Protein AF-A0A3P7N7S6-F1 (afdb_monomer)

Secondary structure (DSSP, 8-state):
-EEETTEEEE-PPPPTT-SS------EEEE-SPPTT-EEEEEEEEE--S--GGGGTPPPEEEEHHHHHTT---EEE--EEEEEEE-----TT---TT---EEEEEEEE--S--S-EEEES---HHHHHHHHHHHHHS--TTEEEEEEEEEE-TTSPEEEEEEEEE---HHHHHHSEEEEEEE-SSTT-THHHHHHHHHHHHHHS--HHHHHHHHHEEEEEES-S-HHHHHTT-SS--TTSS-GGG-SSS--TTT-HHHHHHHHHHHHHHHTS----SEEEEEEEESS--BSSSS--GGG------GGGTTSHHHHHHHHH--SSEEEEEEESSBBSSSTTBTPBP-HHHHHHHHHHHHHHHHHHTTS-S-----

InterPro domains:
  IPR000834 Peptidase M14, carboxypeptidase A [PF00246] (143-290)
  IPR000834 Peptidase M14, carboxypeptidase A [PS52035] (121-365)
  IPR050821 Cytosolic carboxypeptidase [PTHR12756] (2-290)

Structure (mmCIF, N/CA/C/O backbone):
data_AF-A0A3P7N7S6-F1
#
_entry.id   AF-A0A3P7N7S6-F1
#
loop_
_atom_site.group_PDB
_atom_site.id
_atom_site.type_symbol
_atom_site.label_atom_id
_atom_site.label_alt_id
_atom_site.label_comp_id
_atom_site.label_asym_id
_atom_site.label_entity_id
_atom_site.label_seq_id
_a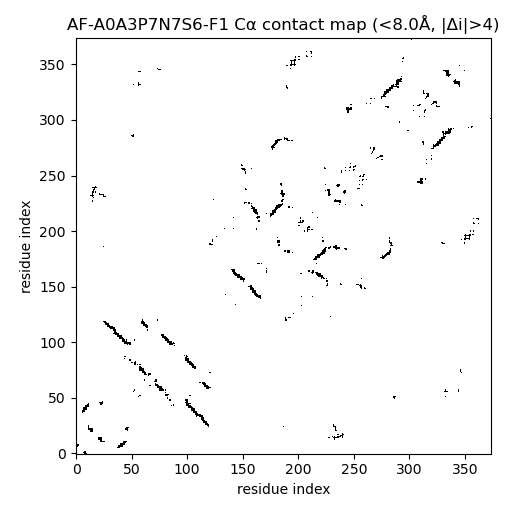tom_site.pdbx_PDB_ins_code
_atom_site.Cartn_x
_atom_site.Cartn_y
_atom_site.Cartn_z
_atom_site.occupancy
_atom_site.B_iso_or_equiv
_atom_site.auth_seq_id
_atom_site.auth_comp_id
_atom_site.auth_asym_id
_atom_site.auth_atom_id
_atom_site.pdbx_PDB_model_num
ATOM 1 N N . MET A 1 1 ? 14.560 -8.512 -24.631 1.00 82.19 1 MET A N 1
ATOM 2 C CA . MET A 1 1 ? 15.486 -8.827 -25.731 1.00 82.19 1 MET A CA 1
ATOM 3 C C . MET A 1 1 ? 16.733 -7.981 -25.561 1.00 82.19 1 MET A C 1
ATOM 5 O O . MET A 1 1 ? 16.612 -6.782 -25.339 1.00 82.19 1 MET A O 1
ATOM 9 N N . GLN A 1 2 ? 17.908 -8.602 -25.610 1.00 86.12 2 GLN A N 1
ATOM 10 C CA . GLN A 1 2 ? 19.171 -7.874 -25.670 1.00 86.12 2 GLN A CA 1
ATOM 11 C C . GLN A 1 2 ? 19.401 -7.463 -27.129 1.00 86.12 2 GLN A C 1
ATOM 13 O O . GLN A 1 2 ? 19.462 -8.321 -28.003 1.00 86.12 2 GLN A O 1
ATOM 18 N N . VAL A 1 3 ? 19.422 -6.158 -27.387 1.00 88.56 3 VAL A N 1
ATOM 19 C CA . VAL A 1 3 ? 19.583 -5.561 -28.725 1.00 88.56 3 VAL A CA 1
ATOM 20 C C . VAL A 1 3 ? 21.066 -5.382 -29.056 1.00 88.56 3 VAL A C 1
ATOM 22 O O . VAL A 1 3 ? 21.476 -5.539 -30.200 1.00 88.56 3 VAL A O 1
ATOM 25 N N . SER A 1 4 ? 21.876 -5.076 -28.045 1.00 89.19 4 SER A N 1
ATOM 26 C CA . SER A 1 4 ? 23.341 -5.079 -28.099 1.00 89.19 4 SER A CA 1
ATOM 27 C C . SER A 1 4 ? 23.901 -5.390 -26.711 1.00 89.19 4 SER A C 1
ATOM 29 O O . SER A 1 4 ? 23.133 -5.489 -25.750 1.00 89.19 4 SER A O 1
ATOM 31 N N . ASP A 1 5 ? 25.224 -5.499 -26.572 1.00 85.75 5 ASP A N 1
ATOM 32 C CA . ASP A 1 5 ? 25.915 -5.856 -25.320 1.00 85.75 5 ASP A CA 1
ATOM 33 C C . ASP A 1 5 ? 25.354 -5.147 -24.076 1.00 85.75 5 ASP A C 1
ATOM 35 O O . ASP A 1 5 ? 25.216 -5.750 -23.008 1.00 85.75 5 ASP A O 1
ATOM 39 N N . ARG A 1 6 ? 24.959 -3.877 -24.223 1.00 87.56 6 ARG A N 1
ATOM 40 C CA . ARG A 1 6 ? 24.461 -3.036 -23.127 1.00 87.56 6 ARG A CA 1
ATOM 41 C C . ARG A 1 6 ? 23.118 -2.361 -23.418 1.00 87.56 6 ARG A C 1
ATOM 43 O O . ARG A 1 6 ? 22.727 -1.464 -22.677 1.00 87.56 6 ARG A O 1
ATOM 50 N N . HIS A 1 7 ? 22.401 -2.766 -24.466 1.00 88.88 7 HIS A N 1
ATOM 51 C CA . HIS A 1 7 ? 21.076 -2.230 -24.792 1.00 88.88 7 HIS A CA 1
ATOM 52 C C . HIS A 1 7 ? 20.017 -3.330 -24.720 1.00 88.88 7 HIS A C 1
ATOM 54 O O . HIS A 1 7 ? 20.117 -4.352 -25.396 1.00 88.88 7 HIS A O 1
ATOM 60 N N . TYR A 1 8 ? 18.984 -3.099 -23.914 1.00 88.38 8 TYR A N 1
ATOM 61 C CA . TYR A 1 8 ? 17.915 -4.046 -23.649 1.00 88.38 8 TYR A CA 1
ATOM 62 C C . TYR A 1 8 ? 16.558 -3.419 -23.955 1.00 88.38 8 TYR A C 1
ATOM 64 O O . TYR A 1 8 ? 16.160 -2.433 -23.336 1.00 88.38 8 TYR A O 1
ATOM 72 N N . GLN A 1 9 ? 15.816 -4.058 -24.853 1.00 89.44 9 GLN A N 1
ATOM 73 C CA . GLN A 1 9 ? 14.400 -3.786 -25.062 1.00 89.44 9 GLN A CA 1
ATOM 74 C C . GLN A 1 9 ? 13.562 -4.741 -24.217 1.00 89.44 9 GLN A C 1
ATOM 76 O O . GLN A 1 9 ? 13.706 -5.965 -24.288 1.00 89.44 9 GLN A O 1
ATOM 81 N N . LEU A 1 10 ? 12.679 -4.187 -23.403 1.00 88.56 10 LEU A N 1
ATOM 82 C CA . LEU A 1 10 ? 11.847 -4.888 -22.441 1.00 88.56 10 LEU A CA 1
ATOM 83 C C . LEU A 1 10 ? 10.372 -4.722 -22.809 1.00 88.56 10 LEU A C 1
ATOM 85 O O . LEU A 1 10 ? 9.933 -3.674 -23.281 1.00 88.56 10 LEU A O 1
ATOM 89 N N . ILE A 1 11 ? 9.593 -5.769 -22.553 1.00 87.81 11 ILE A N 1
ATOM 90 C CA . ILE A 1 11 ? 8.148 -5.793 -22.773 1.00 87.81 11 ILE A CA 1
ATOM 91 C C . ILE A 1 11 ? 7.496 -6.135 -21.438 1.00 87.81 11 ILE A C 1
ATOM 93 O O . ILE A 1 11 ? 7.834 -7.141 -20.814 1.00 87.81 11 ILE A O 1
ATOM 97 N N . LEU A 1 12 ? 6.567 -5.294 -20.995 1.00 86.94 12 LEU A N 1
ATOM 98 C CA . LEU A 1 12 ? 5.796 -5.523 -19.783 1.00 86.94 12 LEU A CA 1
ATOM 99 C C . LEU A 1 12 ? 4.779 -6.634 -20.000 1.00 86.94 12 LEU A C 1
ATOM 101 O O . LEU A 1 12 ? 4.060 -6.650 -21.004 1.00 86.94 12 LEU A O 1
ATOM 105 N N . SER A 1 13 ? 4.674 -7.513 -19.012 1.00 87.19 13 SER A N 1
ATOM 106 C CA . SER A 1 13 ? 3.546 -8.433 -18.916 1.00 87.19 13 SER A CA 1
ATOM 107 C C . SER A 1 13 ? 2.300 -7.665 -18.462 1.00 87.19 13 SER A C 1
ATOM 109 O O . SER A 1 13 ? 2.424 -6.728 -17.669 1.00 87.19 13 SER A O 1
ATOM 111 N N . PRO A 1 14 ? 1.107 -7.999 -18.982 1.00 88.25 14 PRO A N 1
ATOM 112 C CA . PRO A 1 14 ? -0.127 -7.396 -18.504 1.00 88.25 14 PRO A CA 1
ATOM 113 C C . PRO A 1 14 ? -0.528 -7.976 -17.144 1.00 88.25 14 PRO A C 1
ATOM 115 O O . PRO A 1 14 ? -0.123 -9.083 -16.791 1.00 88.25 14 PRO A O 1
ATOM 118 N N . ASP A 1 15 ? -1.402 -7.267 -16.432 1.00 89.69 15 ASP A N 1
ATOM 119 C CA . ASP A 1 15 ? -2.150 -7.841 -15.309 1.00 89.69 15 ASP A CA 1
ATOM 120 C C . ASP A 1 15 ? -2.870 -9.137 -15.729 1.00 89.69 15 ASP A C 1
ATOM 122 O O . ASP A 1 15 ? -3.435 -9.233 -16.825 1.00 89.69 15 ASP A O 1
ATOM 126 N N . ILE A 1 16 ? -2.874 -10.121 -14.830 1.00 88.44 16 ILE A N 1
ATOM 127 C CA . ILE A 1 16 ? -3.459 -11.445 -15.067 1.00 88.44 16 ILE A CA 1
ATOM 128 C C . ILE A 1 16 ? -4.986 -11.346 -15.232 1.00 88.44 16 ILE A C 1
ATOM 130 O O . ILE A 1 16 ? -5.655 -10.550 -14.567 1.00 88.44 16 ILE A O 1
ATOM 134 N N . ASN A 1 17 ? -5.539 -12.177 -16.124 1.00 89.12 17 ASN A N 1
ATOM 135 C CA . ASN A 1 17 ? -6.980 -12.353 -16.351 1.00 89.12 17 ASN A CA 1
ATOM 136 C C . ASN A 1 17 ? -7.745 -11.061 -16.705 1.00 89.12 17 ASN A C 1
ATOM 138 O O . ASN A 1 17 ? -8.942 -10.955 -16.453 1.00 89.12 17 ASN A O 1
ATOM 142 N N . GLN A 1 18 ? -7.075 -10.065 -17.299 1.00 82.06 18 GLN A N 1
ATOM 143 C CA . GLN A 1 18 ? -7.729 -8.839 -17.762 1.00 82.06 18 GLN A CA 1
ATOM 144 C C . GLN A 1 18 ? -8.238 -8.950 -19.207 1.00 82.06 18 GLN A C 1
ATOM 146 O O . GLN A 1 18 ? -7.459 -9.310 -20.090 1.00 82.06 18 GLN A O 1
ATOM 151 N N . PRO A 1 19 ? -9.476 -8.502 -19.500 1.00 74.25 19 PRO A N 1
ATOM 152 C CA . PRO A 1 19 ? -9.952 -8.378 -20.879 1.00 74.25 19 PRO A CA 1
ATOM 153 C C . PRO A 1 19 ? -9.240 -7.248 -21.639 1.00 74.25 19 PRO A C 1
ATOM 155 O O . PRO A 1 19 ? -9.092 -7.311 -22.855 1.00 74.25 19 PRO A O 1
ATOM 158 N N . ARG A 1 20 ? -8.791 -6.203 -20.928 1.00 77.44 20 ARG A N 1
ATOM 159 C CA . ARG A 1 20 ? -7.972 -5.117 -21.483 1.00 77.44 20 ARG A CA 1
ATOM 160 C C . ARG A 1 20 ? -6.633 -5.064 -20.751 1.00 77.44 20 ARG A C 1
ATOM 162 O O . ARG A 1 20 ? -6.629 -4.765 -19.554 1.00 77.44 20 ARG A O 1
ATOM 169 N N . PRO A 1 21 ? -5.509 -5.326 -21.432 1.00 76.56 21 PRO A N 1
ATOM 170 C CA . PRO A 1 21 ? -4.219 -5.404 -20.770 1.00 76.56 21 PRO A CA 1
ATOM 171 C C . PRO A 1 21 ? -3.786 -4.038 -20.224 1.00 76.56 21 PRO A C 1
ATOM 173 O O . PRO A 1 21 ? -3.973 -3.001 -20.861 1.00 76.56 21 PRO A O 1
ATOM 176 N N . ARG A 1 22 ? -3.180 -4.043 -19.034 1.00 76.81 22 ARG A N 1
ATOM 177 C CA . ARG A 1 22 ? -2.576 -2.862 -18.403 1.00 76.81 22 ARG A CA 1
ATOM 178 C C . ARG A 1 22 ? -1.074 -3.075 -18.298 1.00 76.81 22 ARG A C 1
ATOM 180 O O . ARG A 1 22 ? -0.646 -4.062 -17.714 1.00 76.81 22 ARG A O 1
ATOM 187 N N . TYR A 1 23 ? -0.294 -2.138 -18.831 1.00 81.62 23 TYR A N 1
ATOM 188 C CA . TYR A 1 23 ? 1.167 -2.210 -18.863 1.00 81.62 23 TYR A CA 1
ATOM 189 C C . TYR A 1 23 ? 1.738 -1.005 -18.127 1.00 81.62 23 TYR A C 1
ATOM 191 O O . TYR A 1 23 ? 1.771 0.103 -18.669 1.00 81.62 23 TYR A O 1
ATOM 199 N N . GLN A 1 24 ? 2.123 -1.193 -16.864 1.00 80.88 24 GLN A N 1
ATOM 200 C CA . GLN A 1 24 ? 2.645 -0.084 -16.065 1.00 80.88 24 GLN A CA 1
ATOM 201 C C . GLN A 1 24 ? 3.711 -0.483 -15.047 1.00 80.88 24 GLN A C 1
ATOM 203 O O . GLN A 1 24 ? 4.676 0.259 -14.853 1.00 80.88 24 GLN A O 1
ATOM 208 N N . TRP A 1 25 ? 3.523 -1.620 -14.384 1.00 83.31 25 TRP A N 1
ATOM 209 C CA . TRP A 1 25 ? 4.462 -2.131 -13.398 1.00 83.31 25 TRP A CA 1
ATOM 210 C C . TRP A 1 25 ? 5.614 -2.884 -14.063 1.00 83.31 25 TRP A C 1
ATOM 212 O O . TRP A 1 25 ? 5.393 -3.619 -15.024 1.00 83.31 25 TRP A O 1
ATOM 222 N N . PHE A 1 26 ? 6.828 -2.732 -13.529 1.00 84.94 26 PHE A N 1
ATOM 223 C CA . PHE A 1 26 ? 7.971 -3.549 -13.921 1.00 84.94 26 PHE A CA 1
ATOM 224 C C . PHE A 1 26 ? 8.864 -3.912 -12.736 1.00 84.94 26 PHE A C 1
ATOM 226 O O . PHE A 1 26 ? 9.059 -3.135 -11.797 1.00 84.94 26 PHE A O 1
ATOM 233 N N . TYR A 1 27 ? 9.429 -5.111 -12.830 1.00 84.56 27 TYR A N 1
ATOM 234 C CA . TYR A 1 27 ? 10.386 -5.699 -11.905 1.00 84.56 27 TYR A CA 1
ATOM 235 C C . TYR A 1 27 ? 11.282 -6.627 -12.722 1.00 84.56 27 TYR A C 1
ATOM 237 O O . TYR A 1 27 ? 10.775 -7.571 -13.325 1.00 84.56 27 TYR A O 1
ATOM 245 N N . PHE A 1 28 ? 12.585 -6.364 -12.779 1.00 84.50 28 PHE A N 1
ATOM 246 C CA . PHE A 1 28 ? 13.523 -7.237 -13.480 1.00 84.50 28 PHE A CA 1
ATOM 247 C C . PHE A 1 28 ? 14.902 -7.242 -12.815 1.00 84.50 28 PHE A C 1
ATOM 249 O O . PHE A 1 28 ?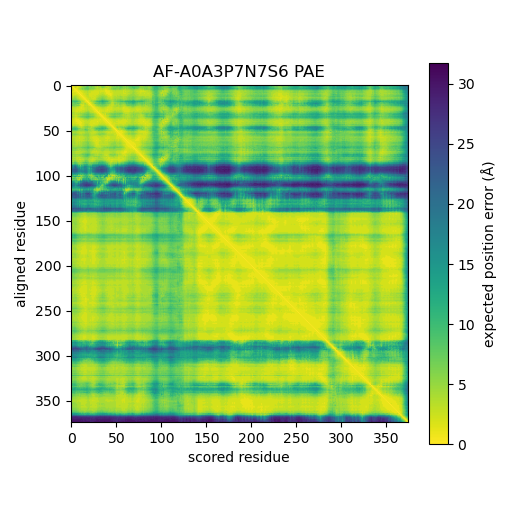 15.278 -6.332 -12.076 1.00 84.50 28 PHE A O 1
ATOM 256 N N . GLU A 1 29 ? 15.671 -8.293 -13.070 1.00 85.25 29 GLU A N 1
ATOM 257 C CA . GLU A 1 29 ? 17.051 -8.415 -12.608 1.00 85.25 29 GLU A CA 1
ATOM 258 C C . GLU A 1 29 ? 18.001 -8.246 -13.794 1.00 85.25 29 GLU A C 1
ATOM 260 O O . GLU A 1 29 ? 17.757 -8.796 -14.867 1.00 85.25 29 GLU A O 1
ATOM 265 N N . LEU A 1 30 ? 19.075 -7.480 -13.592 1.00 80.69 30 LEU A N 1
ATOM 266 C CA . LEU A 1 30 ? 20.256 -7.538 -14.442 1.00 80.69 30 LEU A CA 1
ATOM 267 C C . LEU A 1 30 ? 21.358 -8.247 -13.653 1.00 80.69 30 LEU A C 1
ATOM 269 O O . LEU A 1 30 ? 21.779 -7.778 -12.594 1.00 80.69 30 LEU A O 1
ATOM 273 N N . SER A 1 31 ? 21.839 -9.361 -14.186 1.00 81.81 31 SER A N 1
ATOM 274 C CA . SER A 1 31 ? 22.928 -10.145 -13.602 1.00 81.81 31 SER A CA 1
ATOM 275 C C . SER A 1 31 ? 24.135 -10.121 -14.543 1.00 81.81 31 SER A C 1
ATOM 277 O O . SER A 1 31 ? 23.993 -9.840 -15.732 1.00 81.81 31 SER A O 1
ATOM 279 N N . ASN A 1 32 ? 25.325 -10.431 -14.020 1.00 79.00 32 ASN A N 1
ATOM 280 C CA . ASN A 1 32 ? 26.578 -10.477 -14.790 1.00 79.00 32 ASN A CA 1
ATOM 281 C C . ASN A 1 32 ? 26.935 -9.160 -15.504 1.00 79.00 32 ASN A C 1
ATOM 283 O O . ASN A 1 32 ? 27.561 -9.170 -16.561 1.00 79.00 32 ASN A O 1
ATOM 287 N N . ASN A 1 33 ? 26.542 -8.020 -14.935 1.00 81.38 33 ASN A N 1
ATOM 288 C CA . ASN A 1 33 ? 26.855 -6.716 -15.498 1.00 81.38 33 ASN A CA 1
ATOM 289 C C . ASN A 1 33 ? 28.292 -6.273 -15.200 1.00 81.38 33 ASN A C 1
ATOM 291 O O . ASN A 1 33 ? 28.919 -6.663 -14.210 1.00 81.38 33 ASN A O 1
ATOM 295 N N . GLU A 1 34 ? 28.785 -5.390 -16.056 1.00 79.75 34 GLU A N 1
ATOM 296 C CA . GLU A 1 34 ? 30.037 -4.678 -15.859 1.00 79.75 34 GLU A CA 1
ATOM 297 C C . GLU A 1 34 ? 29.821 -3.466 -14.944 1.00 79.75 34 GLU A C 1
ATOM 299 O O . GLU A 1 34 ? 28.753 -2.846 -14.940 1.00 79.75 34 GLU A O 1
ATOM 304 N N . ALA A 1 35 ? 30.834 -3.168 -14.130 1.00 79.62 35 ALA A N 1
ATOM 305 C CA . ALA A 1 35 ? 30.862 -1.983 -13.280 1.00 79.62 35 ALA A CA 1
ATOM 306 C C . ALA A 1 35 ? 31.181 -0.737 -14.110 1.00 79.62 35 ALA A C 1
ATOM 308 O O . ALA A 1 35 ? 31.949 -0.826 -15.067 1.00 79.62 35 ALA A O 1
ATOM 309 N N . ASP A 1 36 ? 30.647 0.410 -13.699 1.00 78.62 36 ASP A N 1
ATOM 310 C CA . ASP A 1 36 ? 30.975 1.739 -14.234 1.00 78.62 36 ASP A CA 1
ATOM 311 C C . ASP A 1 36 ? 30.740 1.900 -15.746 1.00 78.62 36 ASP A C 1
ATOM 313 O O . ASP A 1 36 ? 31.379 2.715 -16.412 1.00 78.62 36 ASP A O 1
ATOM 317 N N . VAL A 1 37 ? 29.789 1.142 -16.302 1.00 82.69 37 VAL A N 1
ATOM 318 C CA . VAL A 1 37 ? 29.366 1.277 -17.700 1.00 82.69 37 VAL A CA 1
ATOM 319 C C . VAL A 1 37 ? 27.875 1.575 -17.814 1.00 82.69 37 VAL A C 1
ATOM 321 O O . VAL A 1 37 ? 27.056 1.210 -16.964 1.00 82.69 37 VAL A O 1
ATOM 324 N N . ASN A 1 38 ? 27.522 2.242 -18.911 1.00 84.44 38 ASN A N 1
ATOM 325 C CA . ASN A 1 38 ? 26.144 2.591 -19.218 1.00 84.44 38 ASN A CA 1
ATOM 326 C C . ASN A 1 38 ? 25.418 1.413 -19.855 1.00 84.44 38 ASN A C 1
ATOM 328 O O . ASN A 1 38 ? 25.872 0.847 -20.850 1.00 84.44 38 ASN A O 1
ATOM 332 N N . TYR A 1 39 ? 24.246 1.125 -19.311 1.00 86.19 39 TYR A N 1
ATOM 333 C CA . TYR A 1 39 ? 23.274 0.202 -19.864 1.00 86.19 39 TYR A CA 1
ATOM 334 C C . TYR A 1 39 ? 22.018 0.981 -20.235 1.00 86.19 39 TYR A C 1
ATOM 336 O O . TYR A 1 39 ? 21.548 1.834 -19.482 1.00 86.19 39 TYR A O 1
ATOM 344 N N . THR A 1 40 ? 21.465 0.684 -21.400 1.00 87.25 40 THR A N 1
ATOM 345 C CA . THR A 1 40 ? 20.250 1.323 -21.900 1.00 87.25 40 THR A CA 1
ATOM 346 C C . THR A 1 40 ? 19.094 0.350 -21.787 1.00 87.25 40 THR A C 1
ATOM 348 O O . THR A 1 40 ? 19.193 -0.788 -22.250 1.00 87.25 40 THR A O 1
ATOM 351 N N . PHE A 1 41 ? 17.998 0.813 -21.195 1.00 88.25 41 PHE A N 1
ATOM 352 C CA . PHE A 1 41 ? 16.756 0.065 -21.110 1.00 88.25 41 PHE A CA 1
ATOM 353 C C . PHE A 1 41 ? 15.642 0.826 -21.807 1.00 88.25 41 PHE A C 1
ATOM 355 O O . PHE A 1 41 ? 15.408 2.008 -21.551 1.00 88.25 41 PHE A O 1
ATOM 362 N N . GLU A 1 42 ? 14.925 0.108 -22.655 1.00 88.62 42 GLU A N 1
ATOM 363 C CA . GLU A 1 42 ? 13.772 0.614 -23.374 1.00 88.62 42 GLU A CA 1
ATOM 364 C C . GLU A 1 42 ? 12.577 -0.297 -23.088 1.00 88.62 42 GLU A C 1
ATOM 366 O O . GLU A 1 42 ? 12.552 -1.451 -23.502 1.00 88.62 42 GLU A O 1
ATOM 371 N N . ILE A 1 43 ? 11.573 0.204 -22.371 1.00 88.44 43 ILE A N 1
ATOM 372 C CA . ILE A 1 43 ? 10.313 -0.507 -22.140 1.00 88.44 43 ILE A CA 1
ATOM 373 C C . ILE A 1 43 ? 9.295 -0.019 -23.167 1.00 88.44 43 ILE A C 1
ATOM 375 O O . ILE A 1 43 ? 8.828 1.112 -23.065 1.00 88.44 43 ILE A O 1
ATOM 379 N N . ILE A 1 44 ? 8.924 -0.865 -24.128 1.00 87.81 44 ILE A N 1
ATOM 380 C CA . ILE A 1 44 ? 8.283 -0.421 -25.382 1.00 87.81 44 ILE A CA 1
ATOM 381 C C . ILE A 1 44 ? 6.752 -0.476 -25.422 1.00 87.81 44 ILE A C 1
ATOM 383 O O . ILE A 1 44 ? 6.159 -0.071 -26.416 1.00 87.81 44 ILE A O 1
ATOM 387 N N . ASN A 1 45 ? 6.079 -1.008 -24.405 1.00 86.38 45 ASN A N 1
ATOM 388 C CA . ASN A 1 45 ? 4.641 -1.296 -24.491 1.00 86.38 45 ASN A CA 1
ATOM 389 C C . ASN A 1 45 ? 3.801 -0.634 -23.394 1.00 86.38 45 ASN A C 1
ATOM 391 O O . ASN A 1 45 ? 2.755 -1.168 -23.023 1.00 86.38 45 ASN A O 1
ATOM 395 N N . TYR A 1 46 ? 4.210 0.530 -22.887 1.00 82.69 46 TYR A N 1
ATOM 396 C CA . TYR A 1 46 ? 3.374 1.277 -21.951 1.00 82.69 46 TYR A CA 1
ATOM 397 C C . TYR A 1 46 ? 2.041 1.678 -22.592 1.00 82.69 46 TYR A C 1
ATOM 399 O O . TYR A 1 46 ? 1.975 2.115 -23.744 1.00 82.69 46 TYR A O 1
ATOM 407 N N . SER A 1 47 ? 0.964 1.567 -21.810 1.00 73.12 47 SER A N 1
ATOM 408 C CA . SER A 1 47 ? -0.396 1.877 -22.266 1.00 73.12 47 SER A CA 1
ATOM 409 C C . SER A 1 47 ? -0.849 3.308 -21.957 1.00 73.12 47 SER A C 1
ATOM 411 O O . SER A 1 47 ? -1.929 3.706 -22.380 1.00 73.12 47 SER A O 1
ATOM 413 N N . LYS A 1 48 ? -0.090 4.084 -21.172 1.00 76.62 48 LYS A N 1
ATOM 414 C CA . LYS A 1 48 ? -0.501 5.430 -20.735 1.00 76.62 48 LYS A CA 1
ATOM 415 C C . LYS A 1 48 ? 0.089 6.519 -21.626 1.00 76.62 48 LYS A C 1
ATOM 417 O O . LYS A 1 48 ? 1.287 6.532 -21.857 1.00 76.62 48 LYS A O 1
ATOM 422 N N . GLY A 1 49 ? -0.730 7.483 -22.047 1.00 72.69 49 GLY A N 1
ATOM 423 C CA . GLY A 1 49 ? -0.263 8.640 -22.824 1.00 72.69 49 GLY A CA 1
ATOM 424 C C . GLY A 1 49 ? 0.708 9.556 -22.079 1.00 72.69 49 GLY A C 1
ATOM 425 O O . GLY A 1 49 ? 1.571 10.187 -22.676 1.00 72.69 49 GLY A O 1
ATOM 426 N N . THR A 1 50 ? 0.587 9.607 -20.754 1.00 74.81 50 THR A N 1
ATOM 427 C CA . THR A 1 50 ? 1.380 10.480 -19.889 1.00 74.81 50 THR A CA 1
ATOM 428 C C . THR A 1 50 ? 1.954 9.705 -18.713 1.00 74.81 50 THR A C 1
ATOM 430 O O . THR A 1 50 ? 1.349 8.755 -18.205 1.00 74.81 50 THR A O 1
ATOM 433 N N . SER A 1 51 ? 3.137 10.123 -18.267 1.00 82.50 51 SER A N 1
ATOM 434 C CA . SER A 1 51 ? 3.821 9.532 -17.125 1.00 82.50 51 SER A CA 1
ATOM 435 C C . SER A 1 51 ? 4.660 10.570 -16.388 1.00 82.50 51 SER A C 1
ATOM 437 O O . SER A 1 51 ? 5.163 11.526 -16.981 1.00 82.50 51 SER A O 1
ATOM 439 N N . MET A 1 52 ? 4.876 10.357 -15.090 1.00 81.06 52 MET A N 1
ATOM 440 C CA . MET A 1 52 ? 5.826 11.164 -14.316 1.00 81.06 52 MET A CA 1
ATOM 441 C C . MET A 1 52 ? 7.267 10.986 -14.799 1.00 81.06 52 MET A C 1
ATOM 443 O O . MET A 1 52 ? 8.101 11.847 -14.536 1.00 81.06 52 MET A O 1
ATOM 447 N N . PHE A 1 53 ? 7.561 9.921 -15.553 1.00 82.19 53 PHE A N 1
ATOM 448 C CA . PHE A 1 53 ? 8.845 9.777 -16.241 1.00 82.19 53 PHE A CA 1
ATOM 449 C C . PHE A 1 53 ? 9.093 10.914 -17.249 1.00 82.19 53 PHE A C 1
ATOM 451 O O . PHE A 1 53 ? 10.218 11.391 -17.339 1.00 82.19 53 PHE A O 1
ATOM 458 N N . SER A 1 54 ? 8.050 11.441 -17.912 1.00 82.50 54 SER A N 1
ATOM 459 C CA . SER A 1 54 ? 8.152 12.646 -18.761 1.00 82.50 54 SER A CA 1
ATOM 460 C C . SER A 1 54 ? 8.511 13.914 -17.972 1.00 82.50 54 SER A C 1
ATOM 462 O O . SER A 1 54 ? 8.868 14.924 -18.565 1.00 82.50 54 SER A O 1
ATOM 464 N N . HIS A 1 55 ? 8.397 13.868 -16.643 1.00 82.50 55 HIS A N 1
ATOM 465 C CA . HIS A 1 55 ? 8.622 14.986 -15.728 1.00 82.50 55 HIS A CA 1
ATOM 466 C C . HIS A 1 55 ? 9.805 14.720 -14.782 1.00 82.50 55 HIS A C 1
ATOM 468 O O . HIS A 1 55 ? 9.873 15.285 -13.693 1.00 82.50 55 HIS A O 1
ATOM 474 N N . GLY A 1 56 ? 10.726 13.831 -15.171 1.00 80.06 56 GLY A N 1
ATOM 475 C CA . GLY A 1 56 ? 11.976 13.596 -14.446 1.00 80.06 56 GLY A CA 1
ATOM 476 C C . GLY A 1 56 ? 11.904 12.587 -13.298 1.00 80.06 56 GLY A C 1
ATOM 477 O O . GLY A 1 56 ? 12.892 12.429 -12.584 1.00 80.06 56 GLY A O 1
ATOM 478 N N . MET A 1 57 ? 10.786 11.872 -13.108 1.00 83.75 57 MET A N 1
ATOM 479 C CA . MET A 1 57 ? 10.755 10.738 -12.174 1.00 83.75 57 MET A CA 1
ATOM 480 C C . MET A 1 57 ? 11.800 9.695 -12.579 1.00 83.75 57 MET A C 1
ATOM 482 O O . MET A 1 57 ? 11.905 9.346 -13.750 1.00 83.75 57 MET A O 1
ATOM 486 N N . GLN A 1 58 ? 12.538 9.166 -11.606 1.00 83.75 58 GLN A N 1
ATOM 487 C CA . GLN A 1 58 ? 13.541 8.125 -11.818 1.00 83.75 58 GLN A CA 1
ATOM 488 C C . GLN A 1 58 ? 13.009 6.748 -11.402 1.00 83.75 58 GLN A C 1
ATOM 490 O O . GLN A 1 58 ? 12.281 6.658 -10.402 1.00 83.75 58 GLN A O 1
ATOM 495 N N . PRO A 1 59 ? 13.373 5.660 -12.111 1.00 82.56 59 PRO A N 1
ATOM 496 C CA . PRO A 1 59 ? 13.185 4.311 -11.591 1.00 82.56 59 PRO A CA 1
ATOM 497 C C . PRO A 1 59 ? 13.980 4.116 -10.291 1.00 82.56 59 PRO A C 1
ATOM 499 O O . PRO A 1 59 ? 14.855 4.919 -9.952 1.00 82.56 59 PRO A O 1
ATOM 502 N N . VAL A 1 60 ? 13.685 3.044 -9.553 1.00 80.62 60 VAL A N 1
ATOM 503 C CA . VAL A 1 60 ? 14.501 2.646 -8.399 1.00 80.62 60 VAL A CA 1
ATOM 504 C C . VAL A 1 60 ? 15.284 1.368 -8.683 1.00 80.62 60 VAL A C 1
ATOM 506 O O . VAL A 1 60 ? 14.937 0.547 -9.530 1.00 80.62 60 VAL A O 1
ATOM 509 N N . MET A 1 61 ? 16.405 1.224 -7.994 1.00 79.88 61 MET A N 1
ATOM 510 C CA . MET A 1 61 ? 17.311 0.093 -8.129 1.00 79.88 61 MET A CA 1
ATOM 511 C C . MET A 1 61 ? 17.742 -0.373 -6.743 1.00 79.88 61 MET A C 1
ATOM 513 O O . MET A 1 61 ? 17.913 0.436 -5.830 1.00 79.88 61 MET A O 1
ATOM 517 N N . PHE A 1 62 ? 17.918 -1.681 -6.600 1.00 80.94 62 PHE A N 1
ATOM 518 C CA . PHE A 1 62 ? 18.471 -2.325 -5.421 1.00 80.94 62 PHE A CA 1
ATOM 519 C C . PHE A 1 62 ? 19.695 -3.134 -5.821 1.00 80.94 62 PHE A C 1
ATOM 521 O O . PHE A 1 62 ? 19.611 -4.080 -6.611 1.00 80.94 62 PHE A O 1
ATOM 528 N N . SER A 1 63 ? 20.843 -2.777 -5.253 1.00 81.38 63 SER A N 1
ATOM 529 C CA . SER A 1 63 ? 22.058 -3.565 -5.416 1.00 81.38 63 SER A CA 1
ATOM 530 C C . SER A 1 63 ? 22.045 -4.724 -4.425 1.00 81.38 63 SER A C 1
ATOM 532 O O . SER A 1 63 ? 22.103 -4.520 -3.209 1.00 81.38 63 SER A O 1
ATOM 534 N N . VAL A 1 64 ? 22.009 -5.956 -4.942 1.00 80.19 64 VAL A N 1
ATOM 535 C CA . VAL A 1 64 ? 22.128 -7.162 -4.107 1.00 80.19 64 VAL A CA 1
ATOM 536 C C . VAL A 1 64 ? 23.489 -7.177 -3.410 1.00 80.19 64 VAL A C 1
ATOM 538 O O . VAL A 1 64 ? 23.608 -7.597 -2.264 1.00 80.19 64 VAL A O 1
ATOM 541 N N . THR A 1 65 ? 24.520 -6.645 -4.056 1.00 77.75 65 THR A N 1
ATOM 542 C CA . THR A 1 65 ? 25.873 -6.603 -3.499 1.00 77.75 65 THR A CA 1
ATOM 543 C C . THR A 1 65 ? 26.037 -5.595 -2.383 1.00 77.75 65 THR A C 1
ATOM 545 O O . THR A 1 65 ? 26.652 -5.926 -1.372 1.00 77.75 65 THR A O 1
ATOM 548 N N . GLU A 1 66 ? 25.490 -4.384 -2.518 1.00 82.06 66 GLU A N 1
ATOM 549 C CA . GLU A 1 66 ? 25.474 -3.443 -1.393 1.00 82.06 66 GLU A CA 1
ATOM 550 C C . GLU A 1 66 ? 24.689 -4.029 -0.215 1.00 82.06 66 GLU A C 1
ATOM 552 O O . GLU A 1 66 ? 25.145 -3.936 0.924 1.00 82.06 66 GLU A O 1
ATOM 557 N N . ALA A 1 67 ? 23.575 -4.717 -0.486 1.00 82.12 67 ALA A N 1
ATOM 558 C CA . ALA A 1 67 ? 22.788 -5.390 0.539 1.00 82.12 67 ALA A CA 1
ATOM 559 C C . ALA A 1 67 ? 23.579 -6.471 1.291 1.00 82.12 67 ALA A C 1
ATOM 561 O O . ALA A 1 67 ? 23.604 -6.452 2.520 1.00 82.12 67 ALA A O 1
ATOM 562 N N . VAL A 1 68 ? 24.281 -7.357 0.575 1.00 81.56 68 VAL A N 1
ATOM 563 C CA . VAL A 1 68 ? 25.150 -8.388 1.179 1.00 81.56 68 VAL A CA 1
ATOM 564 C C . VAL A 1 68 ? 26.308 -7.763 1.967 1.00 81.56 68 VAL A C 1
ATOM 566 O O . VAL A 1 68 ? 26.718 -8.301 2.989 1.00 81.56 68 VAL A O 1
ATOM 569 N N . ARG A 1 69 ? 26.795 -6.586 1.557 1.00 84.06 69 ARG A N 1
ATOM 570 C CA . ARG A 1 69 ? 27.802 -5.797 2.292 1.00 84.06 69 ARG A CA 1
ATOM 571 C C . ARG A 1 69 ? 27.220 -5.002 3.474 1.00 84.06 69 ARG A C 1
ATOM 573 O O . ARG A 1 69 ? 27.888 -4.111 3.995 1.00 84.06 69 ARG A O 1
ATOM 580 N N . GLY A 1 70 ? 25.983 -5.285 3.885 1.00 83.31 70 GLY A N 1
ATOM 581 C CA . GLY A 1 70 ? 25.332 -4.650 5.033 1.00 83.31 70 GLY A CA 1
ATOM 582 C C . GLY A 1 70 ? 24.736 -3.269 4.749 1.00 83.31 70 GLY A C 1
ATOM 583 O O . GLY A 1 70 ? 24.412 -2.546 5.686 1.00 83.31 70 GLY A O 1
ATOM 584 N N . LYS A 1 71 ? 24.576 -2.886 3.476 1.00 83.19 71 LYS A N 1
ATOM 585 C CA . LYS A 1 71 ? 23.987 -1.604 3.048 1.00 83.19 71 LYS A CA 1
ATOM 586 C C . LYS A 1 71 ? 22.766 -1.809 2.130 1.00 83.19 71 LYS A C 1
ATOM 588 O O . LYS A 1 71 ? 22.777 -1.332 0.994 1.00 83.19 71 LYS A O 1
ATOM 593 N N . PRO A 1 72 ? 21.719 -2.538 2.561 1.00 82.56 72 PRO A N 1
ATOM 594 C CA . PRO A 1 72 ? 20.535 -2.764 1.736 1.00 82.56 72 PRO A CA 1
ATOM 595 C C . PRO A 1 72 ? 19.749 -1.463 1.560 1.00 82.56 72 PRO A C 1
ATOM 597 O O . PRO A 1 72 ? 19.256 -0.901 2.534 1.00 82.56 72 PRO A O 1
ATOM 600 N N . ALA A 1 73 ? 19.602 -0.992 0.321 1.00 79.62 73 ALA A N 1
ATOM 601 C CA . ALA A 1 73 ? 18.830 0.212 0.032 1.00 79.62 73 ALA A CA 1
ATOM 602 C C . ALA A 1 73 ? 18.252 0.197 -1.387 1.00 79.62 73 ALA A C 1
ATOM 604 O O . ALA A 1 73 ? 18.921 -0.196 -2.342 1.00 79.62 73 ALA A O 1
ATOM 605 N N . TRP A 1 74 ? 17.015 0.680 -1.517 1.00 80.50 74 TRP A N 1
ATOM 606 C CA . TRP A 1 74 ? 16.453 1.092 -2.801 1.00 80.50 74 TRP A CA 1
ATOM 607 C C . TRP A 1 74 ? 16.860 2.536 -3.068 1.00 80.50 74 TRP A C 1
ATOM 609 O O . TRP A 1 74 ? 16.605 3.407 -2.239 1.00 80.50 74 TRP A O 1
ATOM 619 N N . LYS A 1 75 ? 17.466 2.803 -4.222 1.00 79.19 75 LYS A N 1
ATOM 620 C CA . LYS A 1 75 ? 17.937 4.140 -4.602 1.00 79.19 75 LYS A CA 1
ATOM 621 C C . LYS A 1 75 ? 17.328 4.553 -5.933 1.00 79.19 75 LYS A C 1
ATOM 623 O O . LYS A 1 75 ? 17.112 3.707 -6.800 1.00 79.19 75 LYS A O 1
ATOM 628 N N . ARG A 1 76 ? 17.060 5.850 -6.102 1.00 82.44 76 ARG A N 1
ATOM 629 C CA . ARG A 1 76 ? 16.709 6.417 -7.411 1.00 82.44 76 ARG A CA 1
ATOM 630 C C . ARG A 1 76 ? 17.891 6.224 -8.357 1.00 82.44 76 ARG A C 1
ATOM 632 O O . ARG A 1 76 ? 19.032 6.461 -7.969 1.00 82.44 76 ARG A O 1
ATOM 639 N N . ALA A 1 77 ? 17.610 5.753 -9.562 1.00 78.88 77 ALA A N 1
ATOM 640 C CA . ALA A 1 77 ? 18.624 5.402 -10.542 1.00 78.88 77 ALA A CA 1
ATOM 641 C C . ALA A 1 77 ? 18.204 5.859 -11.938 1.00 78.88 77 ALA A C 1
ATOM 643 O O . ALA A 1 77 ? 17.034 6.118 -12.203 1.00 78.88 77 ALA A O 1
ATOM 644 N N . GLY A 1 78 ? 19.172 5.912 -12.843 1.00 79.06 78 GLY A N 1
ATOM 645 C CA . GLY A 1 78 ? 18.944 6.275 -14.232 1.00 79.06 78 GLY A CA 1
ATOM 646 C C . GLY A 1 78 ? 19.068 7.770 -14.525 1.00 79.06 78 GLY A C 1
ATOM 647 O O . GLY A 1 78 ? 18.777 8.637 -13.701 1.00 79.06 78 GLY A O 1
ATOM 648 N N . SER A 1 79 ? 19.518 8.050 -15.736 1.00 82.31 79 SER A N 1
ATOM 649 C CA . SER A 1 79 ? 19.693 9.350 -16.364 1.00 82.31 79 SER A CA 1
ATOM 650 C C . SER A 1 79 ? 19.112 9.302 -17.781 1.00 82.31 79 SER A C 1
ATOM 652 O O . SER A 1 79 ? 18.713 8.242 -18.274 1.00 82.31 79 SER A O 1
ATOM 654 N N . SER A 1 80 ? 19.014 10.466 -18.428 1.00 83.88 80 SER A N 1
ATOM 655 C CA . SER A 1 80 ? 18.514 10.583 -19.807 1.00 83.88 80 SER A CA 1
ATOM 656 C C . SER A 1 80 ? 17.160 9.890 -20.017 1.00 83.88 80 SER A C 1
ATOM 658 O O . SER A 1 80 ? 16.950 9.181 -21.000 1.00 83.88 80 SER A O 1
ATOM 660 N N . ILE A 1 81 ? 16.258 10.053 -19.046 1.00 84.56 81 ILE A N 1
ATOM 661 C CA . ILE A 1 81 ? 14.935 9.432 -19.067 1.00 84.56 81 ILE A CA 1
ATOM 662 C C . ILE A 1 81 ? 14.071 10.155 -20.093 1.00 84.56 81 ILE A C 1
ATOM 664 O O . ILE A 1 81 ? 13.916 11.373 -20.033 1.00 84.56 81 ILE A O 1
ATOM 668 N N . SER A 1 82 ? 13.482 9.394 -21.005 1.00 84.69 82 SER A N 1
ATOM 669 C CA . SER A 1 82 ? 12.533 9.891 -21.992 1.00 84.69 82 SER A CA 1
ATOM 670 C C . SER A 1 82 ? 11.307 8.996 -22.010 1.00 84.69 82 SER A C 1
ATOM 672 O O . SER A 1 82 ? 11.407 7.772 -21.990 1.00 84.69 82 SER A O 1
ATOM 674 N N . TYR A 1 83 ? 10.131 9.607 -22.036 1.00 84.69 83 TYR A N 1
ATOM 675 C CA . TYR A 1 83 ? 8.870 8.896 -22.168 1.00 84.69 83 TYR A CA 1
ATOM 676 C C . TYR A 1 83 ? 8.120 9.482 -23.350 1.00 84.69 83 TYR A C 1
ATOM 678 O O . TYR A 1 83 ? 7.645 10.618 -23.287 1.00 84.69 83 TYR A O 1
ATOM 686 N N . CYS A 1 84 ? 8.052 8.720 -24.435 1.00 83.31 84 CYS A N 1
ATOM 687 C CA . CYS A 1 84 ? 7.521 9.185 -25.705 1.00 83.31 84 CYS A CA 1
ATOM 688 C C . CYS A 1 84 ? 6.651 8.118 -26.365 1.00 83.31 84 CYS A C 1
ATOM 690 O O . CYS A 1 84 ? 6.707 6.931 -26.046 1.00 83.31 84 CYS A O 1
ATOM 692 N N . ARG A 1 85 ? 5.797 8.555 -27.288 1.00 82.00 85 ARG A N 1
ATOM 693 C CA . ARG A 1 85 ? 5.012 7.646 -28.121 1.00 82.00 85 ARG A CA 1
ATOM 694 C C . ARG A 1 85 ? 5.949 6.864 -29.042 1.00 82.00 85 ARG A C 1
ATOM 696 O O . ARG A 1 85 ? 6.890 7.439 -29.581 1.00 82.00 85 ARG A O 1
ATOM 703 N N . ASN A 1 86 ? 5.663 5.585 -29.255 1.00 80.56 86 ASN A N 1
ATOM 704 C CA . ASN A 1 86 ? 6.395 4.753 -30.206 1.00 80.56 86 ASN A CA 1
ATOM 705 C C . ASN A 1 86 ? 5.443 4.068 -31.201 1.00 80.56 86 ASN A C 1
ATOM 707 O O . ASN A 1 86 ? 4.226 4.258 -31.161 1.00 80.56 86 ASN A O 1
ATOM 711 N N . THR A 1 87 ? 6.018 3.302 -32.127 1.00 76.75 87 THR A N 1
ATOM 712 C CA . THR A 1 87 ? 5.297 2.573 -33.182 1.00 76.75 87 THR A CA 1
ATOM 713 C C . THR A 1 87 ? 5.076 1.097 -32.847 1.00 76.75 87 THR A C 1
ATOM 715 O O . THR A 1 87 ? 4.654 0.332 -33.713 1.00 76.75 87 THR A O 1
ATOM 718 N N . PHE A 1 88 ? 5.350 0.675 -31.606 1.00 72.88 88 PHE A N 1
ATOM 719 C CA . PHE A 1 88 ? 5.203 -0.720 -31.207 1.00 72.88 88 PHE A CA 1
ATOM 720 C C . PHE A 1 88 ? 3.736 -1.153 -31.318 1.00 72.88 88 PHE A C 1
ATOM 722 O O . PHE A 1 88 ? 2.880 -0.688 -30.567 1.00 72.88 88 PHE A O 1
ATOM 729 N N . CYS A 1 89 ? 3.460 -2.069 -32.245 1.00 63.25 89 CYS A N 1
ATOM 730 C CA . CYS A 1 89 ? 2.153 -2.689 -32.432 1.00 63.25 89 CYS A CA 1
ATOM 731 C C . CYS A 1 89 ? 2.265 -4.176 -32.105 1.00 63.25 89 CYS A C 1
ATOM 733 O O . CYS A 1 89 ? 3.164 -4.863 -32.589 1.00 63.25 89 CYS A O 1
ATOM 735 N N . ARG A 1 90 ? 1.347 -4.689 -31.284 1.00 64.19 90 ARG A N 1
ATOM 736 C CA . ARG A 1 90 ? 1.257 -6.124 -31.014 1.00 64.19 90 ARG A CA 1
ATOM 737 C C . ARG A 1 90 ? 0.322 -6.737 -32.056 1.00 64.19 90 ARG A C 1
ATOM 739 O O . ARG A 1 90 ? -0.827 -6.318 -32.139 1.00 64.19 90 ARG A O 1
ATOM 746 N N . ASN A 1 91 ? 0.802 -7.727 -32.812 1.00 55.44 91 ASN A N 1
ATOM 747 C CA . ASN A 1 91 ? 0.057 -8.371 -33.910 1.00 55.44 91 ASN A CA 1
ATOM 748 C C . ASN A 1 91 ? -1.319 -8.948 -33.503 1.00 55.44 91 ASN A C 1
ATOM 750 O O . ASN A 1 91 ? -2.147 -9.216 -34.368 1.00 55.44 91 ASN A O 1
ATOM 754 N N . ASP A 1 92 ? -1.577 -9.110 -32.203 1.00 55.06 92 ASP A N 1
ATOM 755 C CA . ASP A 1 92 ? -2.789 -9.731 -31.659 1.00 55.06 92 ASP A CA 1
ATOM 756 C C . ASP A 1 92 ? -4.020 -8.798 -31.616 1.00 55.06 92 ASP A C 1
ATOM 758 O O . ASP A 1 92 ? -5.139 -9.276 -31.437 1.00 55.06 92 ASP A O 1
ATOM 762 N N . PHE A 1 93 ? -3.857 -7.477 -31.786 1.00 53.47 93 PHE A N 1
ATOM 763 C CA . PHE A 1 93 ? -4.967 -6.515 -31.717 1.00 53.47 93 PHE A CA 1
ATOM 764 C C . PHE A 1 93 ? -5.176 -5.813 -33.065 1.00 53.47 93 PHE A C 1
ATOM 766 O O . PHE A 1 93 ? -4.377 -4.980 -33.478 1.00 53.47 93 PHE A O 1
ATOM 773 N N . LYS A 1 94 ? -6.297 -6.110 -33.739 1.00 47.06 94 LYS A N 1
ATOM 774 C CA . LYS A 1 94 ? -6.744 -5.459 -34.993 1.00 47.06 94 LYS A CA 1
ATOM 775 C C . LYS A 1 94 ? -7.246 -4.014 -34.804 1.00 47.06 94 LYS A C 1
ATOM 777 O O . LYS A 1 94 ? -7.960 -3.498 -35.659 1.00 47.06 94 LYS A O 1
ATOM 782 N N . ASP A 1 95 ? -6.935 -3.378 -33.679 1.00 50.72 95 ASP A N 1
ATOM 783 C CA . ASP A 1 95 ? -7.429 -2.042 -33.360 1.00 50.72 95 ASP A CA 1
ATOM 784 C C . ASP A 1 95 ? -6.333 -1.005 -33.631 1.00 50.72 95 ASP A C 1
ATOM 786 O O . ASP A 1 95 ? -5.406 -0.813 -32.846 1.00 50.72 95 ASP A O 1
ATOM 790 N N . HIS A 1 96 ? -6.429 -0.338 -34.783 1.00 49.53 96 HIS A N 1
ATOM 791 C CA . HIS A 1 96 ? -5.474 0.679 -35.239 1.00 49.53 96 HIS A CA 1
ATOM 792 C C . HIS A 1 96 ? -5.468 1.961 -34.378 1.00 49.53 96 HIS A C 1
ATOM 794 O O . HIS A 1 96 ? -4.707 2.888 -34.659 1.00 49.53 96 HIS A O 1
ATOM 800 N N . THR A 1 97 ? -6.297 2.033 -33.332 1.00 52.81 97 THR A N 1
ATOM 801 C CA . THR A 1 97 ? -6.358 3.165 -32.392 1.00 52.81 97 THR A CA 1
ATOM 802 C C . THR A 1 97 ? -5.417 3.015 -31.190 1.00 52.81 97 THR A C 1
ATOM 804 O O . THR A 1 97 ? -5.277 3.939 -30.382 1.00 52.81 97 THR A O 1
ATOM 807 N N . ASP A 1 98 ? -4.733 1.875 -31.071 1.00 57.72 98 ASP A N 1
ATOM 808 C CA . ASP A 1 98 ? -3.958 1.521 -29.890 1.00 57.72 98 ASP A CA 1
ATOM 809 C C . ASP A 1 98 ? -2.592 2.228 -29.843 1.00 57.72 98 ASP A C 1
ATOM 811 O O . ASP A 1 98 ? -1.575 1.751 -30.347 1.00 57.72 98 ASP A O 1
ATOM 815 N N . THR A 1 99 ? -2.560 3.419 -29.243 1.00 59.56 99 THR A N 1
ATOM 816 C CA . THR A 1 99 ? -1.317 4.185 -29.081 1.00 59.56 99 THR A CA 1
ATOM 817 C C . THR A 1 99 ? -0.465 3.638 -27.933 1.00 59.56 99 THR A C 1
ATOM 819 O O . THR A 1 99 ? -0.859 3.650 -26.763 1.00 59.56 99 THR A O 1
ATOM 822 N N . ARG A 1 100 ? 0.737 3.156 -28.262 1.00 70.50 100 ARG A N 1
ATOM 823 C CA . ARG A 1 100 ? 1.732 2.672 -27.298 1.00 70.50 100 ARG A CA 1
ATOM 824 C C . ARG A 1 100 ? 2.834 3.700 -27.070 1.00 70.50 100 ARG A C 1
ATOM 826 O O . ARG A 1 100 ? 3.110 4.563 -27.905 1.00 70.50 100 ARG A O 1
ATOM 833 N N . HIS A 1 101 ? 3.401 3.639 -25.874 1.00 69.25 101 HIS A N 1
ATOM 834 C CA . HIS A 1 101 ? 4.450 4.538 -25.420 1.00 69.25 101 HIS A CA 1
ATOM 835 C C . HIS A 1 101 ? 5.667 3.713 -25.011 1.00 69.25 101 HIS A C 1
ATOM 837 O O . HIS A 1 101 ? 5.528 2.610 -24.474 1.00 69.25 101 HIS A O 1
ATOM 843 N N . ALA A 1 102 ? 6.851 4.260 -25.258 1.00 66.19 102 ALA A N 1
ATOM 844 C CA . ALA A 1 102 ? 8.100 3.733 -24.752 1.00 66.19 102 ALA A CA 1
ATOM 845 C C . ALA A 1 102 ? 8.627 4.600 -23.611 1.00 66.19 102 ALA A C 1
ATOM 847 O O . ALA A 1 102 ? 8.636 5.831 -23.684 1.00 66.19 102 ALA A O 1
ATOM 848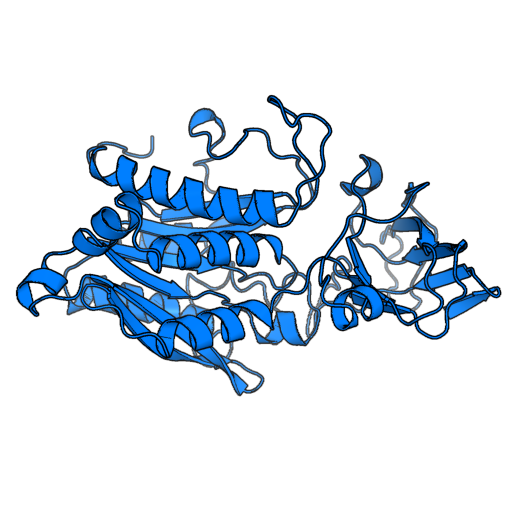 N N . LEU A 1 103 ? 9.100 3.926 -22.568 1.00 64.62 103 LEU A N 1
ATOM 849 C CA . LEU A 1 103 ? 9.963 4.507 -21.555 1.00 64.62 103 LEU A CA 1
ATOM 850 C C . LEU A 1 103 ? 11.403 4.121 -21.876 1.00 64.62 103 LEU A C 1
ATOM 852 O O . LEU A 1 103 ? 11.771 2.953 -21.777 1.00 64.62 103 LEU A O 1
ATOM 856 N N . PHE A 1 104 ? 12.209 5.118 -22.195 1.00 60.06 104 PHE A N 1
ATOM 857 C CA . PHE A 1 104 ? 13.645 5.003 -22.365 1.00 60.06 104 PHE A CA 1
ATOM 858 C C . PHE A 1 104 ? 14.337 5.531 -21.118 1.00 60.06 104 PHE A C 1
ATOM 860 O O . PHE A 1 104 ? 14.000 6.608 -20.622 1.00 60.06 104 PHE A O 1
ATOM 867 N N . PHE A 1 105 ? 15.331 4.806 -20.624 1.00 60.91 105 PHE A N 1
ATOM 868 C CA . PHE A 1 105 ? 16.252 5.341 -19.634 1.00 60.91 105 PHE A CA 1
ATOM 869 C C . PHE A 1 105 ? 17.636 4.721 -19.785 1.00 60.91 105 PHE A C 1
ATOM 871 O O . PHE A 1 105 ? 17.789 3.533 -20.079 1.00 60.91 105 PHE A O 1
ATOM 878 N N . VAL A 1 106 ? 18.656 5.537 -19.542 1.00 57.84 106 VAL A N 1
ATOM 879 C CA . VAL A 1 106 ? 20.032 5.067 -19.409 1.00 57.84 106 VAL A CA 1
ATOM 880 C C . VAL A 1 106 ? 20.283 4.856 -17.930 1.00 57.84 106 VAL A C 1
ATOM 882 O O . VAL A 1 106 ? 20.015 5.739 -17.127 1.00 57.84 106 VAL A O 1
ATOM 885 N N . SER A 1 107 ? 20.779 3.694 -17.535 1.00 60.44 107 SER A N 1
ATOM 886 C CA . SER A 1 107 ? 21.246 3.466 -16.174 1.00 60.44 107 SER A CA 1
ATOM 887 C C . SER A 1 107 ? 22.755 3.312 -16.181 1.00 60.44 107 SER A C 1
ATOM 889 O O . SER A 1 107 ? 23.299 2.479 -16.907 1.00 60.44 107 SER A O 1
ATOM 891 N N . VAL A 1 108 ? 23.432 4.129 -15.376 1.00 51.44 108 VAL A N 1
ATOM 892 C CA . VAL A 1 108 ? 24.845 3.920 -15.066 1.00 51.44 108 VAL A CA 1
ATOM 893 C C . VAL A 1 108 ? 24.890 2.918 -13.927 1.00 51.44 108 VAL A C 1
ATOM 895 O O . VAL A 1 108 ? 24.369 3.188 -12.841 1.00 51.44 108 VAL A O 1
ATOM 898 N N . TYR A 1 109 ? 25.492 1.761 -14.165 1.00 57.06 109 TYR A N 1
ATOM 899 C CA . TYR A 1 109 ? 25.779 0.842 -13.076 1.00 57.06 109 TYR A CA 1
ATOM 900 C C . TYR A 1 109 ? 27.036 1.358 -12.393 1.00 57.06 109 TYR A C 1
ATOM 902 O O . TYR A 1 109 ? 28.077 1.459 -13.031 1.00 57.06 109 TYR A O 1
ATOM 910 N N . GLY A 1 110 ? 26.921 1.754 -11.122 1.00 49.34 110 GLY A N 1
ATOM 911 C CA . GLY A 1 110 ? 28.076 2.180 -10.328 1.00 49.34 110 GLY A CA 1
ATOM 912 C C . GLY A 1 110 ? 29.114 1.062 -10.156 1.00 49.34 110 GLY A C 1
ATOM 913 O O . GLY A 1 110 ? 28.944 -0.036 -10.686 1.00 49.34 110 GLY A O 1
ATOM 914 N N . SER A 1 111 ? 30.148 1.343 -9.362 1.00 46.19 111 SER A N 1
ATOM 915 C CA . SER A 1 111 ? 31.451 0.653 -9.234 1.00 46.19 111 SER A CA 1
ATOM 916 C C . SER A 1 111 ? 31.490 -0.828 -8.839 1.00 46.19 111 SER A C 1
ATOM 918 O O . SER A 1 111 ? 32.494 -1.332 -8.327 1.00 46.19 111 SER A O 1
ATOM 920 N N . VAL A 1 112 ? 30.408 -1.571 -9.044 1.00 48.81 112 VAL A N 1
ATOM 921 C CA . VAL A 1 112 ? 30.253 -2.940 -8.581 1.00 48.81 112 VAL A CA 1
ATOM 922 C C . VAL A 1 112 ? 29.881 -3.864 -9.738 1.00 48.81 112 VAL A C 1
ATOM 924 O O . VAL A 1 112 ? 28.811 -3.768 -10.334 1.00 48.81 112 VAL A O 1
ATOM 927 N N . ARG A 1 113 ? 30.782 -4.809 -10.014 1.00 53.78 113 ARG A N 1
ATOM 928 C CA . ARG A 1 113 ? 30.627 -5.884 -10.998 1.00 53.78 113 ARG A CA 1
ATOM 929 C C . ARG A 1 113 ? 29.827 -7.018 -10.359 1.00 53.78 113 ARG A C 1
ATOM 931 O O . ARG A 1 113 ? 30.426 -7.946 -9.820 1.00 53.78 113 ARG A O 1
ATOM 938 N N . ALA A 1 114 ? 28.503 -6.882 -10.268 1.00 56.91 114 ALA A N 1
ATOM 939 C CA . ALA A 1 114 ? 27.671 -7.828 -9.523 1.00 56.91 114 ALA A CA 1
ATOM 940 C C . ALA A 1 114 ? 26.158 -7.619 -9.748 1.00 56.91 114 ALA A C 1
ATOM 942 O O . ALA A 1 114 ? 25.761 -6.497 -10.056 1.00 56.91 114 ALA A O 1
ATOM 943 N N . PRO A 1 115 ? 25.312 -8.653 -9.537 1.00 57.31 115 PRO A N 1
ATOM 944 C CA . PRO A 1 115 ? 23.884 -8.599 -9.847 1.00 57.31 115 PRO A CA 1
ATOM 945 C C . PRO A 1 115 ? 23.146 -7.453 -9.146 1.00 57.31 115 PRO A C 1
ATOM 947 O O . PRO A 1 115 ? 23.262 -7.232 -7.934 1.00 57.31 115 PRO A O 1
ATOM 950 N N . CYS A 1 116 ? 22.314 -6.766 -9.922 1.00 59.50 116 CYS A N 1
ATOM 951 C CA . CYS A 1 116 ? 21.496 -5.643 -9.492 1.00 59.50 116 CYS A CA 1
ATOM 952 C C . CYS A 1 116 ? 20.041 -5.881 -9.900 1.00 59.50 116 CYS A C 1
ATOM 954 O O . CYS A 1 116 ? 19.731 -6.227 -11.040 1.00 59.50 116 CYS A O 1
ATOM 956 N N . ARG A 1 117 ? 19.114 -5.646 -8.972 1.00 60.22 117 ARG A N 1
ATOM 957 C CA . ARG A 1 117 ? 17.676 -5.742 -9.237 1.00 60.22 117 ARG A CA 1
ATOM 958 C C . ARG A 1 117 ? 17.124 -4.352 -9.521 1.00 60.22 117 ARG A C 1
ATOM 960 O O . ARG A 1 117 ? 17.247 -3.449 -8.695 1.00 60.22 117 ARG A O 1
ATOM 967 N N . CYS A 1 118 ? 16.517 -4.176 -10.689 1.00 54.41 118 CYS A N 1
ATOM 968 C CA . CYS A 1 118 ? 15.864 -2.936 -11.100 1.00 54.41 118 CYS A CA 1
ATOM 969 C C . CYS A 1 118 ? 14.357 -3.101 -10.945 1.00 54.41 118 CYS A C 1
ATOM 971 O O . CYS A 1 118 ? 13.740 -3.989 -11.531 1.00 54.41 118 CYS A O 1
ATOM 973 N N . VAL A 1 119 ? 13.746 -2.271 -10.113 1.00 55.06 119 VAL A N 1
ATOM 974 C CA . VAL A 1 119 ? 12.365 -2.486 -9.680 1.00 55.06 119 VAL A CA 1
ATOM 975 C C . VAL A 1 119 ? 11.712 -1.136 -9.513 1.00 55.06 119 VAL A C 1
ATOM 977 O O . VAL A 1 119 ? 12.357 -0.176 -9.125 1.00 55.06 119 VAL A O 1
ATOM 980 N N . LEU A 1 120 ? 10.410 -1.042 -9.715 1.00 48.59 120 LEU A N 1
ATOM 981 C CA . LEU A 1 120 ? 9.636 -0.046 -8.987 1.00 48.59 120 LEU A CA 1
ATOM 982 C C . LEU A 1 120 ? 9.239 -0.688 -7.658 1.00 48.59 120 LEU A C 1
ATOM 984 O O . LEU A 1 120 ? 8.358 -1.514 -7.638 1.00 48.59 120 LEU A O 1
ATOM 988 N N . TYR A 1 121 ? 9.941 -0.414 -6.556 1.00 54.19 121 TYR A N 1
ATOM 989 C CA . TYR A 1 121 ? 9.523 -0.720 -5.172 1.00 54.19 121 TYR A CA 1
ATOM 990 C C . TYR A 1 121 ? 8.742 -2.040 -4.871 1.00 54.19 121 TYR A C 1
ATOM 992 O O . TYR A 1 121 ? 7.520 -2.020 -4.760 1.00 54.19 121 TYR A O 1
ATOM 1000 N N . SER A 1 122 ? 9.381 -3.177 -4.559 1.00 48.53 122 SER A N 1
ATOM 1001 C CA . SER A 1 122 ? 8.669 -4.347 -3.977 1.00 48.53 122 SER A CA 1
ATOM 1002 C C . SER A 1 122 ? 8.947 -4.495 -2.469 1.00 48.53 122 SER A C 1
ATOM 1004 O O . SER A 1 122 ? 10.104 -4.611 -2.077 1.00 48.53 122 SER A O 1
ATOM 1006 N N . ILE A 1 123 ? 7.900 -4.511 -1.629 1.00 52.47 123 ILE A N 1
ATOM 1007 C CA . ILE A 1 123 ? 7.974 -4.412 -0.141 1.00 52.47 123 ILE A CA 1
ATOM 1008 C C . ILE A 1 123 ? 7.524 -5.701 0.549 1.00 52.47 123 ILE A C 1
ATOM 1010 O O . ILE A 1 123 ? 7.575 -5.797 1.769 1.00 52.47 123 ILE A O 1
ATOM 1014 N N . SER A 1 124 ? 7.095 -6.717 -0.202 1.00 50.94 124 SER A N 1
ATOM 1015 C CA . SER A 1 124 ? 6.442 -7.899 0.377 1.00 50.94 124 SER A CA 1
ATOM 1016 C C . SER A 1 124 ? 7.265 -8.567 1.486 1.00 50.94 124 SER A C 1
ATOM 1018 O O . SER A 1 124 ? 6.692 -9.081 2.437 1.00 50.94 124 SER A O 1
ATOM 1020 N N . PHE A 1 125 ? 8.599 -8.486 1.425 1.00 49.34 125 PHE A N 1
ATOM 1021 C CA . PHE A 1 125 ? 9.487 -9.105 2.407 1.00 49.34 125 PHE A CA 1
ATOM 1022 C C . PHE A 1 125 ? 9.644 -8.322 3.726 1.00 49.34 125 PHE A C 1
ATOM 1024 O O . PHE A 1 125 ? 9.827 -8.930 4.779 1.00 49.34 125 PHE A O 1
ATOM 1031 N N . SER A 1 126 ? 9.568 -6.985 3.717 1.00 57.34 126 SER A N 1
ATOM 1032 C CA . SER A 1 126 ? 9.909 -6.202 4.918 1.00 57.34 126 SER A CA 1
ATOM 1033 C C . SER A 1 126 ? 8.805 -6.220 5.968 1.00 57.34 126 SER A C 1
ATOM 1035 O O . SER A 1 126 ? 9.109 -6.242 7.152 1.00 57.34 126 SER A O 1
ATOM 1037 N N . LEU A 1 127 ? 7.534 -6.257 5.558 1.00 62.34 127 LEU A N 1
ATOM 1038 C CA . LEU A 1 127 ? 6.416 -6.268 6.500 1.00 62.34 127 LEU A CA 1
ATOM 1039 C C . LEU A 1 127 ? 6.440 -7.516 7.391 1.00 62.34 127 LEU A C 1
ATOM 1041 O O . LEU A 1 127 ? 6.293 -7.390 8.600 1.00 62.34 127 LEU A O 1
ATOM 1045 N N . HIS A 1 128 ? 6.647 -8.704 6.816 1.00 65.06 128 HIS A N 1
ATOM 1046 C CA . HIS A 1 128 ? 6.705 -9.940 7.597 1.00 65.06 128 HIS A CA 1
ATOM 1047 C C . HIS A 1 128 ? 7.876 -9.907 8.590 1.00 65.06 128 HIS A C 1
ATOM 1049 O O . HIS A 1 128 ? 7.672 -10.135 9.775 1.00 65.06 128 HIS A O 1
ATOM 1055 N N . ALA A 1 129 ? 9.069 -9.494 8.148 1.00 65.62 129 ALA A N 1
ATOM 1056 C CA . ALA A 1 129 ? 10.231 -9.351 9.026 1.00 65.62 129 ALA A CA 1
ATOM 1057 C C . ALA A 1 129 ? 10.020 -8.317 10.153 1.00 65.62 129 ALA A C 1
ATOM 1059 O O . ALA A 1 129 ? 10.446 -8.545 11.287 1.00 65.62 129 ALA A O 1
ATOM 1060 N N . THR A 1 130 ? 9.356 -7.192 9.865 1.00 65.81 130 THR A N 1
ATOM 1061 C CA . THR A 1 130 ? 8.981 -6.190 10.875 1.00 65.81 130 THR A CA 1
ATOM 1062 C C . THR A 1 130 ? 7.996 -6.777 11.886 1.00 65.81 130 THR A C 1
ATOM 1064 O O . THR A 1 130 ? 8.200 -6.638 13.092 1.00 65.81 130 THR A O 1
ATOM 1067 N N . LEU A 1 131 ? 6.961 -7.484 11.421 1.00 68.50 131 LEU A N 1
ATOM 1068 C CA . LEU A 1 131 ? 5.986 -8.133 12.296 1.00 68.50 131 LEU A CA 1
ATOM 1069 C C . LEU A 1 131 ? 6.639 -9.190 13.186 1.00 68.50 131 LEU A C 1
ATOM 1071 O O . LEU A 1 131 ? 6.446 -9.137 14.395 1.00 68.50 131 LEU A O 1
ATOM 1075 N N . GLU A 1 132 ? 7.466 -10.074 12.634 1.00 71.69 132 GLU A N 1
ATOM 1076 C CA . GLU A 1 132 ? 8.201 -11.088 13.401 1.00 71.69 132 GLU A CA 1
ATOM 1077 C C . GLU A 1 132 ? 9.090 -10.455 14.481 1.00 71.69 132 GLU A C 1
ATOM 1079 O O . GLU A 1 132 ? 9.061 -10.856 15.649 1.00 71.69 132 GLU A O 1
ATOM 1084 N N . ARG A 1 133 ? 9.829 -9.391 14.139 1.00 70.62 133 ARG A N 1
ATOM 1085 C CA . ARG A 1 133 ? 10.673 -8.665 15.102 1.00 70.62 133 ARG A CA 1
ATOM 1086 C C . ARG A 1 133 ? 9.865 -8.109 16.273 1.00 70.62 133 ARG A C 1
ATOM 1088 O O . ARG A 1 133 ? 10.321 -8.164 17.413 1.00 70.62 133 ARG A O 1
ATOM 1095 N N . HIS A 1 134 ? 8.686 -7.556 16.007 1.00 67.44 134 HIS A N 1
ATOM 1096 C CA . HIS A 1 134 ? 7.860 -6.936 17.040 1.00 67.44 134 HIS A CA 1
ATOM 1097 C C . HIS A 1 134 ? 7.001 -7.931 17.820 1.00 67.44 134 HIS A C 1
ATOM 1099 O O . HIS A 1 134 ? 6.803 -7.744 19.017 1.00 67.44 134 HIS A O 1
ATOM 1105 N N . LEU A 1 135 ? 6.521 -9.000 17.184 1.00 70.44 135 LEU A N 1
ATOM 1106 C CA . LEU A 1 135 ? 5.750 -10.055 17.847 1.00 70.44 135 LEU A CA 1
ATOM 1107 C C . LEU A 1 135 ? 6.620 -10.875 18.811 1.00 70.44 135 LEU A C 1
ATOM 1109 O O . LEU A 1 135 ? 6.134 -11.312 19.854 1.00 70.44 135 LEU A O 1
ATOM 1113 N N . THR A 1 136 ? 7.912 -11.028 18.510 1.00 71.12 136 THR A N 1
ATOM 1114 C CA . THR A 1 136 ? 8.878 -11.697 19.398 1.00 71.12 136 THR A CA 1
ATOM 1115 C C . THR A 1 136 ? 9.282 -10.843 20.606 1.00 71.12 136 THR A C 1
ATOM 1117 O O . THR A 1 136 ? 9.631 -11.390 21.654 1.00 71.12 136 THR A O 1
ATOM 1120 N N . THR A 1 137 ? 9.181 -9.508 20.532 1.00 67.25 137 THR A N 1
ATOM 1121 C CA . THR A 1 137 ? 9.479 -8.612 21.663 1.00 67.25 137 THR A CA 1
ATOM 1122 C C . THR A 1 137 ? 8.220 -8.253 22.456 1.00 67.25 137 THR A C 1
ATOM 1124 O O . THR A 1 137 ? 7.464 -7.347 22.109 1.00 67.25 137 THR A O 1
ATOM 1127 N N . ARG A 1 138 ? 8.009 -8.913 23.604 1.00 63.72 138 ARG A N 1
ATOM 1128 C CA . ARG A 1 138 ? 6.933 -8.538 24.540 1.00 63.72 138 ARG A CA 1
ATOM 1129 C C . ARG A 1 138 ? 7.202 -7.176 25.184 1.00 63.72 138 ARG A C 1
ATOM 1131 O O . ARG A 1 138 ? 8.116 -7.032 25.992 1.00 63.72 138 ARG A O 1
ATOM 1138 N N . LYS A 1 139 ? 6.333 -6.200 24.914 1.00 72.25 139 LYS A N 1
ATOM 1139 C CA . LYS A 1 139 ? 6.311 -4.892 25.589 1.00 72.25 139 LYS A CA 1
ATOM 1140 C C . LYS A 1 139 ? 5.104 -4.811 26.531 1.00 72.25 139 LYS A C 1
ATOM 1142 O O . LYS A 1 139 ? 3.977 -5.065 26.117 1.00 72.25 139 LYS A O 1
ATOM 1147 N N . ARG A 1 140 ? 5.310 -4.450 27.809 1.00 70.75 140 ARG A N 1
ATOM 1148 C CA . ARG A 1 140 ? 4.276 -4.556 28.874 1.00 70.75 140 ARG A CA 1
ATOM 1149 C C . ARG A 1 140 ? 2.976 -3.786 28.582 1.00 70.75 140 ARG A C 1
ATOM 1151 O O . ARG A 1 140 ? 1.920 -4.202 29.050 1.00 70.75 140 ARG A O 1
ATOM 1158 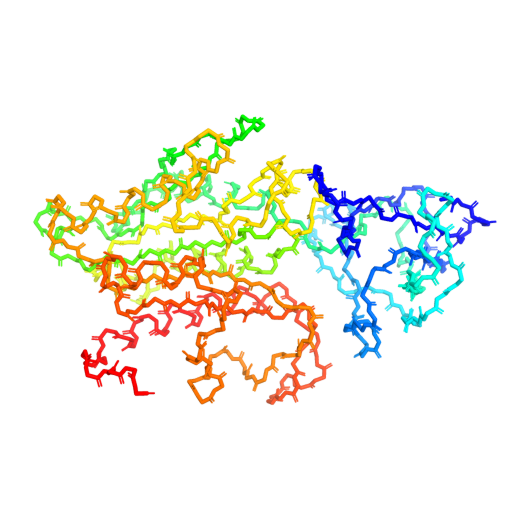N N . ARG A 1 141 ? 3.035 -2.679 27.831 1.00 82.12 141 ARG A N 1
ATOM 1159 C CA . ARG A 1 141 ? 1.891 -1.778 27.562 1.00 82.12 141 ARG A CA 1
ATOM 1160 C C . ARG A 1 141 ? 1.332 -1.891 26.138 1.00 82.12 141 ARG A C 1
ATOM 1162 O O . ARG A 1 141 ? 0.489 -1.082 25.755 1.00 82.12 141 ARG A O 1
ATOM 1169 N N . LEU A 1 142 ? 1.798 -2.859 25.356 1.00 90.00 142 LEU A N 1
ATOM 1170 C CA . LEU A 1 142 ? 1.445 -3.034 23.953 1.00 90.00 142 LEU A CA 1
ATOM 1171 C C . LEU A 1 142 ? 0.779 -4.398 23.765 1.00 90.00 142 LEU A C 1
ATOM 1173 O O . LEU A 1 142 ? 1.379 -5.434 24.040 1.00 90.00 142 LEU A O 1
ATOM 1177 N N . PHE A 1 143 ? -0.441 -4.382 23.243 1.00 91.38 143 PHE A N 1
ATOM 1178 C CA . PHE A 1 143 ? -1.114 -5.566 22.740 1.00 91.38 143 PHE A CA 1
ATOM 1179 C C . PHE A 1 143 ? -1.015 -5.578 21.214 1.00 91.38 143 PHE A C 1
ATOM 1181 O O . PHE A 1 143 ? -1.477 -4.645 20.551 1.00 91.38 143 PHE A O 1
ATOM 1188 N N . VAL A 1 144 ? -0.435 -6.647 20.669 1.00 90.88 144 VAL A N 1
ATOM 1189 C CA . VAL A 1 144 ? -0.426 -6.936 19.233 1.00 90.88 144 VAL A CA 1
ATOM 1190 C C . VAL A 1 144 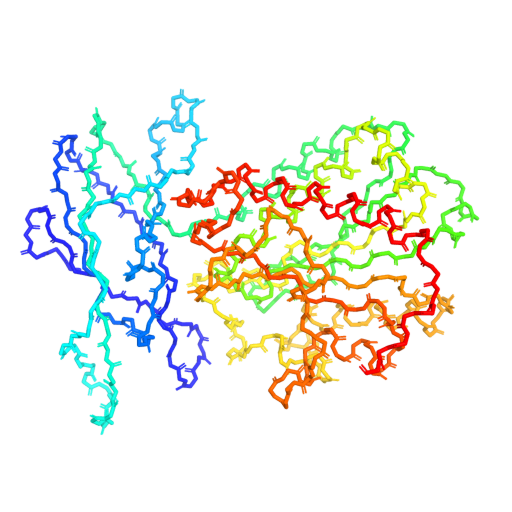? -0.934 -8.351 19.022 1.00 90.88 144 VAL A C 1
ATOM 1192 O O . VAL A 1 144 ? -0.514 -9.279 19.712 1.00 90.88 144 VAL A O 1
ATOM 1195 N N . ARG A 1 145 ? -1.820 -8.516 18.046 1.00 90.62 145 ARG A N 1
ATOM 1196 C CA . ARG A 1 145 ? -2.274 -9.818 17.565 1.00 90.62 145 ARG A CA 1
ATOM 1197 C C . ARG A 1 145 ? -2.299 -9.807 16.044 1.00 90.62 145 ARG A C 1
ATOM 1199 O O . ARG A 1 145 ? -2.782 -8.842 15.460 1.00 90.62 145 ARG A O 1
ATOM 1206 N N . CYS A 1 146 ? -1.777 -10.858 15.426 1.00 91.94 146 CYS A N 1
ATOM 1207 C CA . CYS A 1 146 ? -1.866 -11.086 13.989 1.00 91.94 146 CYS A CA 1
ATOM 1208 C C . CYS A 1 146 ? -2.804 -12.272 13.767 1.00 91.94 146 CYS A C 1
ATOM 1210 O O . CYS A 1 146 ? -2.472 -13.395 14.138 1.00 91.94 146 CYS A O 1
ATOM 1212 N N . ASP A 1 147 ? -3.990 -12.004 13.232 1.00 94.31 147 ASP A N 1
ATOM 1213 C CA . ASP A 1 147 ? -4.956 -13.026 12.844 1.00 94.31 147 ASP A CA 1
ATOM 1214 C C . ASP A 1 147 ? -4.920 -13.230 11.330 1.00 94.31 147 ASP A C 1
ATOM 1216 O O . ASP A 1 147 ? -4.598 -12.312 10.572 1.00 94.31 147 ASP A O 1
ATOM 1220 N N . LYS A 1 148 ? -5.330 -14.411 10.870 1.00 95.81 148 LYS A N 1
ATOM 1221 C CA . LYS A 1 148 ? -5.660 -14.606 9.459 1.00 95.81 148 LYS A CA 1
ATOM 1222 C C . LYS A 1 148 ? -7.038 -14.015 9.174 1.00 95.81 148 LYS A C 1
ATOM 1224 O O . LYS A 1 148 ? -8.032 -14.502 9.706 1.00 95.81 148 LYS A O 1
ATOM 1229 N N . LEU A 1 149 ? -7.101 -13.004 8.307 1.00 97.88 149 LEU A N 1
ATOM 1230 C CA . LEU A 1 149 ? -8.360 -12.451 7.804 1.00 97.88 149 LEU A CA 1
ATOM 1231 C C . LEU A 1 149 ? -9.064 -13.451 6.888 1.00 97.88 149 LEU A C 1
ATOM 1233 O O . LEU A 1 149 ? -10.249 -13.726 7.047 1.00 97.88 149 LEU A O 1
ATOM 1237 N N . CYS A 1 150 ? -8.329 -13.933 5.887 1.00 98.25 150 CYS A N 1
ATOM 1238 C CA . CYS A 1 150 ? -8.808 -14.854 4.866 1.00 98.25 150 CYS A CA 1
ATOM 1239 C C . CYS A 1 150 ? -7.626 -15.449 4.091 1.00 98.25 150 CYS A C 1
ATOM 1241 O O . CYS A 1 150 ? -6.468 -15.076 4.305 1.00 98.25 150 CYS A O 1
ATOM 1243 N N . THR A 1 151 ? -7.946 -16.344 3.164 1.00 98.00 151 THR A N 1
ATOM 1244 C CA . THR A 1 151 ? -7.020 -16.854 2.157 1.00 98.00 151 THR A CA 1
ATOM 1245 C C . THR A 1 151 ? -7.437 -16.310 0.791 1.00 98.00 151 THR A C 1
ATOM 1247 O O . THR A 1 151 ? -8.622 -16.228 0.476 1.00 98.00 151 THR A O 1
ATOM 1250 N N . THR A 1 152 ? -6.458 -15.870 0.012 1.00 97.19 152 THR A N 1
ATOM 1251 C CA . THR A 1 152 ? -6.626 -15.344 -1.352 1.00 97.19 152 THR A CA 1
ATOM 1252 C C . THR A 1 152 ? -6.835 -16.463 -2.387 1.00 97.19 152 THR A C 1
ATOM 1254 O O . THR A 1 152 ? -6.778 -17.645 -2.049 1.00 97.19 152 THR A O 1
ATOM 1257 N N . LEU A 1 153 ? -7.044 -16.106 -3.661 1.00 96.88 153 LEU A N 1
ATOM 1258 C CA . LEU A 1 153 ? -7.273 -17.061 -4.756 1.00 96.88 153 LEU A CA 1
ATOM 1259 C C . LEU A 1 153 ? -6.077 -17.993 -4.982 1.00 96.88 153 LEU A C 1
ATOM 1261 O O . LEU A 1 153 ? -6.269 -19.171 -5.266 1.00 96.88 153 LEU A O 1
ATOM 1265 N N . ALA A 1 154 ? -4.850 -17.482 -4.841 1.00 95.81 154 ALA A N 1
ATOM 1266 C CA . ALA A 1 154 ? -3.633 -18.287 -4.962 1.00 95.81 154 ALA A CA 1
ATOM 1267 C C . ALA A 1 154 ? -3.178 -18.917 -3.634 1.00 95.81 154 ALA A C 1
ATOM 1269 O O . ALA A 1 154 ? -2.057 -19.412 -3.544 1.00 95.81 154 ALA A O 1
ATOM 1270 N N . GLY A 1 155 ? -4.014 -18.899 -2.592 1.00 95.25 155 GLY A N 1
ATOM 1271 C CA . GLY A 1 155 ? -3.692 -19.544 -1.319 1.00 95.25 155 GLY A CA 1
ATOM 1272 C C . GLY A 1 155 ? -2.846 -18.703 -0.356 1.00 95.25 155 GLY A C 1
ATOM 1273 O O . GLY A 1 155 ? -2.527 -19.179 0.731 1.00 95.25 155 GLY A O 1
ATOM 1274 N N . ASN A 1 156 ? -2.509 -17.451 -0.689 1.00 94.00 156 ASN A N 1
ATOM 1275 C CA . ASN A 1 156 ? -1.780 -16.566 0.225 1.00 94.00 156 ASN A CA 1
ATOM 1276 C C . ASN A 1 156 ? -2.675 -16.109 1.386 1.00 94.00 156 ASN A C 1
ATOM 1278 O O . ASN A 1 156 ? -3.838 -15.752 1.172 1.00 94.00 156 ASN A O 1
ATOM 1282 N N . GLU A 1 157 ? -2.136 -16.077 2.604 1.00 94.38 157 GLU A N 1
ATOM 1283 C CA . GLU A 1 157 ? -2.856 -15.605 3.790 1.00 94.38 157 GLU A CA 1
ATOM 1284 C C . GLU A 1 157 ? -2.858 -14.075 3.868 1.00 94.38 157 GLU A C 1
ATOM 1286 O O . GLU A 1 157 ? -1.810 -13.437 3.780 1.00 94.38 157 GLU A O 1
ATOM 1291 N N . VAL A 1 158 ? -4.035 -13.478 4.078 1.00 95.25 158 VAL A N 1
ATOM 1292 C CA . VAL A 1 158 ? -4.163 -12.036 4.325 1.00 95.25 158 VAL A CA 1
ATOM 1293 C C . VAL A 1 158 ? -4.146 -11.778 5.831 1.00 95.25 158 VAL A C 1
ATOM 1295 O O . VAL A 1 158 ? -5.064 -12.231 6.520 1.00 95.25 158 VAL A O 1
ATOM 1298 N N . PRO A 1 159 ? -3.154 -11.049 6.370 1.00 94.12 159 PRO A N 1
ATOM 1299 C CA . PRO A 1 159 ? -3.088 -10.777 7.798 1.00 94.12 159 PRO A CA 1
ATOM 1300 C C . PRO A 1 159 ? -4.022 -9.632 8.210 1.00 94.12 159 PRO A C 1
ATOM 1302 O O . PRO A 1 159 ? -4.128 -8.607 7.532 1.00 94.12 159 PRO A O 1
ATOM 1305 N N . LEU A 1 160 ? -4.637 -9.789 9.381 1.00 96.50 160 LEU A N 1
ATOM 1306 C CA . LEU A 1 160 ? -5.318 -8.748 10.140 1.00 96.50 160 LEU A CA 1
ATOM 1307 C C . LEU A 1 160 ? -4.535 -8.488 11.425 1.00 96.50 160 LEU A C 1
ATOM 1309 O O . LEU A 1 160 ? -4.521 -9.305 12.346 1.00 96.50 160 LEU A O 1
ATOM 1313 N N . LEU A 1 161 ? -3.928 -7.313 11.520 1.00 95.56 161 LEU A N 1
ATOM 1314 C CA . LEU A 1 161 ? -3.236 -6.882 12.724 1.00 95.56 161 LEU A CA 1
ATOM 1315 C C . LEU A 1 161 ? -4.198 -6.135 13.639 1.00 95.56 161 LEU A C 1
ATOM 1317 O O . LEU A 1 161 ? -4.884 -5.201 13.224 1.00 95.56 161 LEU A O 1
ATOM 1321 N N . THR A 1 162 ? -4.202 -6.516 14.909 1.00 96.69 162 THR A N 1
ATOM 1322 C CA . THR A 1 162 ? -4.829 -5.757 15.985 1.00 96.69 162 THR A CA 1
ATOM 1323 C C . THR A 1 162 ? -3.741 -5.130 16.837 1.00 96.69 162 THR A C 1
ATOM 1325 O O . THR A 1 162 ? -2.963 -5.866 17.438 1.00 96.69 162 THR A O 1
ATOM 1328 N N . ILE A 1 163 ? -3.694 -3.797 16.912 1.00 95.94 163 ILE A N 1
ATOM 1329 C CA . ILE A 1 163 ? -2.719 -3.062 17.735 1.00 95.94 163 ILE A CA 1
ATOM 1330 C C . ILE A 1 163 ? -3.464 -2.127 18.687 1.00 95.94 163 ILE A C 1
ATOM 1332 O O . ILE A 1 163 ? -4.280 -1.311 18.261 1.00 95.94 163 ILE A O 1
ATOM 1336 N N . THR A 1 164 ? -3.208 -2.243 19.988 1.00 97.38 164 THR A N 1
ATOM 1337 C CA . THR A 1 164 ? -3.802 -1.375 21.018 1.00 97.38 164 THR A CA 1
ATOM 1338 C C . THR A 1 164 ? -2.980 -1.436 22.312 1.00 97.38 164 THR A C 1
ATOM 1340 O O . THR A 1 164 ? -1.987 -2.159 22.387 1.00 97.38 164 THR A O 1
ATOM 1343 N N . ALA A 1 165 ? -3.332 -0.660 23.336 1.00 96.06 165 ALA A N 1
ATOM 1344 C CA . ALA A 1 165 ? -2.674 -0.762 24.638 1.00 96.06 165 ALA A CA 1
ATOM 1345 C C . ALA A 1 165 ? -3.162 -2.009 25.397 1.00 96.06 165 ALA A C 1
ATOM 1347 O O . ALA A 1 165 ? -4.327 -2.390 25.298 1.00 96.06 165 ALA A O 1
ATOM 1348 N N . SER A 1 166 ? -2.314 -2.640 26.205 1.00 93.12 166 SER A N 1
ATOM 1349 C CA . SER A 1 166 ? -2.792 -3.676 27.136 1.00 93.12 166 SER A CA 1
ATOM 1350 C C . SER A 1 166 ? -3.826 -3.079 28.108 1.00 93.12 166 SER A C 1
ATOM 1352 O O . SER A 1 166 ? -3.721 -1.908 28.474 1.00 93.12 166 SER A O 1
ATOM 1354 N N . GLY A 1 167 ? -4.838 -3.846 28.513 1.00 92.88 167 GLY A N 1
ATOM 1355 C CA . GLY A 1 167 ? -5.890 -3.378 29.422 1.00 92.88 167 GLY A CA 1
ATOM 1356 C C . GLY A 1 167 ? -6.936 -4.452 29.704 1.00 92.88 167 GLY A C 1
ATOM 1357 O O . GLY A 1 167 ? -6.885 -5.530 29.109 1.00 92.88 167 GLY A O 1
ATOM 1358 N N . THR A 1 168 ? -7.872 -4.162 30.609 1.00 94.69 168 THR A N 1
ATOM 1359 C CA . THR A 1 168 ? -9.038 -5.029 30.835 1.00 94.69 168 THR A CA 1
ATOM 1360 C C . THR A 1 168 ? -9.952 -5.027 29.611 1.00 94.69 168 THR A C 1
ATOM 1362 O O . THR A 1 168 ? -9.832 -4.179 28.718 1.00 94.69 168 THR A O 1
ATOM 1365 N N . ARG A 1 169 ? -10.890 -5.975 29.564 1.00 93.44 169 ARG A N 1
ATOM 1366 C CA . ARG A 1 169 ? -11.871 -6.064 28.482 1.00 93.44 169 ARG A CA 1
ATOM 1367 C C . ARG A 1 169 ? -12.661 -4.762 28.338 1.00 93.44 169 ARG A C 1
ATOM 1369 O O . ARG A 1 169 ? -12.755 -4.235 27.237 1.00 93.44 169 ARG A O 1
ATOM 1376 N N . GLU A 1 170 ? -13.116 -4.201 29.450 1.00 95.25 170 GLU A N 1
ATOM 1377 C CA . GLU A 1 170 ? -13.918 -2.975 29.512 1.00 95.25 170 GLU A CA 1
ATOM 1378 C C . GLU A 1 170 ? -13.119 -1.770 28.995 1.00 95.25 170 GLU A C 1
ATOM 1380 O O . GLU A 1 170 ? -13.626 -0.953 28.228 1.00 95.25 170 GLU A O 1
ATOM 1385 N N . GLN A 1 171 ? -11.832 -1.682 29.356 1.00 95.44 171 GLN A N 1
ATOM 1386 C CA . GLN A 1 171 ? -10.943 -0.629 28.861 1.00 95.44 171 GLN A CA 1
ATOM 1387 C C . GLN A 1 171 ? -10.745 -0.714 27.346 1.00 95.44 171 GLN A C 1
ATOM 1389 O O . GLN A 1 171 ? -10.703 0.316 26.677 1.00 95.44 171 GLN A O 1
ATOM 1394 N N . ILE A 1 172 ? -10.602 -1.923 26.799 1.00 95.44 172 ILE A N 1
ATOM 1395 C CA . ILE A 1 172 ? -10.441 -2.136 25.356 1.00 95.44 172 ILE A CA 1
ATOM 1396 C C . ILE A 1 172 ? -11.760 -1.852 24.626 1.00 95.44 172 ILE A C 1
ATOM 1398 O O . ILE A 1 172 ? -11.752 -1.175 23.600 1.00 95.44 172 ILE A O 1
ATOM 1402 N N . GLU A 1 173 ? -12.892 -2.308 25.165 1.00 94.50 173 GLU A N 1
ATOM 1403 C CA . GLU A 1 173 ? -14.228 -2.086 24.603 1.00 94.50 173 GLU A CA 1
ATOM 1404 C C . GLU A 1 173 ? -14.638 -0.609 24.615 1.00 94.50 173 GLU A C 1
ATOM 1406 O O . GLU A 1 173 ? -15.373 -0.183 23.724 1.00 94.50 173 GLU A O 1
ATOM 1411 N N . ALA A 1 174 ? -14.126 0.207 25.541 1.00 95.31 174 ALA A N 1
ATOM 1412 C CA . ALA A 1 174 ? -14.360 1.651 25.555 1.00 95.31 174 ALA A CA 1
ATOM 1413 C C . ALA A 1 174 ? -13.651 2.392 24.399 1.00 95.31 174 ALA A C 1
ATOM 1415 O O . ALA A 1 174 ? -14.178 3.376 23.873 1.00 95.31 174 ALA A O 1
ATOM 1416 N N . ARG A 1 175 ? -12.498 1.899 23.926 1.00 96.62 175 ARG A N 1
ATOM 1417 C CA . ARG A 1 175 ? -11.664 2.560 22.900 1.00 96.62 175 ARG A CA 1
ATOM 1418 C C . ARG A 1 175 ? -12.314 2.603 21.527 1.00 96.62 175 ARG A C 1
ATOM 1420 O O . ARG A 1 175 ? -12.961 1.651 21.102 1.00 96.62 175 ARG A O 1
ATOM 1427 N N . GLN A 1 176 ? -12.098 3.686 20.795 1.00 96.56 176 GLN A N 1
ATOM 1428 C CA . GLN A 1 176 ? -12.566 3.837 19.418 1.00 96.56 176 GLN A CA 1
ATOM 1429 C C . GLN A 1 176 ? -11.936 2.788 18.489 1.00 96.56 176 GLN A C 1
ATOM 1431 O O . GLN A 1 176 ? -10.867 2.260 18.776 1.00 96.56 176 GLN A O 1
ATOM 1436 N N . ILE A 1 177 ? -12.571 2.478 17.360 1.00 97.88 177 ILE A N 1
ATOM 1437 C CA . ILE A 1 177 ? -12.016 1.527 16.383 1.00 97.88 177 ILE A CA 1
ATOM 1438 C C . ILE A 1 177 ? -11.494 2.299 15.173 1.00 97.88 177 ILE A C 1
ATOM 1440 O O . ILE A 1 177 ? -12.235 3.079 14.578 1.00 97.88 177 ILE A O 1
ATOM 1444 N N . ALA A 1 178 ? -10.240 2.064 14.792 1.00 98.12 178 ALA A N 1
ATOM 1445 C CA . ALA A 1 178 ? -9.650 2.603 13.570 1.00 98.12 178 ALA A CA 1
ATOM 1446 C C . ALA A 1 178 ? -9.329 1.454 12.610 1.00 98.12 178 ALA A C 1
ATOM 1448 O O . ALA A 1 178 ? -8.563 0.556 12.962 1.00 98.12 178 ALA A O 1
ATOM 1449 N N . VAL A 1 179 ? -9.909 1.476 11.407 1.00 98.62 179 VAL A N 1
ATOM 1450 C CA . VAL A 1 179 ? -9.674 0.458 10.372 1.00 98.62 179 VAL A CA 1
ATOM 1451 C C . VAL A 1 179 ? -8.776 1.041 9.288 1.00 98.62 179 VAL A C 1
ATOM 1453 O O . VAL A 1 179 ? -9.115 2.054 8.682 1.00 98.62 179 VAL A O 1
ATOM 1456 N N . LEU A 1 180 ? -7.620 0.426 9.056 1.00 98.50 180 LEU A N 1
ATOM 1457 C CA . LEU A 1 180 ? -6.659 0.871 8.049 1.00 98.50 180 LEU A CA 1
ATOM 1458 C C . LEU A 1 180 ? -6.364 -0.283 7.098 1.00 98.50 180 LEU A C 1
ATOM 1460 O O . LEU A 1 180 ? -6.077 -1.396 7.532 1.00 98.50 180 LEU A O 1
ATOM 1464 N N . CYS A 1 181 ? -6.381 -0.018 5.802 1.00 98.00 181 CYS A N 1
ATOM 1465 C CA . CYS A 1 181 ? -5.963 -0.972 4.789 1.00 98.00 181 CYS A CA 1
ATOM 1466 C C . CYS A 1 181 ? -5.060 -0.301 3.756 1.00 98.00 181 CYS A C 1
ATOM 1468 O O . CYS A 1 181 ? -5.012 0.925 3.658 1.00 98.00 181 CYS A O 1
ATOM 1470 N N . ALA A 1 182 ? -4.282 -1.103 3.039 1.00 96.12 182 ALA A N 1
ATOM 1471 C CA . ALA A 1 182 ? -3.402 -0.609 1.992 1.00 96.12 182 ALA A CA 1
ATOM 1472 C C . ALA A 1 182 ? -3.296 -1.604 0.839 1.00 96.12 182 ALA A C 1
ATOM 1474 O O . ALA A 1 182 ? -3.594 -2.797 0.974 1.00 96.12 182 ALA A O 1
ATOM 1475 N N . ARG A 1 183 ? -2.792 -1.101 -0.290 1.00 93.56 183 ARG A N 1
ATOM 1476 C CA . ARG A 1 183 ? -2.301 -1.912 -1.408 1.00 93.56 183 ARG A CA 1
ATOM 1477 C C . ARG A 1 183 ? -3.330 -2.897 -1.958 1.00 93.56 183 ARG A C 1
ATOM 1479 O O . ARG A 1 183 ? -3.045 -4.062 -2.236 1.00 93.56 183 ARG A O 1
ATOM 1486 N N . VAL A 1 184 ? -4.548 -2.395 -2.132 1.00 96.88 184 VAL A N 1
ATOM 1487 C CA . VAL A 1 184 ? -5.583 -3.056 -2.937 1.00 96.88 184 VAL A CA 1
ATOM 1488 C C . VAL A 1 184 ? -5.187 -3.112 -4.417 1.00 96.88 184 VAL A C 1
ATOM 1490 O O . VAL A 1 184 ? -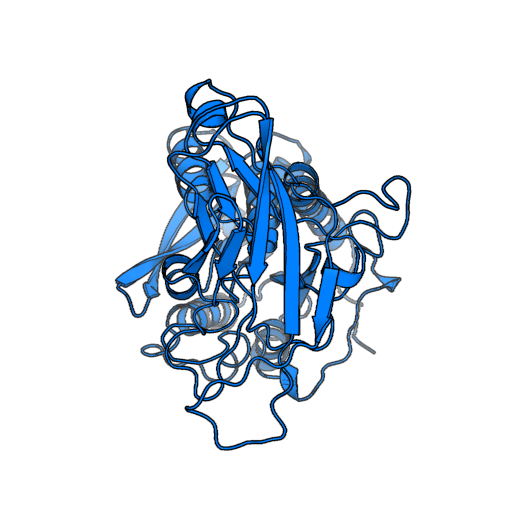5.493 -4.087 -5.104 1.00 96.88 184 VAL A O 1
ATOM 1493 N N . HIS A 1 185 ? -4.426 -2.120 -4.891 1.00 94.25 185 HIS A N 1
ATOM 1494 C CA . HIS A 1 185 ? -3.748 -2.183 -6.182 1.00 94.25 185 HIS A CA 1
ATOM 1495 C C . HIS A 1 185 ? -2.296 -2.642 -5.981 1.00 94.25 185 HIS A C 1
ATOM 1497 O O . HIS A 1 185 ? -1.542 -1.990 -5.255 1.00 94.25 185 HIS A O 1
ATOM 1503 N N . PRO A 1 186 ? -1.870 -3.742 -6.614 1.00 92.00 186 PRO A N 1
ATOM 1504 C CA . PRO A 1 186 ? -0.579 -4.358 -6.320 1.00 92.00 186 PRO A CA 1
ATOM 1505 C C . PRO A 1 186 ? 0.650 -3.486 -6.587 1.00 92.00 186 PRO A C 1
ATOM 1507 O O . PRO A 1 186 ? 1.578 -3.429 -5.768 1.00 92.00 186 PRO A O 1
ATOM 1510 N N . GLY A 1 187 ? 0.634 -2.775 -7.716 1.00 88.12 187 GLY A N 1
ATOM 1511 C CA . GLY A 1 187 ? 1.713 -1.888 -8.132 1.00 88.12 187 GLY A CA 1
ATOM 1512 C C . GLY A 1 187 ? 1.761 -0.590 -7.329 1.00 88.12 187 GLY A C 1
ATOM 1513 O O . GLY A 1 187 ? 2.656 0.218 -7.552 1.00 88.12 187 GLY A O 1
ATOM 1514 N N . GLU A 1 188 ? 0.822 -0.385 -6.396 1.00 90.31 188 GLU A N 1
ATOM 1515 C CA . GLU A 1 188 ? 0.808 0.757 -5.487 1.00 90.31 188 GLU A CA 1
ATOM 1516 C C . GLU A 1 188 ? 1.663 0.507 -4.224 1.00 90.31 188 GLU A C 1
ATOM 1518 O O . GLU A 1 188 ? 1.213 0.634 -3.085 1.00 90.31 188 GLU A O 1
ATOM 1523 N N . SER A 1 189 ? 2.925 0.130 -4.419 1.00 87.38 189 SER A N 1
ATOM 1524 C CA . SER A 1 189 ? 3.875 -0.183 -3.355 1.00 87.38 189 SER A CA 1
ATOM 1525 C C . SER A 1 189 ? 4.170 0.931 -2.362 1.00 87.38 189 SER A C 1
ATOM 1527 O O . SER A 1 189 ? 4.347 0.639 -1.183 1.00 87.38 189 SER A O 1
ATOM 1529 N N . ASN A 1 190 ? 4.176 2.193 -2.775 1.00 87.88 190 ASN A N 1
ATOM 1530 C CA . ASN A 1 190 ? 4.375 3.307 -1.854 1.00 87.88 190 ASN A CA 1
ATOM 1531 C C . ASN A 1 190 ? 3.384 3.295 -0.672 1.00 87.88 190 ASN A C 1
ATOM 1533 O O . ASN A 1 190 ? 3.788 3.570 0.457 1.00 87.88 190 ASN A O 1
ATOM 1537 N N . SER A 1 191 ? 2.141 2.848 -0.887 1.00 91.38 191 SER A N 1
ATOM 1538 C CA . SER A 1 191 ? 1.151 2.703 0.186 1.00 91.38 191 SER A CA 1
ATOM 1539 C C . SER A 1 191 ? 1.564 1.690 1.263 1.00 91.38 191 SER A C 1
ATOM 1541 O O . SER A 1 191 ? 1.249 1.889 2.435 1.00 91.38 191 SER A O 1
ATOM 1543 N N . SER A 1 192 ? 2.335 0.649 0.922 1.00 90.88 192 SER A N 1
ATOM 1544 C CA . SER A 1 192 ? 2.885 -0.266 1.930 1.00 90.88 192 SER A CA 1
ATOM 1545 C C . SER A 1 192 ? 3.990 0.370 2.763 1.00 90.88 192 SER A C 1
ATOM 1547 O O . SER A 1 192 ? 4.094 0.031 3.934 1.00 90.88 192 SER A O 1
ATOM 1549 N N . TRP A 1 193 ? 4.808 1.271 2.208 1.00 89.31 193 TRP A N 1
ATOM 1550 C CA . TRP A 1 193 ? 5.798 1.997 3.016 1.00 89.31 193 TRP A CA 1
ATOM 1551 C C . TRP A 1 193 ? 5.118 2.980 3.964 1.00 89.31 193 TRP A C 1
ATOM 1553 O O . TRP A 1 193 ? 5.490 3.048 5.130 1.00 89.31 193 TRP A O 1
ATOM 1563 N N . VAL A 1 194 ? 4.065 3.665 3.509 1.00 92.19 194 VAL A N 1
ATOM 1564 C CA . VAL A 1 194 ? 3.236 4.495 4.396 1.00 92.19 194 VAL A CA 1
ATOM 1565 C C . VAL A 1 194 ? 2.626 3.644 5.512 1.00 92.19 194 VAL A C 1
ATOM 1567 O O . VAL A 1 194 ? 2.736 3.993 6.685 1.00 92.19 194 VAL A O 1
ATOM 1570 N N 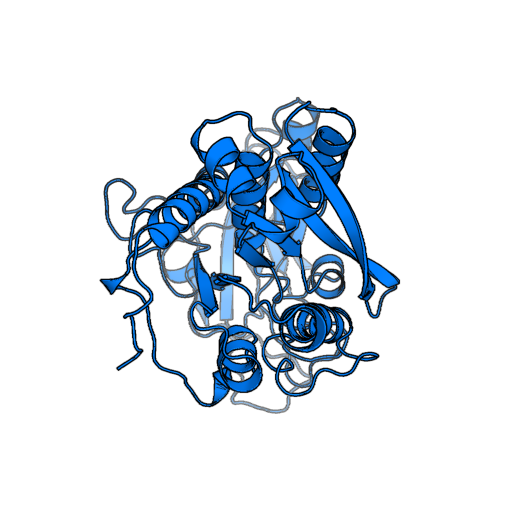. MET A 1 195 ? 2.047 2.488 5.171 1.00 94.06 195 MET A N 1
ATOM 1571 C CA . MET A 1 195 ? 1.522 1.535 6.154 1.00 94.06 195 MET A CA 1
ATOM 1572 C C . MET A 1 195 ? 2.605 1.047 7.128 1.00 94.06 195 MET A C 1
ATOM 1574 O O . MET A 1 195 ? 2.348 0.926 8.322 1.00 94.06 195 MET A O 1
ATOM 1578 N N . HIS A 1 196 ? 3.822 0.797 6.643 1.00 91.25 196 HIS A N 1
ATOM 1579 C CA . HIS A 1 196 ? 4.956 0.403 7.477 1.00 91.25 196 HIS A CA 1
ATOM 1580 C C . HIS A 1 196 ? 5.295 1.499 8.493 1.00 91.25 196 HIS A C 1
ATOM 1582 O O . HIS A 1 196 ? 5.355 1.209 9.680 1.00 91.25 196 HIS A O 1
ATOM 1588 N N . GLY A 1 197 ? 5.383 2.762 8.065 1.00 91.94 197 GLY A N 1
ATOM 1589 C CA . GLY A 1 197 ? 5.614 3.888 8.975 1.00 91.94 197 GLY A CA 1
ATOM 1590 C C . GLY A 1 197 ? 4.512 4.053 10.030 1.00 91.94 197 GLY A C 1
ATOM 1591 O O . GLY A 1 197 ? 4.800 4.370 11.185 1.00 91.94 197 GLY A O 1
ATOM 1592 N N . VAL A 1 198 ? 3.249 3.782 9.671 1.00 94.88 198 VAL A N 1
ATOM 1593 C CA . VAL A 1 198 ? 2.141 3.731 10.643 1.00 94.88 198 VAL A CA 1
ATOM 1594 C C . VAL A 1 198 ? 2.372 2.623 11.671 1.00 94.88 198 VAL A C 1
ATOM 1596 O O . VAL A 1 198 ? 2.280 2.873 12.872 1.00 94.88 198 VAL A O 1
ATOM 1599 N N . ILE A 1 199 ? 2.668 1.403 11.217 1.00 93.62 199 ILE A N 1
ATOM 1600 C CA . ILE A 1 199 ? 2.883 0.246 12.094 1.00 93.62 199 ILE A CA 1
ATOM 1601 C C . ILE A 1 199 ? 4.080 0.484 13.024 1.00 93.62 199 ILE A C 1
ATOM 1603 O O . ILE A 1 199 ? 3.944 0.266 14.227 1.00 93.62 199 ILE A O 1
ATOM 1607 N N . ASP A 1 200 ? 5.195 1.004 12.509 1.00 91.31 200 ASP A N 1
ATOM 1608 C CA . ASP A 1 200 ? 6.400 1.308 13.288 1.00 91.31 200 ASP A CA 1
ATOM 1609 C C . ASP A 1 200 ? 6.100 2.285 14.424 1.00 91.31 200 ASP A C 1
ATOM 1611 O O . ASP A 1 200 ? 6.454 2.030 15.578 1.00 91.31 200 ASP A O 1
ATOM 1615 N N . VAL A 1 201 ? 5.370 3.368 14.131 1.00 93.38 201 VAL A N 1
ATOM 1616 C CA . VAL A 1 201 ? 4.909 4.301 15.163 1.00 93.38 201 VAL A CA 1
ATOM 1617 C C . VAL A 1 201 ? 4.008 3.590 16.164 1.00 93.38 201 VAL A C 1
ATOM 1619 O O . VAL A 1 201 ? 4.242 3.682 17.363 1.00 93.38 201 VAL A O 1
ATOM 1622 N N . LEU A 1 202 ? 2.992 2.852 15.715 1.00 94.31 202 LEU A N 1
ATOM 1623 C CA . LEU A 1 202 ? 2.065 2.169 16.622 1.00 94.31 202 LEU A CA 1
ATOM 1624 C C . LEU A 1 202 ? 2.733 1.082 17.473 1.00 94.31 202 LEU A C 1
ATOM 1626 O O . LEU A 1 202 ? 2.195 0.738 18.525 1.00 94.31 202 LEU A O 1
ATOM 1630 N N . MET A 1 203 ? 3.892 0.571 17.066 1.00 90.31 203 MET A N 1
ATOM 1631 C CA . MET A 1 203 ? 4.705 -0.384 17.821 1.00 90.31 203 MET A CA 1
ATOM 1632 C C . MET A 1 203 ? 5.804 0.287 18.665 1.00 90.31 203 MET A C 1
ATOM 1634 O O . MET A 1 203 ? 6.441 -0.386 19.486 1.00 90.31 203 MET A O 1
ATOM 1638 N N . SER A 1 204 ? 6.028 1.597 18.517 1.00 90.88 204 SER A N 1
ATOM 1639 C CA . SER A 1 204 ? 7.033 2.355 19.269 1.00 90.88 204 SER A CA 1
ATOM 1640 C C . SER A 1 204 ? 6.567 2.710 20.690 1.00 90.88 204 SER A C 1
ATOM 1642 O O . SER A 1 204 ? 5.388 2.601 21.044 1.00 90.88 204 SER A O 1
ATOM 1644 N N . GLU A 1 205 ? 7.512 3.118 21.537 1.00 90.38 205 GLU A N 1
ATOM 1645 C CA . GLU A 1 205 ? 7.244 3.618 22.898 1.00 90.38 205 GLU A CA 1
ATOM 1646 C C . GLU A 1 205 ? 7.119 5.151 22.942 1.00 90.38 205 GLU A C 1
ATOM 1648 O O . GLU A 1 205 ? 7.133 5.744 24.013 1.00 90.38 205 GLU A O 1
ATOM 1653 N N . GLU A 1 206 ? 6.987 5.811 21.786 1.00 92.50 206 GLU A N 1
ATOM 1654 C CA . GLU A 1 206 ? 6.762 7.256 21.744 1.00 92.50 206 GLU A CA 1
ATOM 1655 C C . GLU A 1 206 ? 5.426 7.632 22.404 1.00 92.50 206 GLU A C 1
ATOM 1657 O O . GLU A 1 206 ? 4.410 6.955 22.214 1.00 92.50 206 GLU A O 1
ATOM 1662 N N . ASP A 1 207 ? 5.378 8.782 23.081 1.00 93.44 207 ASP A N 1
ATOM 1663 C CA . ASP A 1 207 ? 4.171 9.269 23.766 1.00 93.44 207 ASP A CA 1
ATOM 1664 C C . ASP A 1 207 ? 2.954 9.361 22.841 1.00 93.44 207 ASP A C 1
ATOM 1666 O O . ASP A 1 207 ? 1.827 9.047 23.232 1.00 93.44 207 ASP A O 1
ATOM 1670 N N . LYS A 1 208 ? 3.166 9.755 21.576 1.00 93.12 208 LYS A N 1
ATOM 1671 C CA . LYS A 1 208 ? 2.099 9.804 20.563 1.00 93.12 208 LYS A CA 1
ATOM 1672 C C . LYS A 1 208 ? 1.499 8.417 20.316 1.00 93.12 208 LYS A C 1
ATOM 1674 O O . LYS A 1 208 ? 0.284 8.293 20.186 1.00 93.12 208 LYS A O 1
ATOM 1679 N N . ALA A 1 209 ? 2.338 7.386 20.287 1.00 94.50 209 ALA A N 1
ATOM 1680 C CA . ALA A 1 209 ? 1.936 6.018 20.023 1.00 94.50 209 ALA A CA 1
ATOM 1681 C C . ALA A 1 209 ? 1.212 5.424 21.231 1.00 94.50 209 ALA A C 1
ATOM 1683 O O . ALA A 1 209 ? 0.132 4.855 21.083 1.00 94.50 209 ALA A O 1
ATOM 1684 N N . VAL A 1 210 ? 1.745 5.645 22.438 1.00 94.69 210 VAL A N 1
ATOM 1685 C CA . VAL A 1 210 ? 1.081 5.281 23.699 1.00 94.69 210 VAL A CA 1
ATOM 1686 C C . VAL A 1 210 ? -0.294 5.943 23.785 1.00 94.69 210 VAL A C 1
ATOM 1688 O O . VAL A 1 210 ? -1.280 5.279 24.102 1.00 94.69 210 VAL A O 1
ATOM 1691 N N . HIS A 1 211 ? -0.388 7.233 23.462 1.00 95.19 211 HIS A N 1
ATOM 1692 C CA . HIS A 1 211 ? -1.655 7.953 23.438 1.00 95.19 211 HIS A CA 1
ATOM 1693 C C . HIS A 1 211 ? -2.649 7.323 22.452 1.00 95.19 211 HIS A C 1
ATOM 1695 O O . HIS A 1 211 ? -3.745 6.950 22.859 1.00 95.19 211 HIS A O 1
ATOM 1701 N N . LEU A 1 212 ? -2.256 7.124 21.189 1.00 96.62 212 LEU A N 1
ATOM 1702 C CA . LEU A 1 212 ? -3.113 6.499 20.175 1.00 96.62 212 LEU A CA 1
ATOM 1703 C C . LEU A 1 212 ? -3.592 5.106 20.600 1.00 96.62 212 LEU A C 1
ATOM 1705 O O . LEU A 1 212 ? -4.777 4.807 20.498 1.00 96.62 212 LEU A O 1
ATOM 1709 N N . ARG A 1 213 ? -2.701 4.265 21.135 1.00 96.81 213 ARG A N 1
ATOM 1710 C CA . ARG A 1 213 ? -3.030 2.909 21.603 1.00 96.81 213 ARG A CA 1
ATOM 1711 C C . ARG A 1 213 ? -4.007 2.884 22.780 1.00 96.81 213 ARG A C 1
ATOM 1713 O O . ARG A 1 213 ? -4.764 1.926 22.914 1.00 96.81 213 ARG A O 1
ATOM 1720 N N . ASN A 1 214 ? -3.996 3.909 23.631 1.00 96.12 214 ASN A N 1
ATOM 1721 C CA . ASN A 1 214 ? -4.956 4.041 24.729 1.00 96.12 214 ASN A CA 1
ATOM 1722 C C . ASN A 1 214 ? -6.336 4.517 24.266 1.00 96.12 214 ASN A C 1
ATOM 1724 O O . ASN A 1 214 ? -7.296 4.385 25.016 1.00 96.12 214 ASN A O 1
ATOM 1728 N N . GLN A 1 215 ? -6.430 5.062 23.055 1.00 96.06 215 GLN A N 1
ATOM 1729 C CA . GLN A 1 215 ? -7.650 5.651 22.509 1.00 96.06 215 GLN A CA 1
ATOM 1730 C C . GLN A 1 215 ? -8.301 4.781 21.438 1.00 96.06 215 GLN A C 1
ATOM 1732 O O . GLN A 1 215 ? -9.524 4.783 21.305 1.00 96.06 215 GLN A O 1
ATOM 1737 N N . TYR A 1 216 ? -7.491 4.011 20.713 1.00 97.69 216 TYR A N 1
ATOM 1738 C CA . TYR A 1 216 ? -7.925 3.203 19.590 1.00 97.69 216 TYR A CA 1
ATOM 1739 C C . TYR A 1 216 ? -7.597 1.720 19.757 1.00 97.69 216 TYR A C 1
ATOM 1741 O O . TYR A 1 216 ? -6.535 1.329 20.251 1.00 97.69 216 TYR A O 1
ATOM 1749 N N . VAL A 1 217 ? -8.492 0.890 19.236 1.00 98.12 217 VAL A N 1
ATOM 1750 C CA . VAL A 1 217 ? -8.182 -0.445 18.735 1.00 98.12 217 VAL A CA 1
ATOM 1751 C C . VAL A 1 217 ? -7.952 -0.320 17.234 1.00 98.12 217 VAL A C 1
ATOM 1753 O O . VAL A 1 217 ? -8.893 -0.091 16.470 1.00 98.12 217 VAL A O 1
ATOM 1756 N N . PHE A 1 218 ? -6.699 -0.457 16.806 1.00 98.56 218 PHE A N 1
ATOM 1757 C CA . PHE A 1 218 ? -6.359 -0.459 15.389 1.00 98.56 218 PHE A CA 1
ATOM 1758 C C . PHE A 1 218 ? -6.611 -1.839 14.796 1.00 98.56 218 PHE A C 1
ATOM 1760 O O . PHE A 1 218 ? -6.136 -2.837 15.337 1.00 98.56 218 PHE A O 1
ATOM 1767 N N . LYS A 1 219 ? -7.336 -1.885 13.680 1.00 98.50 219 LYS A N 1
ATOM 1768 C CA . LYS A 1 219 ? -7.532 -3.058 12.828 1.00 98.50 219 LYS A CA 1
ATOM 1769 C C . LYS A 1 219 ? -6.887 -2.761 11.485 1.00 98.50 219 LYS A C 1
ATOM 1771 O O . LYS A 1 219 ? -7.382 -1.929 10.731 1.00 98.50 219 LYS A O 1
ATOM 1776 N N . ILE A 1 220 ? -5.747 -3.387 11.229 1.00 98.25 220 ILE A N 1
ATOM 1777 C CA . ILE A 1 220 ? -4.881 -3.046 10.105 1.00 98.25 220 ILE A CA 1
ATOM 1778 C C . ILE A 1 220 ? -4.782 -4.239 9.163 1.00 98.25 220 ILE A C 1
ATOM 1780 O O . ILE A 1 220 ? -4.448 -5.339 9.594 1.00 98.25 220 ILE A O 1
ATOM 1784 N N . ILE A 1 221 ? -5.037 -4.004 7.879 1.00 97.62 221 ILE A N 1
ATOM 1785 C CA . ILE A 1 221 ? -4.864 -4.972 6.794 1.00 97.62 221 ILE A CA 1
ATOM 1786 C C . ILE A 1 221 ? -3.763 -4.429 5.881 1.00 97.62 221 ILE A C 1
ATOM 1788 O O . ILE A 1 221 ? -4.029 -3.602 5.006 1.00 97.62 221 ILE A O 1
ATOM 1792 N N . PRO A 1 222 ? -2.501 -4.827 6.100 1.00 94.38 222 PRO A N 1
ATOM 1793 C CA . PRO A 1 222 ? -1.367 -4.159 5.469 1.00 94.38 222 PRO A CA 1
ATOM 1794 C C . PRO A 1 222 ? -1.313 -4.275 3.942 1.00 94.38 222 PRO A C 1
ATOM 1796 O O . PRO A 1 222 ? -0.644 -3.477 3.285 1.00 94.38 222 PRO A O 1
ATOM 1799 N N . MET A 1 223 ? -1.954 -5.304 3.386 1.00 94.12 223 MET A N 1
ATOM 1800 C CA . MET A 1 223 ? -1.977 -5.571 1.954 1.00 94.12 223 MET A CA 1
ATOM 1801 C C . MET A 1 223 ? -3.234 -6.359 1.597 1.00 94.12 223 MET A C 1
ATOM 1803 O O . MET A 1 223 ? -3.380 -7.510 1.997 1.00 94.12 223 MET A O 1
ATOM 1807 N N . LEU A 1 224 ? -4.134 -5.743 0.832 1.00 96.88 224 LEU A N 1
ATOM 1808 C CA . LEU A 1 224 ? -5.374 -6.390 0.393 1.00 96.88 224 LEU A CA 1
ATOM 1809 C C . LEU A 1 224 ? -5.170 -7.336 -0.799 1.00 96.88 224 LEU A C 1
ATOM 1811 O O . LEU A 1 224 ? -5.891 -8.322 -0.918 1.00 96.88 224 LEU A O 1
ATOM 1815 N N . ASN A 1 225 ? -4.206 -7.057 -1.682 1.00 95.94 225 ASN A N 1
ATOM 1816 C CA . ASN A 1 225 ? -4.027 -7.801 -2.933 1.00 95.94 225 ASN A CA 1
ATOM 1817 C C . ASN A 1 225 ? -2.656 -8.485 -3.014 1.00 95.94 225 ASN A C 1
ATOM 1819 O O . ASN A 1 225 ? -1.818 -8.145 -3.848 1.00 95.94 225 ASN A O 1
ATOM 1823 N N . ILE A 1 226 ? -2.430 -9.445 -2.114 1.00 93.75 226 ILE A N 1
ATOM 1824 C CA . ILE A 1 226 ? -1.165 -10.190 -2.021 1.00 93.75 226 ILE A CA 1
ATOM 1825 C C . ILE A 1 226 ? -0.877 -10.939 -3.324 1.00 93.75 226 ILE A C 1
ATOM 1827 O O . ILE A 1 226 ? 0.231 -10.839 -3.849 1.00 93.75 226 ILE A O 1
ATOM 1831 N N . ASP A 1 227 ? -1.881 -11.607 -3.892 1.00 94.75 227 ASP A N 1
ATOM 1832 C CA . ASP A 1 227 ? -1.720 -12.365 -5.133 1.00 94.75 227 ASP A CA 1
ATOM 1833 C C . ASP A 1 227 ? -1.237 -11.494 -6.285 1.00 94.75 227 ASP A C 1
ATOM 1835 O O . ASP A 1 227 ? -0.273 -11.840 -6.967 1.00 94.75 227 ASP A O 1
ATOM 1839 N N . GLY A 1 228 ? -1.877 -10.342 -6.497 1.00 93.06 228 GLY A N 1
ATOM 1840 C CA . GLY A 1 228 ? -1.467 -9.435 -7.555 1.00 93.06 228 GLY A CA 1
ATOM 1841 C C . GLY A 1 228 ? -0.044 -8.914 -7.341 1.00 93.06 228 GLY A C 1
ATOM 1842 O O . GLY A 1 228 ? 0.673 -8.705 -8.315 1.00 93.06 228 GLY A O 1
ATOM 1843 N N . VAL A 1 229 ? 0.402 -8.747 -6.088 1.00 90.00 229 VAL A N 1
ATOM 1844 C CA . VAL A 1 229 ? 1.777 -8.314 -5.785 1.00 90.00 229 VAL A CA 1
ATOM 1845 C C . VAL A 1 229 ? 2.778 -9.414 -6.114 1.00 90.00 229 VAL A C 1
ATOM 1847 O O . VAL A 1 229 ? 3.772 -9.139 -6.785 1.00 90.00 229 VAL A O 1
ATOM 1850 N N . VAL A 1 230 ? 2.515 -10.648 -5.675 1.00 88.50 230 VAL A N 1
ATOM 1851 C CA . VAL A 1 230 ? 3.367 -11.816 -5.962 1.00 88.50 230 VAL A CA 1
ATOM 1852 C C . VAL A 1 230 ? 3.502 -12.033 -7.469 1.00 88.50 230 VAL A C 1
ATOM 1854 O O . VAL A 1 230 ? 4.593 -12.309 -7.957 1.00 88.50 230 VAL A O 1
ATOM 1857 N N . ASN A 1 231 ? 2.415 -11.834 -8.214 1.00 89.25 231 ASN A N 1
ATOM 1858 C CA . ASN A 1 231 ? 2.377 -12.031 -9.660 1.00 89.25 231 ASN A CA 1
ATOM 1859 C C . ASN A 1 231 ? 2.812 -10.800 -10.478 1.00 89.25 231 ASN A C 1
ATOM 1861 O O . ASN A 1 231 ? 2.710 -10.815 -11.702 1.00 89.25 231 ASN A O 1
ATOM 1865 N N . GLY A 1 232 ? 3.265 -9.717 -9.839 1.00 87.25 232 GLY A N 1
ATOM 1866 C CA . GLY A 1 232 ? 3.740 -8.524 -10.549 1.00 87.25 232 GLY A CA 1
ATOM 1867 C C . GLY A 1 232 ? 2.659 -7.784 -11.347 1.00 87.25 232 GLY A C 1
ATOM 1868 O O . GLY A 1 232 ? 2.970 -7.137 -12.344 1.00 87.25 232 GLY A O 1
ATOM 1869 N N . SER A 1 233 ? 1.396 -7.862 -10.923 1.00 90.38 233 SER A N 1
ATOM 1870 C CA . SER A 1 233 ? 0.317 -7.041 -11.480 1.00 90.38 233 SER A CA 1
ATOM 1871 C C . SER A 1 233 ? 0.472 -5.575 -11.059 1.00 90.38 233 SER A C 1
ATOM 1873 O O . SER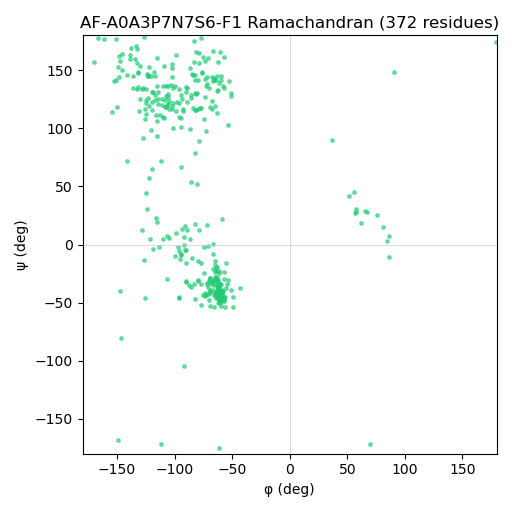 A 1 233 ? 1.147 -5.246 -10.084 1.00 90.38 233 SER A O 1
ATOM 1875 N N . HIS A 1 234 ? -0.174 -4.663 -11.777 1.00 87.88 234 HIS A N 1
ATOM 1876 C CA . HIS A 1 234 ? -0.223 -3.251 -11.427 1.00 87.88 234 HIS A CA 1
ATOM 1877 C C . HIS A 1 234 ? -1.492 -2.885 -10.652 1.00 87.88 234 HIS A C 1
ATOM 1879 O O . HIS A 1 234 ? -1.412 -2.175 -9.647 1.00 87.88 234 HIS A O 1
ATOM 1885 N N . ARG A 1 235 ? -2.662 -3.341 -11.108 1.00 91.62 235 ARG A N 1
ATOM 1886 C CA . ARG A 1 235 ? -3.961 -2.818 -10.668 1.00 91.62 235 ARG A CA 1
ATOM 1887 C C . ARG A 1 235 ? -4.897 -3.897 -10.141 1.00 91.62 235 ARG A C 1
ATOM 1889 O O . ARG A 1 235 ? -5.523 -3.688 -9.106 1.00 91.62 235 ARG A O 1
ATOM 1896 N N . CYS A 1 236 ? -5.014 -5.008 -10.851 1.00 93.81 236 CYS A N 1
ATOM 1897 C CA . CYS A 1 236 ? -6.089 -5.971 -10.639 1.00 93.81 236 CYS A CA 1
ATOM 1898 C C . CYS A 1 236 ? -5.665 -7.172 -9.782 1.00 93.81 236 CYS A C 1
ATOM 1900 O O . CYS A 1 236 ? -4.480 -7.411 -9.548 1.00 93.81 236 CYS A O 1
ATOM 1902 N N . SER A 1 237 ? -6.648 -7.899 -9.249 1.00 95.12 237 SER A N 1
ATOM 1903 C CA . SER A 1 237 ? -6.437 -9.210 -8.620 1.00 95.12 237 SER A CA 1
ATOM 1904 C C . SER A 1 237 ? -6.408 -10.330 -9.662 1.00 95.12 237 SER A C 1
ATOM 1906 O O . SER A 1 237 ? -6.709 -10.110 -10.836 1.00 95.12 237 SER A O 1
ATOM 1908 N N . LEU A 1 238 ? -6.124 -11.560 -9.220 1.00 95.38 238 LEU A N 1
ATOM 1909 C CA . LEU A 1 238 ? -6.195 -12.748 -10.080 1.00 95.38 238 LEU A CA 1
ATOM 1910 C C . LEU A 1 238 ? -7.603 -13.054 -10.602 1.00 95.38 238 LEU A C 1
ATOM 1912 O O . LEU A 1 238 ? -7.725 -13.725 -11.621 1.00 95.38 238 LEU A O 1
ATOM 1916 N N . ALA A 1 239 ? -8.661 -12.527 -9.976 1.00 95.50 239 ALA A N 1
ATOM 1917 C CA . ALA A 1 239 ? -10.019 -12.599 -10.522 1.00 95.50 239 ALA A CA 1
ATOM 1918 C C . ALA A 1 239 ? -10.217 -11.703 -11.757 1.00 95.50 239 ALA A C 1
ATOM 1920 O O . ALA A 1 239 ? -11.310 -11.654 -12.312 1.00 95.50 239 ALA A O 1
ATOM 1921 N N . GLY A 1 240 ? -9.195 -10.956 -12.181 1.00 94.19 240 GLY A N 1
ATOM 1922 C CA . GLY A 1 240 ? -9.314 -10.106 -13.352 1.00 94.19 240 GLY A CA 1
ATOM 1923 C C . GLY A 1 240 ? -10.122 -8.830 -13.090 1.00 94.19 240 GLY A C 1
ATOM 1924 O O . GLY A 1 240 ? -10.642 -8.229 -14.030 1.00 94.19 240 GLY A O 1
ATOM 1925 N N . VAL A 1 241 ? -10.195 -8.349 -11.846 1.00 94.19 241 VAL A N 1
ATOM 1926 C CA . VAL A 1 241 ? -10.949 -7.130 -11.501 1.00 94.19 241 VAL A CA 1
ATOM 1927 C C . VAL A 1 241 ? -10.155 -6.163 -10.626 1.00 94.19 241 VAL A C 1
ATOM 1929 O O . VAL A 1 241 ? -9.223 -6.541 -9.915 1.00 94.19 241 VAL A O 1
ATOM 1932 N N . ASP A 1 242 ? -10.526 -4.883 -10.680 1.00 94.88 242 ASP A N 1
ATOM 1933 C CA . ASP A 1 242 ? -10.092 -3.878 -9.705 1.00 94.88 242 ASP A CA 1
ATOM 1934 C C . ASP A 1 242 ? -10.858 -4.110 -8.390 1.00 94.88 242 ASP A C 1
ATOM 1936 O O . ASP A 1 242 ? -12.058 -3.846 -8.305 1.00 94.88 242 ASP A O 1
ATOM 1940 N N . LEU A 1 243 ? -10.166 -4.608 -7.360 1.00 97.00 243 LEU A N 1
ATOM 1941 C CA . LEU A 1 243 ? -10.761 -4.896 -6.049 1.00 97.00 243 LEU A CA 1
ATOM 1942 C C . LEU A 1 243 ? -11.332 -3.644 -5.358 1.00 97.00 243 LEU A C 1
ATOM 1944 O O . LEU A 1 243 ? -12.269 -3.748 -4.570 1.00 97.00 243 LEU A O 1
ATOM 1948 N N . ASN A 1 244 ? -10.852 -2.438 -5.682 1.00 96.75 244 ASN A N 1
ATOM 1949 C CA . ASN A 1 244 ? -11.454 -1.203 -5.180 1.00 96.75 244 ASN A CA 1
ATOM 1950 C C . ASN A 1 244 ? -12.687 -0.771 -6.000 1.00 96.75 244 ASN A C 1
ATOM 1952 O O . ASN A 1 244 ? -13.099 0.390 -5.963 1.00 96.75 244 ASN A O 1
ATOM 1956 N N . ARG A 1 245 ? -13.266 -1.684 -6.786 1.00 95.94 245 ARG A N 1
ATOM 1957 C CA . ARG A 1 245 ? -14.572 -1.544 -7.449 1.00 95.94 245 ARG A CA 1
ATOM 1958 C C . ARG A 1 245 ? -15.563 -2.631 -7.053 1.00 95.94 245 ARG A C 1
ATOM 1960 O O . ARG A 1 245 ? -16.667 -2.656 -7.593 1.00 95.94 245 ARG A O 1
ATOM 1967 N N . THR A 1 246 ? -15.199 -3.502 -6.114 1.00 96.56 246 THR A N 1
ATOM 1968 C CA . THR A 1 246 ? -16.013 -4.659 -5.722 1.00 96.56 246 THR A CA 1
ATOM 1969 C C . THR A 1 246 ? -16.613 -4.535 -4.322 1.00 96.56 246 THR A C 1
ATOM 1971 O O . THR A 1 246 ? -17.230 -5.487 -3.858 1.00 96.56 246 THR A O 1
ATOM 1974 N N . TRP A 1 247 ? -16.449 -3.406 -3.618 1.00 97.75 247 TRP A N 1
ATOM 1975 C CA . TRP A 1 247 ? -16.875 -3.290 -2.214 1.00 97.75 247 TRP A CA 1
ATOM 1976 C C . TRP A 1 247 ? -18.395 -3.301 -2.026 1.00 97.75 247 TRP A C 1
ATOM 1978 O O . TRP A 1 247 ? -18.876 -3.773 -0.994 1.00 97.75 247 TRP A O 1
ATOM 1988 N N . ASP A 1 248 ? -19.166 -2.836 -3.011 1.00 95.44 248 ASP A N 1
ATOM 1989 C CA . ASP A 1 248 ? -20.631 -2.840 -2.926 1.00 95.44 248 ASP A CA 1
ATOM 1990 C C . ASP A 1 248 ? -21.180 -4.268 -2.753 1.00 95.44 248 ASP A C 1
ATOM 1992 O O . ASP A 1 248 ? -21.957 -4.527 -1.832 1.00 95.44 248 ASP A O 1
ATOM 1996 N N . ARG A 1 249 ? -20.694 -5.217 -3.568 1.00 96.00 249 ARG A N 1
ATOM 1997 C CA . ARG A 1 249 ? -21.097 -6.636 -3.566 1.00 96.00 249 ARG A CA 1
ATOM 1998 C C . ARG A 1 249 ? -19.893 -7.566 -3.805 1.00 96.00 249 ARG A C 1
ATOM 2000 O O . ARG A 1 249 ? -19.754 -8.117 -4.898 1.00 96.00 249 ARG A O 1
ATOM 2007 N N . PRO A 1 250 ? -18.983 -7.722 -2.828 1.00 97.69 250 PRO A N 1
ATOM 2008 C CA . PRO A 1 250 ? -17.843 -8.617 -2.980 1.00 97.69 250 PRO A CA 1
ATOM 2009 C C . PRO A 1 250 ? -18.309 -10.077 -2.919 1.00 97.69 250 PRO A C 1
ATOM 2011 O O . PRO A 1 250 ? -19.205 -10.403 -2.144 1.00 97.69 250 PRO A O 1
ATOM 2014 N N . SER A 1 251 ? -17.688 -10.957 -3.707 1.00 98.19 251 SER A N 1
ATOM 2015 C CA . SER A 1 251 ? -17.884 -12.407 -3.599 1.00 98.19 251 SER A CA 1
ATOM 2016 C C . SER A 1 251 ? -16.844 -12.962 -2.619 1.00 98.19 251 SER A C 1
ATOM 2018 O O . SER A 1 251 ? -15.679 -12.560 -2.711 1.00 98.19 251 SER A O 1
ATOM 2020 N N . PRO A 1 252 ? -17.224 -13.852 -1.688 1.00 97.44 252 PRO A N 1
ATOM 2021 C CA . PRO A 1 252 ? -16.267 -14.516 -0.806 1.00 97.44 252 PRO A CA 1
ATOM 2022 C C . PRO A 1 252 ? -15.278 -15.412 -1.565 1.00 97.44 252 PRO A C 1
ATOM 2024 O O . PRO A 1 252 ? -14.144 -15.563 -1.125 1.00 97.44 252 PRO A O 1
ATOM 2027 N N . GLU A 1 253 ? -15.667 -15.949 -2.722 1.00 97.56 253 GLU A N 1
ATOM 2028 C CA . GLU A 1 253 ? -14.837 -16.819 -3.559 1.00 97.56 253 GLU A CA 1
ATOM 2029 C C . GLU A 1 253 ? -13.875 -16.021 -4.449 1.00 97.56 253 GLU A C 1
ATOM 2031 O O . GLU A 1 253 ? -12.691 -16.334 -4.521 1.00 97.56 253 GLU A O 1
ATOM 2036 N N . LEU A 1 254 ? -14.365 -14.973 -5.122 1.00 97.38 254 LEU A N 1
ATOM 2037 C CA . LEU A 1 254 ? -13.578 -14.193 -6.088 1.00 97.38 254 LEU A CA 1
ATOM 2038 C C . LEU A 1 254 ? -12.843 -13.010 -5.453 1.00 97.38 254 LEU A C 1
ATOM 2040 O O . LEU A 1 254 ? -11.766 -12.620 -5.906 1.00 97.38 254 LEU A O 1
ATOM 2044 N N . HIS A 1 255 ? -13.428 -12.410 -4.416 1.00 98.06 255 HIS A N 1
ATOM 2045 C CA . HIS A 1 255 ? -12.903 -11.225 -3.737 1.00 98.06 255 HIS A CA 1
ATOM 2046 C C . HIS A 1 255 ? -12.722 -11.432 -2.215 1.00 98.06 255 HIS A C 1
ATOM 2048 O O . HIS A 1 255 ? -13.064 -10.508 -1.463 1.00 98.06 255 HIS A O 1
ATOM 2054 N N . PRO A 1 256 ? -12.173 -12.571 -1.725 1.00 98.50 256 PRO A N 1
ATOM 2055 C CA . PRO A 1 256 ? -12.105 -12.864 -0.292 1.00 98.50 256 PRO A CA 1
ATOM 2056 C C . PRO A 1 256 ? -11.547 -11.714 0.567 1.00 98.50 256 PRO A C 1
ATOM 2058 O O . PRO A 1 256 ? -12.191 -11.362 1.559 1.00 98.50 256 PRO A O 1
ATOM 2061 N N . PRO A 1 257 ? -10.442 -11.030 0.189 1.00 98.44 257 PRO A N 1
ATOM 2062 C CA . PRO A 1 257 ? -9.905 -9.931 0.994 1.00 98.44 257 PRO A CA 1
ATOM 2063 C C . PRO A 1 257 ? -10.903 -8.788 1.199 1.00 98.44 257 PRO A C 1
ATOM 2065 O O . PRO A 1 257 ? -11.021 -8.259 2.302 1.00 98.44 257 PRO A O 1
ATOM 2068 N N . ILE A 1 258 ? -11.664 -8.428 0.162 1.00 98.62 258 ILE A N 1
ATOM 2069 C CA . ILE A 1 258 ? -12.666 -7.357 0.238 1.00 98.62 258 ILE A CA 1
ATOM 2070 C C . ILE A 1 258 ? -13.902 -7.831 0.998 1.00 98.62 258 ILE A C 1
ATOM 2072 O O . ILE A 1 258 ? -14.400 -7.106 1.859 1.00 98.62 258 ILE A O 1
ATOM 2076 N N . PHE A 1 259 ? -14.364 -9.056 0.729 1.00 98.75 259 PHE A N 1
ATOM 2077 C CA . PHE A 1 259 ? -15.501 -9.657 1.422 1.00 98.75 259 PHE A CA 1
ATOM 2078 C C . PHE A 1 259 ? -15.277 -9.688 2.936 1.00 98.75 259 PHE A C 1
ATOM 2080 O O . PHE A 1 259 ? -16.074 -9.134 3.692 1.00 98.75 259 PHE A O 1
ATOM 2087 N N . HIS A 1 260 ? -14.157 -10.258 3.382 1.00 98.69 260 HIS A N 1
ATOM 2088 C CA . HIS A 1 260 ? -13.870 -10.404 4.806 1.00 98.69 260 HIS A CA 1
ATOM 2089 C C . HIS A 1 260 ? -13.536 -9.070 5.483 1.00 98.69 260 HIS A C 1
ATOM 2091 O O . HIS A 1 260 ? -13.946 -8.851 6.623 1.00 98.69 260 HIS A O 1
ATOM 2097 N N . THR A 1 261 ? -12.883 -8.132 4.785 1.00 98.56 261 THR A N 1
ATOM 2098 C CA . THR A 1 261 ? -12.686 -6.770 5.316 1.00 98.56 261 THR A CA 1
ATOM 2099 C C . THR A 1 261 ? -14.024 -6.076 5.562 1.00 98.56 261 THR A C 1
ATOM 2101 O O . THR A 1 261 ? -14.247 -5.510 6.634 1.00 98.56 261 THR A O 1
ATOM 2104 N N . LYS A 1 262 ? -14.946 -6.157 4.595 1.00 98.44 262 LYS A N 1
ATOM 2105 C CA . LYS A 1 262 ? -16.298 -5.608 4.727 1.00 98.44 262 LYS A CA 1
ATOM 2106 C C . LYS A 1 262 ? -17.082 -6.301 5.845 1.00 98.44 262 LYS A C 1
ATOM 2108 O O . LYS A 1 262 ? -17.729 -5.616 6.630 1.00 98.44 262 LYS A O 1
ATOM 2113 N N . ALA A 1 263 ? -16.981 -7.626 5.960 1.00 98.31 263 ALA A N 1
ATOM 2114 C CA . ALA A 1 263 ? -17.651 -8.406 7.000 1.00 98.31 263 ALA A CA 1
ATOM 2115 C C . ALA A 1 263 ? -17.192 -8.025 8.417 1.00 98.31 263 ALA A C 1
ATOM 2117 O O . ALA A 1 263 ? -18.009 -7.971 9.331 1.00 98.31 263 ALA A O 1
ATOM 2118 N N . ILE A 1 264 ? -15.910 -7.691 8.608 1.00 97.69 264 ILE A N 1
ATOM 2119 C CA . ILE A 1 264 ? -15.418 -7.169 9.891 1.00 97.69 264 ILE A CA 1
ATOM 2120 C C . ILE A 1 264 ? -16.091 -5.841 10.238 1.00 97.69 264 ILE A C 1
ATOM 2122 O O . ILE A 1 264 ? -16.518 -5.655 11.377 1.00 97.69 264 ILE A O 1
ATOM 2126 N N . VAL A 1 265 ? -16.200 -4.923 9.274 1.00 98.25 265 VAL A N 1
ATOM 2127 C CA . VAL A 1 265 ? -16.880 -3.640 9.501 1.00 98.25 265 VAL A CA 1
ATOM 2128 C C . VAL A 1 265 ? -18.368 -3.857 9.781 1.00 98.25 265 VAL A C 1
ATOM 2130 O O . VAL A 1 265 ? -18.890 -3.258 10.717 1.00 98.25 265 VAL A O 1
ATOM 2133 N N . GLN A 1 266 ? -19.029 -4.754 9.044 1.00 98.12 266 GLN A N 1
ATOM 2134 C CA . GLN A 1 266 ? -20.419 -5.141 9.305 1.00 98.12 266 GLN A CA 1
ATOM 2135 C C . GLN A 1 266 ? -20.591 -5.667 10.734 1.00 98.12 266 GLN A C 1
ATOM 2137 O O . GLN A 1 266 ? -21.464 -5.204 11.457 1.00 98.12 266 GLN A O 1
ATOM 2142 N N . TYR A 1 267 ? -19.727 -6.586 11.173 1.00 98.06 267 TYR A N 1
ATOM 2143 C CA . TYR A 1 267 ? -19.761 -7.139 12.528 1.00 98.06 267 TYR A CA 1
ATOM 2144 C C . TYR A 1 267 ? -19.607 -6.048 13.597 1.00 98.06 267 TYR A C 1
ATOM 2146 O O . TYR A 1 267 ? -20.335 -6.032 14.589 1.00 98.06 267 TYR A O 1
ATOM 2154 N N . MET A 1 268 ? -18.691 -5.098 13.388 1.00 97.88 268 MET A N 1
ATOM 2155 C CA . MET A 1 268 ? -18.524 -3.954 14.288 1.00 97.88 268 MET A CA 1
ATOM 2156 C C . MET A 1 268 ? -19.802 -3.116 14.395 1.00 97.88 268 MET A C 1
ATOM 2158 O O . MET A 1 268 ? -20.165 -2.684 15.486 1.00 97.88 268 MET A O 1
ATOM 2162 N N . VAL A 1 269 ? -20.490 -2.887 13.279 1.00 97.75 269 VAL A N 1
ATOM 2163 C CA . VAL A 1 269 ? -21.683 -2.036 13.239 1.00 97.75 269 VAL A CA 1
ATOM 2164 C C . VAL A 1 269 ? -22.904 -2.763 13.797 1.00 97.75 269 VAL A C 1
ATOM 2166 O O . VAL A 1 269 ? -23.540 -2.243 14.709 1.00 97.75 269 VAL A O 1
ATOM 2169 N N . ASP A 1 270 ? -23.201 -3.960 13.300 1.00 97.69 270 ASP A N 1
ATOM 2170 C CA . ASP A 1 270 ? -24.468 -4.646 13.571 1.00 97.69 270 ASP A CA 1
ATOM 2171 C C . ASP A 1 270 ? -24.443 -5.460 14.860 1.00 97.69 270 ASP A C 1
ATOM 2173 O O . ASP A 1 270 ? -25.449 -5.539 15.558 1.00 97.69 270 ASP A O 1
ATOM 2177 N N . VAL A 1 271 ? -23.302 -6.084 15.174 1.00 97.19 271 VAL A N 1
ATOM 2178 C CA . VAL A 1 271 ? -23.187 -6.988 16.329 1.00 97.19 271 VAL A CA 1
ATOM 2179 C C . VAL A 1 271 ? -22.632 -6.250 17.538 1.00 97.19 271 VAL A C 1
ATOM 2181 O O . VAL A 1 271 ? -23.160 -6.389 18.637 1.00 97.19 271 VAL A O 1
ATOM 2184 N N . LEU A 1 272 ? -21.580 -5.445 17.355 1.00 95.31 272 LEU A N 1
ATOM 2185 C CA . LEU A 1 272 ? -20.994 -4.682 18.465 1.00 95.31 272 LEU A CA 1
ATOM 2186 C C . LEU A 1 272 ? -21.697 -3.341 18.717 1.00 95.31 272 LEU A C 1
ATOM 2188 O O . LEU A 1 272 ? -21.393 -2.687 19.713 1.00 95.31 272 LEU A O 1
ATOM 2192 N N . GLY A 1 273 ? -22.569 -2.884 17.811 1.00 96.38 273 GLY A N 1
ATOM 2193 C CA . GLY A 1 273 ? -23.179 -1.553 17.896 1.00 96.38 273 GLY A CA 1
ATOM 2194 C C . GLY A 1 273 ? -22.156 -0.410 17.826 1.00 96.38 273 GLY A C 1
ATOM 2195 O O . GLY A 1 273 ? -22.445 0.713 18.240 1.00 96.38 273 GLY A O 1
ATOM 2196 N N . LYS A 1 274 ? -20.937 -0.679 17.337 1.00 95.50 274 LYS A N 1
ATOM 2197 C CA . LYS A 1 274 ? -19.786 0.222 17.410 1.00 95.50 274 LYS A CA 1
ATOM 2198 C C . LYS A 1 274 ? -19.166 0.444 16.039 1.00 95.50 274 LYS A C 1
ATOM 2200 O O . LYS A 1 274 ? -18.256 -0.262 15.612 1.00 95.50 274 LYS A O 1
ATOM 2205 N N . LYS A 1 275 ? -19.626 1.493 15.364 1.00 96.00 275 LYS A N 1
ATOM 2206 C CA . LYS A 1 275 ? -19.084 1.917 14.068 1.00 96.00 275 LYS A CA 1
ATOM 2207 C C . LYS A 1 275 ? -17.592 2.262 14.186 1.00 96.00 275 LYS A C 1
ATOM 2209 O O . LYS A 1 275 ? -17.201 2.894 15.173 1.00 96.00 275 LYS A O 1
ATOM 2214 N N . PRO A 1 276 ? -16.760 1.918 13.185 1.00 97.12 276 PRO A N 1
ATOM 2215 C CA . PRO A 1 276 ? -15.411 2.458 13.091 1.00 97.12 276 PRO A CA 1
ATOM 2216 C C . PRO A 1 276 ? -15.418 3.984 13.205 1.00 97.12 276 PRO A C 1
ATOM 2218 O O . PRO A 1 276 ? -16.162 4.668 12.503 1.00 97.12 276 PRO A O 1
ATOM 2221 N N . PHE A 1 277 ? -14.561 4.515 14.074 1.00 96.00 277 PHE A N 1
ATOM 2222 C CA . PHE A 1 277 ? -14.350 5.954 14.208 1.00 96.00 277 PHE A CA 1
ATOM 2223 C C . PHE A 1 277 ? -13.721 6.539 12.948 1.00 96.00 277 PHE A C 1
ATOM 2225 O O . PHE A 1 277 ? -13.987 7.694 12.621 1.00 96.00 277 PHE A O 1
ATOM 2232 N N . VAL A 1 278 ? -12.875 5.750 12.276 1.00 95.75 278 VAL A N 1
ATOM 2233 C CA . VAL A 1 278 ? -12.225 6.093 11.013 1.00 95.75 278 VAL A CA 1
ATOM 2234 C C . VAL A 1 278 ? -11.939 4.835 10.188 1.00 95.75 278 VAL A C 1
ATOM 2236 O O . VAL A 1 278 ? -11.551 3.799 10.737 1.00 95.75 278 VAL A O 1
ATOM 2239 N N . PHE A 1 279 ? -12.115 4.944 8.873 1.00 97.56 279 PHE A N 1
ATOM 2240 C CA . PHE A 1 279 ? -11.646 3.992 7.871 1.00 97.56 279 PHE A CA 1
ATOM 2241 C C . PHE A 1 279 ? -10.671 4.694 6.922 1.00 97.56 279 PHE A C 1
ATOM 2243 O O . PHE A 1 279 ? -10.974 5.774 6.414 1.00 97.56 279 PHE A O 1
ATOM 2250 N N . ILE A 1 280 ? -9.510 4.088 6.677 1.00 97.12 280 ILE A N 1
ATOM 2251 C CA . ILE A 1 280 ? -8.485 4.626 5.780 1.00 97.12 280 ILE A CA 1
ATOM 2252 C C . ILE A 1 280 ? -8.038 3.548 4.796 1.00 97.12 280 ILE A C 1
ATOM 2254 O O . ILE A 1 280 ? -7.580 2.482 5.201 1.00 97.12 280 ILE A O 1
ATOM 2258 N N . ASP A 1 281 ? -8.123 3.870 3.510 1.00 97.19 281 ASP A N 1
ATOM 2259 C CA . ASP A 1 281 ? -7.601 3.075 2.399 1.00 97.19 281 ASP A CA 1
ATOM 2260 C C . ASP A 1 281 ? -6.388 3.791 1.783 1.00 97.19 281 ASP A C 1
ATOM 2262 O O . ASP A 1 281 ? -6.523 4.869 1.190 1.00 97.19 281 ASP A O 1
ATOM 2266 N N . LEU A 1 282 ? -5.189 3.241 1.997 1.00 95.12 282 LEU A N 1
ATOM 2267 C CA . LEU A 1 282 ? -3.928 3.812 1.526 1.00 95.12 282 LEU A CA 1
ATOM 2268 C C . LEU A 1 282 ? -3.620 3.366 0.093 1.00 95.12 282 LEU A C 1
ATOM 2270 O O . LEU A 1 282 ? -3.539 2.173 -0.214 1.00 95.12 282 LEU A O 1
ATOM 2274 N N . HIS A 1 283 ? -3.341 4.354 -0.749 1.00 92.44 283 HIS A N 1
ATOM 2275 C CA . HIS A 1 283 ? -3.157 4.231 -2.186 1.00 92.44 283 HIS A CA 1
ATOM 2276 C C . HIS A 1 283 ? -1.901 4.950 -2.688 1.00 92.44 283 HIS A C 1
ATOM 2278 O O . HIS A 1 283 ? -1.277 5.761 -1.994 1.00 92.44 283 HIS A O 1
ATOM 2284 N N . GLY A 1 284 ? -1.555 4.663 -3.942 1.00 83.69 284 GLY A N 1
ATOM 2285 C CA . GLY A 1 284 ? -0.520 5.357 -4.698 1.00 83.69 284 GLY A CA 1
ATOM 2286 C C . GLY A 1 284 ? -1.057 5.998 -5.977 1.00 83.69 284 GLY A C 1
ATOM 2287 O O . GLY A 1 284 ? -1.895 5.410 -6.653 1.00 83.69 284 GLY A O 1
ATOM 2288 N N . HIS A 1 285 ? -0.530 7.158 -6.370 1.00 78.56 285 HIS A N 1
ATOM 2289 C CA . HIS A 1 285 ? -0.809 7.761 -7.674 1.00 78.56 285 HIS A CA 1
ATOM 2290 C C . HIS A 1 285 ? 0.464 8.011 -8.486 1.00 78.56 285 HIS A C 1
ATOM 2292 O O . HIS A 1 285 ? 1.517 8.389 -7.971 1.00 78.56 285 HIS A O 1
ATOM 2298 N N . SER A 1 286 ? 0.350 7.851 -9.804 1.00 62.94 286 SER A N 1
ATOM 2299 C CA . SER A 1 286 ? 1.465 7.952 -10.753 1.00 62.94 286 SER A CA 1
ATOM 2300 C C . SER A 1 286 ? 1.325 9.124 -11.733 1.00 62.94 286 SER A C 1
ATOM 2302 O O . SER A 1 286 ? 1.873 9.045 -12.829 1.00 62.94 286 SER A O 1
ATOM 2304 N N . GLN A 1 287 ? 0.506 10.131 -11.418 1.00 56.75 287 GLN A N 1
ATOM 2305 C CA . GLN A 1 287 ? 0.179 11.243 -12.331 1.00 56.75 287 GLN A CA 1
ATOM 2306 C C . GLN A 1 287 ? 0.413 12.632 -11.733 1.00 56.75 287 GLN A C 1
ATOM 2308 O O . GLN A 1 287 ? 0.426 13.614 -12.468 1.00 56.75 287 GLN A O 1
ATOM 2313 N N . HIS A 1 288 ? 0.608 12.716 -10.419 1.00 60.81 288 HIS A N 1
ATOM 2314 C CA . HIS A 1 288 ? 0.787 13.976 -9.713 1.00 60.81 288 HIS A CA 1
ATOM 2315 C C . HIS A 1 288 ? 2.029 13.907 -8.827 1.00 60.81 288 HIS A C 1
ATOM 2317 O O . HIS A 1 288 ? 2.448 12.828 -8.399 1.00 60.81 288 HIS A O 1
ATOM 2323 N N . PHE A 1 289 ? 2.620 15.062 -8.555 1.00 63.12 289 PHE A N 1
ATOM 2324 C CA . PHE A 1 289 ? 3.591 15.232 -7.479 1.00 63.12 289 PHE A CA 1
ATOM 2325 C C . PHE A 1 289 ? 2.856 15.409 -6.145 1.00 63.12 289 PHE A C 1
ATOM 2327 O O . PHE A 1 289 ? 1.659 15.691 -6.133 1.00 63.12 289 PHE A O 1
ATOM 2334 N N . ASN A 1 290 ? 3.565 15.282 -5.024 1.00 60.91 290 ASN A N 1
ATOM 2335 C CA . ASN A 1 290 ? 3.007 15.700 -3.741 1.00 60.91 290 ASN A CA 1
ATOM 2336 C C . ASN A 1 290 ? 2.856 17.232 -3.732 1.00 60.91 290 ASN A C 1
ATOM 2338 O O . ASN A 1 290 ? 3.829 17.961 -3.948 1.00 60.91 290 ASN A O 1
ATOM 2342 N N . GLU A 1 291 ? 1.630 17.697 -3.490 1.00 56.62 291 GLU A N 1
ATOM 2343 C CA . GLU A 1 291 ? 1.247 19.120 -3.424 1.00 56.62 291 GLU A CA 1
ATOM 2344 C C . GLU A 1 291 ? 1.331 19.706 -2.004 1.00 56.62 291 GLU A C 1
ATOM 2346 O O . GLU A 1 291 ? 1.013 20.871 -1.779 1.00 56.62 291 GLU A O 1
ATOM 2351 N N . CYS A 1 292 ? 1.714 18.889 -1.024 1.00 53.72 292 CYS A N 1
ATOM 2352 C CA . CYS A 1 292 ? 1.991 19.318 0.339 1.00 53.72 292 CYS A CA 1
ATOM 2353 C C . CYS A 1 292 ? 3.081 18.431 0.943 1.00 53.72 292 CYS A C 1
ATOM 2355 O O . CYS A 1 292 ? 3.343 17.335 0.442 1.00 53.72 292 CYS A O 1
ATOM 2357 N N . ASP A 1 293 ? 3.712 18.897 2.022 1.00 52.62 293 ASP A N 1
ATOM 2358 C CA . ASP A 1 293 ? 4.767 18.120 2.671 1.00 52.62 293 ASP A CA 1
ATOM 2359 C C . ASP A 1 293 ? 4.232 16.820 3.291 1.00 52.62 293 ASP A C 1
ATOM 2361 O O . ASP A 1 293 ? 4.974 15.839 3.322 1.00 52.62 293 ASP A O 1
ATOM 2365 N N . TYR A 1 294 ? 2.965 16.793 3.741 1.00 60.12 294 TYR A N 1
ATOM 2366 C CA . TYR A 1 294 ? 2.360 15.633 4.413 1.00 60.12 294 TYR A CA 1
ATOM 2367 C C . TYR A 1 294 ? 0.853 15.468 4.127 1.00 60.12 294 TYR A C 1
ATOM 2369 O O . TYR A 1 294 ? 0.476 14.664 3.280 1.00 60.12 294 TYR A O 1
ATOM 2377 N N . PHE A 1 295 ? -0.019 16.213 4.819 1.00 65.38 295 PHE A N 1
ATOM 2378 C CA . PHE A 1 295 ? -1.475 16.172 4.640 1.00 65.38 295 PHE A CA 1
ATOM 2379 C C . PHE A 1 295 ? -2.028 17.592 4.533 1.00 65.38 295 PHE A C 1
ATOM 2381 O O . PHE A 1 295 ? -1.688 18.451 5.346 1.00 65.38 295 PHE A O 1
ATOM 2388 N N . SER A 1 296 ? -2.899 17.829 3.553 1.00 63.28 296 SER A N 1
ATOM 2389 C CA . SER A 1 296 ? -3.551 19.121 3.350 1.00 63.28 296 SER A CA 1
ATOM 2390 C C . SER A 1 296 ? -5.054 18.935 3.192 1.00 63.28 296 SER A C 1
ATOM 2392 O O . SER A 1 296 ? -5.524 18.355 2.210 1.00 63.28 296 SER A O 1
ATOM 2394 N N . LEU A 1 297 ? -5.817 19.460 4.154 1.00 62.34 297 LEU A N 1
ATOM 2395 C CA . LEU A 1 297 ? -7.277 19.444 4.092 1.00 62.34 297 LEU A CA 1
ATOM 2396 C C . LEU A 1 297 ? -7.793 20.243 2.887 1.00 62.34 297 LEU A C 1
ATOM 2398 O O . LEU A 1 297 ? -8.737 19.806 2.238 1.00 62.34 297 LEU A O 1
ATOM 2402 N N . SER A 1 298 ? -7.147 21.363 2.543 1.00 65.25 298 SER A N 1
ATOM 2403 C CA . SER A 1 298 ? -7.539 22.189 1.393 1.00 65.25 298 SER A CA 1
ATOM 2404 C C . SER A 1 298 ? -7.382 21.465 0.056 1.00 65.25 298 SER A C 1
ATOM 2406 O O . SER A 1 298 ? -8.043 21.825 -0.911 1.00 65.25 298 SER A O 1
ATOM 2408 N N . ASN A 1 299 ? -6.531 20.436 0.002 1.00 67.12 299 ASN A N 1
ATOM 2409 C CA . ASN A 1 299 ? -6.285 19.657 -1.212 1.00 67.12 299 ASN A CA 1
ATOM 2410 C C . ASN A 1 299 ? -7.124 18.364 -1.244 1.00 67.12 299 ASN A C 1
ATOM 2412 O O . ASN A 1 299 ? -7.067 17.605 -2.214 1.00 67.12 299 ASN A O 1
ATOM 2416 N N . CYS A 1 300 ? -7.914 18.087 -0.198 1.00 70.44 300 CYS A N 1
ATOM 2417 C CA . CYS A 1 300 ? -8.787 16.920 -0.157 1.00 70.44 300 CYS A CA 1
ATOM 2418 C C . CYS A 1 300 ? -9.955 17.070 -1.141 1.00 70.44 300 CYS A C 1
ATOM 2420 O O . CYS A 1 300 ? -10.629 18.096 -1.192 1.00 70.44 300 CYS A O 1
ATOM 2422 N N . ARG A 1 301 ? -10.238 16.004 -1.901 1.00 72.88 301 ARG A N 1
ATOM 2423 C CA . ARG A 1 301 ? -11.403 15.932 -2.793 1.00 72.88 301 ARG A CA 1
ATOM 2424 C C . ARG A 1 301 ? -12.510 15.089 -2.169 1.00 72.88 301 ARG A C 1
ATOM 2426 O O . ARG A 1 301 ? -12.358 13.876 -1.985 1.00 72.88 301 ARG A O 1
ATOM 2433 N N . PHE A 1 302 ? -13.636 15.742 -1.899 1.00 76.19 302 PHE A N 1
ATOM 2434 C CA . PHE A 1 302 ? -14.818 15.130 -1.285 1.00 76.19 302 PHE A CA 1
ATOM 2435 C C . PHE A 1 302 ? -15.869 14.672 -2.302 1.00 76.19 302 PHE A C 1
ATOM 2437 O O . PHE A 1 302 ? -16.750 13.887 -1.960 1.00 76.19 302 PHE A O 1
ATOM 2444 N N . SER A 1 303 ? -15.746 15.086 -3.567 1.00 77.38 303 SER A N 1
ATOM 2445 C CA . SER A 1 303 ? -16.654 14.653 -4.627 1.00 77.38 303 SER A CA 1
ATOM 2446 C C . SER A 1 303 ? -16.557 13.145 -4.893 1.00 77.38 303 SER A C 1
ATOM 2448 O O . SER A 1 303 ? -15.480 12.535 -4.874 1.00 77.38 303 SER A O 1
ATOM 2450 N N . ILE A 1 304 ? -17.715 12.535 -5.154 1.00 81.00 304 ILE A N 1
ATOM 2451 C CA . ILE A 1 304 ? -17.840 11.128 -5.538 1.00 81.00 304 ILE A CA 1
ATOM 2452 C C . ILE A 1 304 ? -18.143 11.083 -7.031 1.00 81.00 304 ILE A C 1
ATOM 2454 O O . ILE A 1 304 ? -19.178 11.562 -7.482 1.00 81.00 304 ILE A O 1
ATOM 2458 N N . THR A 1 305 ? -17.233 10.499 -7.805 1.00 81.62 305 THR A N 1
ATOM 2459 C CA . THR A 1 305 ? -17.477 10.209 -9.219 1.00 81.62 305 THR A CA 1
ATOM 2460 C C . THR A 1 305 ? -18.164 8.854 -9.362 1.00 81.62 305 THR A C 1
ATOM 2462 O O . THR A 1 305 ? -17.934 7.954 -8.550 1.00 81.62 305 THR A O 1
ATOM 2465 N N . ARG A 1 306 ? -18.959 8.677 -10.427 1.00 82.50 306 ARG A N 1
ATOM 2466 C CA . ARG A 1 306 ? -19.680 7.423 -10.723 1.00 82.50 306 ARG A CA 1
ATOM 2467 C C . ARG A 1 306 ? -18.765 6.193 -10.700 1.00 82.50 306 ARG A C 1
ATOM 2469 O O . ARG A 1 306 ? -19.116 5.147 -10.173 1.00 82.50 306 ARG A O 1
ATOM 2476 N N . GLU A 1 307 ? -17.545 6.338 -11.212 1.00 82.62 307 GLU A N 1
ATOM 2477 C CA . GLU A 1 307 ? -16.554 5.258 -11.238 1.00 82.62 307 GLU A CA 1
ATOM 2478 C C . GLU A 1 307 ? -16.061 4.830 -9.852 1.00 82.62 307 GLU A C 1
ATOM 2480 O O . GLU A 1 307 ? -15.512 3.742 -9.728 1.00 82.62 307 GLU A O 1
ATOM 2485 N N . LYS A 1 308 ? -16.193 5.672 -8.821 1.00 85.56 308 LYS A N 1
ATOM 2486 C CA . LYS A 1 308 ? -15.685 5.415 -7.464 1.00 85.56 308 LYS A CA 1
ATOM 2487 C C . LYS A 1 308 ? -16.794 5.044 -6.475 1.00 85.56 308 LYS A C 1
ATOM 2489 O O . LYS A 1 308 ? -16.507 4.887 -5.289 1.00 85.56 308 LYS A O 1
ATOM 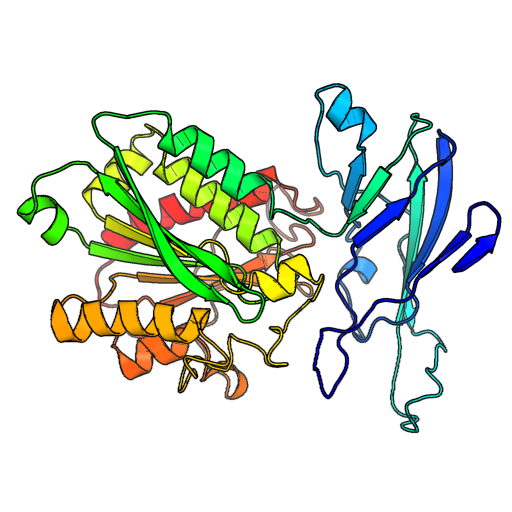2494 N N . GLU A 1 309 ? -18.037 4.882 -6.925 1.00 89.69 309 GLU A N 1
ATOM 2495 C CA . GLU A 1 309 ? -19.172 4.582 -6.042 1.00 89.69 309 GLU A CA 1
ATOM 2496 C C . GLU A 1 309 ? -19.041 3.243 -5.317 1.00 89.69 309 GLU A C 1
ATOM 2498 O O . GLU A 1 309 ? -19.400 3.144 -4.148 1.00 89.69 309 GLU A O 1
ATOM 2503 N N . SER A 1 310 ? -18.459 2.244 -5.980 1.00 92.69 310 SER A N 1
ATOM 2504 C CA . SER A 1 310 ? -18.204 0.918 -5.411 1.00 92.69 310 SER A CA 1
ATOM 2505 C C . SER A 1 310 ? -16.831 0.790 -4.736 1.00 92.69 310 SER A C 1
ATOM 2507 O O . SER A 1 310 ? -16.362 -0.325 -4.493 1.00 92.69 310 SER A O 1
ATOM 2509 N N . SER A 1 311 ? -16.169 1.916 -4.442 1.00 94.88 311 SER A N 1
ATOM 2510 C CA . SER A 1 311 ? -14.932 1.926 -3.651 1.00 94.88 311 SER A CA 1
ATOM 2511 C C . SER A 1 311 ? -15.212 1.658 -2.178 1.00 94.88 311 SER A C 1
ATOM 2513 O O . SER A 1 311 ? -16.324 1.900 -1.692 1.00 94.88 311 SER A O 1
ATOM 2515 N N . GLY A 1 312 ? -14.192 1.200 -1.450 1.00 93.62 312 GLY A N 1
ATOM 2516 C CA . GLY A 1 312 ? -14.316 0.914 -0.020 1.00 93.62 312 GLY A CA 1
ATOM 2517 C C . GLY A 1 312 ? -14.771 2.131 0.762 1.00 93.62 312 GLY A C 1
ATOM 2518 O O . GLY A 1 312 ? -15.768 2.070 1.480 1.00 93.62 312 GLY A O 1
ATOM 2519 N N . ARG A 1 313 ? -14.135 3.279 0.508 1.00 92.94 313 ARG A N 1
ATOM 2520 C CA . ARG A 1 313 ? -14.488 4.547 1.144 1.00 92.94 313 ARG A CA 1
ATOM 2521 C C . ARG A 1 313 ? -15.990 4.843 1.080 1.00 92.94 313 ARG A C 1
ATOM 2523 O O . ARG A 1 313 ? -16.618 5.112 2.104 1.00 92.94 313 ARG A O 1
ATOM 2530 N N . VAL A 1 314 ? -16.545 4.809 -0.131 1.00 93.69 314 VAL A N 1
ATOM 2531 C CA . VAL A 1 314 ? -17.938 5.193 -0.401 1.00 93.69 314 VAL A CA 1
ATOM 2532 C C . VAL A 1 314 ? -18.906 4.129 0.101 1.00 93.69 314 VAL A C 1
ATOM 2534 O O . VAL A 1 314 ? -19.912 4.471 0.719 1.00 93.69 314 VAL A O 1
ATOM 2537 N N . THR A 1 315 ? -18.586 2.852 -0.104 1.00 96.38 315 THR A N 1
ATOM 2538 C CA . THR A 1 315 ? -19.433 1.739 0.336 1.00 96.38 315 THR A CA 1
ATOM 2539 C C . THR A 1 315 ? -19.596 1.736 1.852 1.00 96.38 315 THR A C 1
ATOM 2541 O O . THR A 1 315 ? -20.719 1.669 2.340 1.00 96.38 315 THR A O 1
ATOM 2544 N N . LEU A 1 316 ? -18.499 1.849 2.609 1.00 96.69 316 LEU A N 1
ATOM 2545 C CA . LEU A 1 316 ? -18.558 1.808 4.074 1.00 96.69 316 LEU A CA 1
ATOM 2546 C C . LEU A 1 316 ? -19.272 3.035 4.660 1.00 96.69 316 LEU A C 1
ATOM 2548 O O . LEU A 1 316 ? -19.964 2.925 5.672 1.00 96.69 316 LEU A O 1
ATOM 2552 N N . TRP A 1 317 ? -19.159 4.195 4.007 1.00 94.75 317 TRP A N 1
ATOM 2553 C CA . TRP A 1 317 ? -19.950 5.369 4.368 1.00 94.75 317 TRP A CA 1
ATOM 2554 C C . TRP A 1 317 ? -21.446 5.143 4.108 1.00 94.75 317 TRP A C 1
ATOM 2556 O O . TRP A 1 317 ? -22.245 5.285 5.031 1.00 94.75 317 TRP A O 1
ATOM 2566 N N . ARG A 1 318 ? -21.826 4.741 2.886 1.00 94.50 318 ARG A N 1
ATOM 2567 C CA . ARG A 1 318 ? -23.235 4.574 2.484 1.00 94.50 318 ARG A CA 1
ATOM 2568 C C . ARG A 1 318 ? -23.941 3.447 3.239 1.00 94.50 318 ARG A C 1
ATOM 2570 O O . ARG A 1 318 ? -25.081 3.625 3.647 1.00 94.50 318 ARG A O 1
ATOM 2577 N N . GLN A 1 319 ? -23.286 2.298 3.404 1.00 96.38 319 GLN A N 1
ATOM 2578 C CA . GLN A 1 319 ? -23.920 1.092 3.948 1.00 96.38 319 GLN A CA 1
ATOM 2579 C C . GLN A 1 319 ? -23.820 0.996 5.475 1.00 96.38 319 GLN A C 1
ATOM 2581 O O . GLN A 1 319 ? -24.730 0.465 6.101 1.00 96.38 319 GLN A O 1
ATOM 2586 N N . PHE A 1 320 ? -22.751 1.523 6.087 1.00 97.06 320 PHE A N 1
ATOM 2587 C CA . PHE A 1 320 ? -22.501 1.369 7.532 1.00 97.06 320 PHE A CA 1
ATOM 2588 C C . PHE A 1 320 ? -22.463 2.690 8.304 1.00 97.06 320 PHE A C 1
ATOM 2590 O O . PHE A 1 320 ? -22.341 2.701 9.532 1.00 97.06 320 PHE A O 1
ATOM 2597 N N . GLY A 1 321 ? -22.572 3.826 7.610 1.00 95.06 321 GLY A N 1
ATOM 2598 C CA . GLY A 1 321 ? -22.530 5.146 8.231 1.00 95.06 321 GLY A CA 1
ATOM 2599 C C . GLY A 1 321 ? -21.167 5.487 8.833 1.00 95.06 321 GLY A C 1
ATOM 2600 O O . GLY A 1 321 ? -21.112 6.247 9.800 1.00 95.06 321 GLY A O 1
ATOM 2601 N N . VAL A 1 322 ? -20.071 4.925 8.305 1.00 94.75 322 VAL A N 1
ATOM 2602 C CA . VAL A 1 322 ? -18.706 5.310 8.700 1.00 94.75 322 VAL A CA 1
ATOM 2603 C C . VAL A 1 322 ? -18.413 6.691 8.118 1.00 94.75 322 VAL A C 1
ATOM 2605 O O . VAL A 1 322 ? -18.088 6.828 6.941 1.00 94.75 322 VAL A O 1
ATOM 2608 N N . THR A 1 323 ? -18.572 7.735 8.930 1.00 89.38 323 THR A N 1
ATOM 2609 C CA . THR A 1 323 ? -18.492 9.135 8.477 1.00 89.38 323 THR A CA 1
ATOM 2610 C C . THR A 1 323 ? -17.074 9.563 8.119 1.00 89.38 323 THR A C 1
ATOM 2612 O O . THR A 1 323 ? -16.868 10.284 7.147 1.00 89.38 323 THR A O 1
ATOM 2615 N N . ARG A 1 324 ? -16.075 9.085 8.866 1.00 90.56 324 ARG A N 1
ATOM 2616 C CA . ARG A 1 324 ? -14.659 9.369 8.613 1.00 90.56 324 ARG A CA 1
ATOM 2617 C C . ARG A 1 324 ? -14.036 8.267 7.765 1.00 90.56 324 ARG A C 1
ATOM 2619 O O . ARG A 1 324 ? -13.214 7.487 8.234 1.00 90.56 324 ARG A O 1
ATOM 2626 N N . SER A 1 325 ? -14.492 8.168 6.526 1.00 92.31 325 SER A N 1
ATOM 2627 C CA . SER A 1 325 ? -14.030 7.171 5.566 1.00 92.31 325 SER A CA 1
ATOM 2628 C C . SER A 1 325 ? -13.191 7.864 4.496 1.00 92.31 325 SER A C 1
ATOM 2630 O O . SER A 1 325 ? -13.700 8.732 3.783 1.00 92.31 325 SER A O 1
ATOM 2632 N N . TYR A 1 326 ? -11.910 7.509 4.370 1.00 91.12 326 TYR A N 1
ATOM 2633 C CA . TYR A 1 326 ? -10.957 8.220 3.515 1.00 91.12 326 TYR A CA 1
ATOM 2634 C C . TYR A 1 326 ? -10.142 7.295 2.613 1.00 91.12 326 TYR A C 1
ATOM 2636 O O . TYR A 1 326 ? -9.791 6.176 2.975 1.00 91.12 326 TYR A O 1
ATOM 2644 N N . THR A 1 327 ? -9.795 7.829 1.445 1.00 91.88 327 THR A N 1
ATOM 2645 C CA . THR A 1 327 ? -8.751 7.307 0.565 1.00 91.88 327 THR A CA 1
ATOM 2646 C C . THR A 1 327 ? -7.599 8.291 0.655 1.00 91.88 327 THR A C 1
ATOM 2648 O O . THR A 1 327 ? -7.812 9.481 0.422 1.00 91.88 327 THR A O 1
ATOM 2651 N N . ILE A 1 328 ? -6.411 7.814 1.015 1.00 89.81 328 ILE A N 1
ATOM 2652 C CA . ILE A 1 328 ? -5.202 8.639 1.079 1.00 89.81 328 ILE A CA 1
ATOM 2653 C C . ILE A 1 328 ? -4.278 8.181 -0.037 1.00 89.81 328 ILE A C 1
ATOM 2655 O O . ILE A 1 328 ? -3.872 7.022 -0.067 1.00 89.81 328 ILE A O 1
ATOM 2659 N N . GLU A 1 329 ? -3.948 9.087 -0.951 1.00 87.69 329 GLU A N 1
ATOM 2660 C CA . GLU A 1 329 ? -3.056 8.803 -2.071 1.00 87.69 329 GLU A CA 1
ATOM 2661 C C . GLU A 1 329 ? -1.666 9.393 -1.801 1.00 87.69 329 GLU A C 1
ATOM 2663 O O . GLU A 1 329 ? -1.537 10.517 -1.322 1.00 87.69 329 GLU A O 1
ATOM 2668 N N . SER A 1 330 ? -0.622 8.627 -2.110 1.00 85.56 330 SER A N 1
ATOM 2669 C CA . SER A 1 330 ? 0.778 9.064 -2.049 1.00 85.56 330 SER A CA 1
ATOM 2670 C C . SER A 1 330 ? 1.418 9.000 -3.440 1.00 85.56 330 SER A C 1
ATOM 2672 O O . SER A 1 330 ? 1.054 8.146 -4.252 1.00 85.56 330 SER A O 1
ATOM 2674 N N . THR A 1 331 ? 2.374 9.879 -3.757 1.00 83.25 331 THR A N 1
ATOM 2675 C CA . THR A 1 331 ? 3.050 9.871 -5.071 1.00 83.25 331 THR A CA 1
ATOM 2676 C C . THR A 1 331 ? 4.210 8.870 -5.172 1.00 83.25 331 THR A C 1
ATOM 2678 O O . THR A 1 331 ? 4.821 8.494 -4.171 1.00 83.25 331 THR A O 1
ATOM 2681 N N . TYR A 1 332 ? 4.539 8.478 -6.408 1.00 74.50 332 TYR A N 1
ATOM 2682 C CA . TYR A 1 332 ? 5.794 7.808 -6.790 1.00 74.50 332 TYR A CA 1
ATOM 2683 C C . TYR A 1 332 ? 6.916 8.759 -7.196 1.00 74.50 332 TYR A C 1
ATOM 2685 O O . TYR A 1 332 ? 8.059 8.319 -7.327 1.00 74.50 332 TYR A O 1
ATOM 2693 N N . ALA A 1 333 ? 6.584 10.016 -7.482 1.00 81.00 333 ALA A N 1
ATOM 2694 C CA . ALA A 1 333 ? 7.483 10.947 -8.139 1.00 81.00 333 ALA A CA 1
ATOM 2695 C C . ALA A 1 333 ? 8.281 11.752 -7.110 1.00 81.00 333 ALA A C 1
ATOM 2697 O O . ALA A 1 333 ? 9.211 11.237 -6.494 1.00 81.00 333 ALA A O 1
ATOM 2698 N N . GLY A 1 334 ? 7.910 13.011 -6.914 1.00 82.00 334 GLY A N 1
ATOM 2699 C CA . GLY A 1 334 ? 8.602 13.945 -6.040 1.00 82.00 334 GLY A CA 1
ATOM 2700 C C . GLY A 1 334 ? 7.658 14.965 -5.430 1.00 82.00 334 GLY A C 1
ATOM 2701 O O . GLY A 1 334 ? 6.433 14.844 -5.529 1.00 82.00 334 GLY A O 1
ATOM 2702 N N . PHE A 1 335 ? 8.241 15.991 -4.831 1.00 81.81 335 PHE A N 1
ATOM 2703 C CA . PHE A 1 335 ? 7.512 17.106 -4.244 1.00 81.81 335 PHE A CA 1
ATOM 2704 C C . PHE A 1 335 ? 7.520 18.303 -5.196 1.00 81.81 335 PHE A C 1
ATOM 2706 O O . PHE A 1 335 ? 8.559 18.661 -5.754 1.00 81.81 335 PHE A O 1
ATOM 2713 N N . ASN A 1 336 ? 6.366 18.951 -5.351 1.00 80.12 336 ASN A N 1
ATOM 2714 C CA . ASN A 1 336 ? 6.226 20.153 -6.183 1.00 80.12 336 ASN A CA 1
ATOM 2715 C C . ASN A 1 336 ? 6.229 21.461 -5.391 1.00 80.12 336 ASN A C 1
ATOM 2717 O O . ASN A 1 336 ? 6.299 22.549 -5.969 1.00 80.12 336 ASN A O 1
ATOM 2721 N N . THR A 1 337 ? 6.155 21.361 -4.071 1.00 72.88 337 THR A N 1
ATOM 2722 C CA . THR A 1 337 ? 5.976 22.477 -3.145 1.00 72.88 337 THR A CA 1
ATOM 2723 C C . THR A 1 337 ? 6.876 22.300 -1.928 1.00 72.88 337 THR A C 1
ATOM 2725 O O . THR A 1 337 ? 7.426 21.221 -1.710 1.00 72.88 337 THR A O 1
ATOM 2728 N N . GLY A 1 338 ? 6.985 23.350 -1.115 1.00 78.50 338 GLY A N 1
ATOM 2729 C CA . GLY A 1 338 ? 7.692 23.296 0.164 1.00 78.50 338 GLY A CA 1
ATOM 2730 C C . GLY A 1 338 ? 9.216 23.160 0.035 1.00 78.50 338 GLY A C 1
ATOM 2731 O O . GLY A 1 338 ? 9.765 23.251 -1.068 1.00 78.50 338 GLY A O 1
ATOM 2732 N N . PRO A 1 339 ? 9.918 22.936 1.160 1.00 78.44 339 PRO A N 1
ATOM 2733 C CA . PRO A 1 339 ? 11.380 22.832 1.202 1.00 78.44 339 PRO A CA 1
ATOM 2734 C C . PRO A 1 339 ? 11.943 21.670 0.374 1.00 78.44 339 PRO A C 1
ATOM 2736 O O . PRO A 1 339 ? 13.102 21.702 -0.027 1.00 78.44 339 PRO A O 1
ATOM 2739 N N . ARG A 1 340 ? 11.120 20.647 0.105 1.00 78.81 340 ARG A N 1
ATOM 2740 C CA . ARG A 1 340 ? 11.487 19.472 -0.696 1.00 78.81 340 ARG A CA 1
ATOM 2741 C C . ARG A 1 340 ? 11.157 19.616 -2.185 1.00 78.81 340 ARG A C 1
ATOM 2743 O O . ARG A 1 340 ? 11.328 18.654 -2.930 1.00 78.81 340 ARG A O 1
ATOM 2750 N N . LYS A 1 341 ? 10.705 20.787 -2.651 1.00 82.19 341 LYS A N 1
ATOM 2751 C CA . LYS A 1 341 ? 10.387 21.022 -4.067 1.00 82.19 341 LYS A CA 1
ATOM 2752 C C . LYS A 1 341 ? 11.545 20.600 -4.982 1.00 82.19 341 LYS A C 1
ATOM 2754 O O . LYS A 1 341 ? 12.676 21.036 -4.800 1.00 82.19 341 LYS A O 1
ATOM 2759 N N . GLY A 1 342 ? 11.240 19.778 -5.985 1.00 81.56 342 GLY A N 1
ATOM 2760 C CA . GLY A 1 342 ? 12.216 19.259 -6.950 1.00 81.56 342 GLY A CA 1
ATOM 2761 C C . GLY A 1 342 ? 12.939 17.983 -6.506 1.00 81.56 342 GLY A C 1
ATOM 2762 O O . GLY A 1 342 ? 13.568 17.334 -7.339 1.00 81.56 342 GLY A O 1
ATOM 2763 N N . PHE A 1 343 ? 12.811 17.570 -5.241 1.00 83.44 343 PHE A N 1
ATOM 2764 C CA . PHE A 1 343 ? 13.335 16.290 -4.768 1.00 83.44 343 PHE A CA 1
ATOM 2765 C C . PHE A 1 343 ? 12.346 15.151 -5.034 1.00 83.44 343 PHE A C 1
ATOM 2767 O O . PHE A 1 343 ? 11.125 15.329 -4.980 1.00 83.44 343 PHE A O 1
ATOM 2774 N N . GLN A 1 344 ? 12.881 13.960 -5.311 1.00 85.50 344 GLN A N 1
ATOM 2775 C CA . GLN A 1 344 ? 12.083 12.744 -5.465 1.00 85.50 344 GLN A CA 1
ATOM 2776 C C . GLN A 1 344 ? 11.787 12.106 -4.113 1.00 85.50 344 GLN A C 1
ATOM 2778 O O . GLN A 1 344 ? 12.635 12.105 -3.226 1.00 85.50 344 GLN A O 1
ATOM 2783 N N . VAL A 1 345 ? 10.602 11.510 -3.999 1.00 85.50 345 VAL A N 1
ATOM 2784 C CA . VAL A 1 345 ? 10.191 10.753 -2.816 1.00 85.50 345 VAL A CA 1
ATOM 2785 C C . VAL A 1 345 ? 11.116 9.547 -2.644 1.00 85.50 345 VAL A C 1
ATOM 2787 O O . VAL A 1 345 ? 11.355 8.804 -3.600 1.00 85.50 345 VAL A O 1
ATOM 2790 N N . ASN A 1 346 ? 11.626 9.326 -1.439 1.00 85.31 346 ASN A N 1
ATOM 2791 C CA . ASN A 1 346 ? 12.370 8.120 -1.065 1.00 85.31 346 ASN A CA 1
ATOM 2792 C C . ASN A 1 346 ? 11.576 7.262 -0.056 1.00 85.31 346 ASN A C 1
ATOM 2794 O O . ASN A 1 346 ? 10.381 7.473 0.154 1.00 85.31 346 ASN A O 1
ATOM 2798 N N . ILE A 1 347 ? 12.201 6.220 0.501 1.00 85.44 347 ILE A N 1
ATOM 2799 C CA . ILE A 1 347 ? 11.530 5.335 1.466 1.00 85.44 347 ILE A CA 1
ATOM 2800 C C . ILE A 1 347 ? 11.282 6.072 2.781 1.00 85.44 347 ILE A C 1
ATOM 2802 O O . ILE A 1 347 ? 10.200 5.951 3.351 1.00 85.44 347 ILE A O 1
ATOM 2806 N N . GLU A 1 348 ? 12.261 6.843 3.240 1.00 87.69 348 GLU A N 1
ATOM 2807 C CA . GLU A 1 348 ? 12.215 7.607 4.481 1.00 87.69 348 GLU A CA 1
ATOM 2808 C C . GLU A 1 348 ? 11.054 8.609 4.466 1.00 87.69 348 GLU A C 1
ATOM 2810 O O . GLU A 1 348 ? 10.317 8.718 5.444 1.00 87.69 348 GLU A O 1
ATOM 2815 N N . ASP A 1 349 ? 10.815 9.261 3.327 1.00 88.38 349 ASP A N 1
ATOM 2816 C CA . ASP A 1 349 ? 9.674 10.147 3.114 1.00 88.38 349 ASP A CA 1
ATOM 2817 C C . ASP A 1 349 ? 8.338 9.403 3.266 1.00 88.38 349 ASP A C 1
ATOM 2819 O O . ASP A 1 349 ? 7.413 9.913 3.895 1.00 88.38 349 ASP A O 1
ATOM 2823 N N . LEU A 1 350 ? 8.219 8.192 2.708 1.00 88.62 350 LEU A N 1
ATOM 2824 C CA . LEU A 1 350 ? 6.992 7.391 2.789 1.00 88.62 350 LEU A CA 1
ATOM 2825 C C . LEU A 1 350 ? 6.739 6.875 4.211 1.00 88.62 350 LEU A C 1
ATOM 2827 O O . LEU A 1 350 ? 5.597 6.897 4.672 1.00 88.62 350 LEU A O 1
ATOM 2831 N N . LEU A 1 351 ? 7.792 6.458 4.919 1.00 90.00 351 LEU A N 1
ATOM 2832 C CA . LEU A 1 351 ? 7.712 6.104 6.339 1.00 90.00 351 LEU A CA 1
ATOM 2833 C C . LEU A 1 351 ? 7.269 7.314 7.174 1.00 90.00 351 LEU A C 1
ATOM 2835 O O . LEU A 1 351 ? 6.380 7.195 8.021 1.00 90.00 351 LEU A O 1
ATOM 2839 N N . GLU A 1 352 ? 7.820 8.496 6.891 1.00 90.38 352 GLU A N 1
ATOM 2840 C CA . GLU A 1 352 ? 7.444 9.725 7.586 1.00 90.38 352 GLU A CA 1
ATOM 2841 C C . GLU A 1 352 ? 6.001 10.150 7.277 1.00 90.38 352 GLU A C 1
ATOM 2843 O O . GLU A 1 352 ? 5.296 10.599 8.178 1.00 90.38 352 GLU A O 1
ATOM 2848 N N . ILE A 1 353 ? 5.491 9.933 6.059 1.00 89.56 353 ILE A N 1
ATOM 2849 C CA . ILE A 1 353 ? 4.059 10.125 5.765 1.00 89.56 353 ILE A CA 1
ATOM 2850 C C . ILE A 1 353 ? 3.197 9.239 6.683 1.00 89.56 353 ILE A C 1
ATOM 2852 O O . ILE A 1 353 ? 2.187 9.706 7.213 1.00 89.56 353 ILE A O 1
ATOM 2856 N N . GLY A 1 354 ? 3.609 7.994 6.947 1.00 92.31 354 GLY A N 1
ATOM 2857 C CA . GLY A 1 354 ? 2.932 7.115 7.908 1.00 92.31 354 GLY A CA 1
ATOM 2858 C C . GLY A 1 354 ? 2.961 7.645 9.349 1.00 92.31 354 GLY A C 1
ATOM 2859 O O . GLY A 1 354 ? 1.947 7.632 10.055 1.00 92.31 354 GLY A O 1
ATOM 2860 N N . ASN A 1 355 ? 4.096 8.198 9.777 1.00 92.25 355 ASN A N 1
ATOM 2861 C CA . ASN A 1 355 ? 4.237 8.862 11.076 1.00 92.25 355 ASN A CA 1
ATOM 2862 C C . ASN A 1 355 ? 3.306 10.079 11.203 1.00 92.25 355 ASN A C 1
ATOM 2864 O O . ASN A 1 355 ? 2.602 10.248 12.203 1.00 92.25 355 ASN A O 1
ATOM 2868 N N . GLN A 1 356 ? 3.244 10.903 10.163 1.00 90.25 356 GLN A N 1
ATOM 2869 C CA . GLN A 1 356 ? 2.402 12.095 10.126 1.00 90.25 356 GLN A CA 1
ATOM 2870 C C . GLN A 1 356 ? 0.917 11.739 10.082 1.00 90.25 356 GLN A C 1
ATOM 2872 O O . GLN A 1 356 ? 0.113 12.404 10.735 1.00 90.25 356 GLN A O 1
ATOM 2877 N N . LEU A 1 357 ? 0.550 10.630 9.436 1.00 92.00 357 LEU A N 1
ATOM 2878 C CA . LEU A 1 357 ? -0.805 10.096 9.518 1.00 92.00 357 LEU A CA 1
ATOM 2879 C C . LEU A 1 357 ? -1.187 9.730 10.961 1.00 92.00 357 LEU A C 1
ATOM 2881 O O . LEU A 1 357 ? -2.295 10.034 11.399 1.00 92.00 357 LEU A O 1
ATOM 2885 N N . CYS A 1 358 ? -0.268 9.162 11.746 1.00 93.62 358 CYS A N 1
ATOM 2886 C CA . CYS A 1 358 ? -0.512 8.911 13.170 1.00 93.62 358 CYS A CA 1
ATOM 2887 C C . CYS A 1 358 ? -0.738 10.217 13.955 1.00 93.62 358 CYS A C 1
ATOM 2889 O O . CYS A 1 358 ? -1.625 10.284 14.810 1.00 93.62 358 CYS A O 1
ATOM 2891 N N . LYS A 1 359 ? 0.013 11.284 13.647 1.00 90.38 359 LYS A N 1
ATOM 2892 C CA . LYS A 1 359 ? -0.215 12.614 14.242 1.00 90.38 359 LYS A CA 1
ATOM 2893 C C . LYS A 1 359 ? -1.589 13.175 13.860 1.00 90.38 359 LYS A C 1
ATOM 2895 O O . LYS A 1 359 ? -2.300 13.667 14.736 1.00 90.38 359 LYS A O 1
ATOM 2900 N N . ALA A 1 360 ? -1.991 13.038 12.598 1.00 88.12 360 ALA A N 1
ATOM 2901 C CA . ALA A 1 360 ? -3.309 13.454 12.123 1.00 88.12 360 ALA A CA 1
ATOM 2902 C C . ALA A 1 360 ? -4.441 12.678 12.820 1.00 88.12 360 ALA A C 1
ATOM 2904 O O . ALA A 1 360 ? -5.407 13.282 13.274 1.00 88.12 360 ALA A O 1
ATOM 2905 N N . LEU A 1 361 ? -4.300 11.361 13.004 1.00 90.06 361 LEU A N 1
ATOM 2906 C CA . LEU A 1 361 ? -5.267 10.534 13.741 1.00 90.06 361 LEU A CA 1
ATOM 2907 C C . LEU A 1 361 ? -5.412 10.943 15.211 1.00 90.06 361 LEU A C 1
ATOM 2909 O O . LEU A 1 361 ? -6.517 10.896 15.757 1.00 90.06 361 LEU A O 1
ATOM 2913 N N . LYS A 1 362 ? -4.315 11.373 15.847 1.00 88.50 362 LYS A N 1
ATOM 2914 C CA . LYS A 1 362 ? -4.347 11.941 17.200 1.00 88.50 362 LYS A CA 1
ATOM 2915 C C . LYS A 1 362 ? -5.127 13.255 17.219 1.00 88.50 362 LYS A C 1
ATOM 2917 O O . LYS A 1 362 ? -5.942 13.457 18.106 1.00 88.50 362 LYS A O 1
ATOM 2922 N N . GLN A 1 363 ? -4.905 14.140 16.249 1.00 85.69 363 GLN A N 1
ATOM 2923 C CA . GLN A 1 363 ? -5.631 15.413 16.161 1.00 85.69 363 GLN A CA 1
ATOM 2924 C C . GLN A 1 363 ? -7.120 15.211 15.863 1.00 85.69 363 GLN A C 1
ATOM 2926 O O . GLN A 1 363 ? -7.958 15.868 16.473 1.00 85.69 363 GLN A O 1
ATOM 2931 N N . LEU A 1 364 ? -7.453 14.255 14.992 1.00 83.31 364 LEU A N 1
ATOM 2932 C CA . LEU A 1 364 ? -8.820 13.935 14.574 1.00 83.31 364 LEU A CA 1
ATOM 2933 C C . LEU A 1 364 ? -9.748 13.576 15.745 1.00 83.31 364 LEU A C 1
ATOM 2935 O O . LEU A 1 364 ? -10.959 13.752 15.644 1.00 83.31 364 LEU A O 1
ATOM 2939 N N . MET A 1 365 ? -9.187 13.115 16.865 1.00 78.25 365 MET A N 1
ATOM 2940 C CA . MET A 1 365 ? -9.917 12.867 18.111 1.00 78.25 365 MET A CA 1
ATOM 2941 C C . MET A 1 365 ? -10.526 14.116 18.737 1.00 78.25 365 MET A C 1
ATOM 2943 O O . MET A 1 365 ? -11.592 14.046 19.340 1.00 78.25 365 MET A O 1
ATOM 2947 N N . TYR A 1 366 ? -9.828 15.241 18.622 1.00 79.62 366 TYR A N 1
ATOM 2948 C CA . TYR A 1 366 ? -10.212 16.507 19.240 1.00 79.62 366 TYR A CA 1
ATOM 2949 C C . TYR A 1 366 ? -11.089 17.353 18.315 1.00 79.62 366 TYR A C 1
ATOM 2951 O O . TYR A 1 366 ? -11.589 18.402 18.711 1.00 79.62 366 TYR A O 1
ATOM 2959 N N . ILE A 1 367 ? -11.292 16.890 17.081 1.00 71.12 367 ILE A N 1
ATOM 2960 C CA . ILE A 1 367 ? -12.147 17.530 16.093 1.00 71.12 367 ILE A CA 1
ATOM 2961 C C . ILE A 1 367 ? -13.548 16.910 16.206 1.00 71.12 367 ILE A C 1
ATOM 2963 O O . ILE A 1 367 ? -13.742 15.716 15.953 1.00 71.12 367 ILE A O 1
ATOM 2967 N N . GLY A 1 368 ? -14.525 17.731 16.610 1.00 57.34 368 GLY A N 1
ATOM 2968 C CA . GLY A 1 368 ? -15.921 17.325 16.798 1.00 57.34 368 GLY A CA 1
ATOM 2969 C C . GLY A 1 368 ? -16.566 16.712 15.546 1.00 57.34 368 GLY A C 1
ATOM 2970 O O . GLY A 1 368 ? -16.093 16.888 14.425 1.00 57.34 368 GLY A O 1
ATOM 2971 N N . ALA A 1 369 ? -17.670 15.985 15.742 1.00 50.09 369 ALA A N 1
ATOM 2972 C CA . ALA A 1 369 ? -18.381 15.244 14.691 1.00 50.09 369 ALA A CA 1
ATOM 2973 C C . ALA A 1 369 ? -19.055 16.126 13.614 1.00 50.09 369 ALA A C 1
ATOM 2975 O O . ALA A 1 369 ? -19.508 15.599 12.600 1.00 50.09 369 ALA A O 1
ATOM 2976 N N . ASN A 1 370 ? -19.090 17.451 13.799 1.00 41.62 370 ASN A N 1
ATOM 2977 C CA . ASN A 1 370 ? -19.729 18.416 12.896 1.00 41.62 370 ASN A CA 1
ATOM 2978 C C . ASN A 1 370 ? -18.855 18.769 11.681 1.00 41.62 370 ASN A C 1
ATOM 2980 O O . ASN A 1 370 ? -18.634 19.937 11.378 1.00 41.62 370 ASN A O 1
ATOM 2984 N N . TRP A 1 371 ? -18.379 17.752 10.969 1.00 47.78 371 TRP A N 1
ATOM 2985 C CA . TRP A 1 371 ? -17.948 17.903 9.582 1.00 47.78 371 TRP A CA 1
ATOM 2986 C C . TRP A 1 371 ? -18.931 17.127 8.714 1.00 47.78 371 TRP A C 1
ATOM 2988 O O . TRP A 1 371 ? -18.649 16.035 8.223 1.00 47.78 371 TRP A O 1
ATOM 2998 N N . SER A 1 372 ? -20.141 17.673 8.595 1.00 28.27 372 SER A N 1
ATOM 2999 C CA . SER A 1 372 ? -21.081 17.282 7.552 1.00 28.27 372 SER A CA 1
ATOM 3000 C C . SER A 1 372 ? -20.476 17.675 6.208 1.00 28.27 372 SER A C 1
ATOM 3002 O O . SER A 1 372 ? -20.192 18.848 5.978 1.00 28.27 372 SER A O 1
ATOM 3004 N N . LEU A 1 373 ? -20.253 16.674 5.356 1.00 31.66 373 LEU A N 1
ATOM 3005 C CA . LEU A 1 373 ? -19.998 16.838 3.928 1.00 31.66 373 LEU A CA 1
ATOM 3006 C C . LEU A 1 373 ? -21.138 17.683 3.342 1.00 31.66 373 LEU A C 1
ATOM 3008 O O . LEU A 1 373 ? -22.249 17.173 3.195 1.00 31.66 373 LEU A O 1
ATOM 3012 N N . VAL A 1 374 ? -20.870 18.963 3.085 1.00 27.56 374 VAL A N 1
ATOM 3013 C CA . VAL A 1 374 ? -21.680 19.795 2.185 1.00 27.56 374 VAL A CA 1
ATOM 3014 C C . VAL A 1 374 ? -21.107 19.653 0.787 1.00 27.56 374 VAL A C 1
ATOM 3016 O O . VAL A 1 374 ? -19.862 19.742 0.664 1.00 27.56 374 VAL A O 1
#

Solvent-accessible surface area (backbone atoms only — not comparable to full-atom values): 20287 Å² total; per-residue (Å²): 89,77,79,46,103,46,33,35,46,42,75,62,64,52,29,55,69,41,97,68,75,50,31,83,42,59,73,50,73,50,65,86,45,66,43,69,41,73,32,37,41,34,38,45,55,29,60,55,98,72,51,42,41,63,72,72,40,57,55,31,32,34,44,52,58,43,31,75,73,75,52,69,53,81,40,79,39,60,44,82,61,42,54,45,78,50,85,60,74,64,92,88,57,95,56,94,80,69,70,22,15,26,42,35,33,33,32,70,38,58,90,51,69,48,43,33,38,42,30,66,65,86,59,83,69,56,58,58,55,52,48,53,59,52,72,72,52,87,48,94,61,55,37,75,46,79,43,78,64,43,56,44,91,86,66,49,74,32,55,33,34,38,43,26,38,54,72,55,70,67,61,55,70,70,29,44,34,35,39,38,36,14,18,48,31,25,52,23,36,59,14,39,39,21,48,46,19,34,50,53,43,62,72,40,88,46,69,69,25,53,51,44,25,69,45,26,42,34,41,34,30,66,46,55,24,57,61,12,41,78,70,57,15,35,48,30,33,75,73,33,41,54,58,61,54,33,48,70,73,43,42,67,80,72,31,24,54,56,26,47,55,51,49,52,54,47,44,30,36,74,74,66,70,44,57,48,63,30,39,38,41,32,33,48,42,68,84,50,55,31,83,52,94,72,84,53,77,90,76,59,80,84,81,82,52,84,88,48,53,28,14,55,42,46,27,44,28,75,77,65,64,27,81,45,41,39,74,46,72,40,52,70,32,27,26,71,37,73,96,52,44,80,40,66,62,54,69,68,55,30,25,46,45,11,42,50,48,53,53,49,57,58,52,54,72,79,50,71,87,87,69,74,89,123

Sequence (374 aa):
MQVSDRHYQLILSPDINQPRPRYQWFYFELSNNEADVNYTFEIINYSKGTSMFSHGMQPVMFSVTEAVRGKPAWKRAGSSISYCRNTFCRNDFKDHTDTRHALFFVSVYGSVRAPCRCVLYSISFSLHATLERHLTTRKRRLFVRCDKLCTTLAGNEVPLLTITASGTREQIEARQIAVLCARVHPGESNSSWVMHGVIDVLMSEEDKAVHLRNQYVFKIIPMLNIDGVVNGSHRCSLAGVDLNRTWDRPSPELHPPIFHTKAIVQYMVDVLGKKPFVFIDLHGHSQHFNECDYFSLSNCRFSITREKESSGRVTLWRQFGVTRSYTIESTYAGFNTGPRKGFQVNIEDLLEIGNQLCKALKQLMYIGANWSLV

Mean predicted aligned error: 7.7 Å

pLDDT: mean 83.21, std 14.62, range [27.56, 98.75]

Foldseek 3Di:
DDPDPQEDEDEADFQAPAPDGAGDFDKDKDWQDDAQDKHKYKHWFHQDPDFCLQVVFFFWKWDPVCVVVVRTFIDGWWDPWDKAWDDDDDPPDPDPVRTGIMIITMTGHHGDRGMMMTGRDDCVPPVVVVCVVLVVDDDQFKDWDWDFLDAALVRDTFIKIKIATDDDPVQQLQAAEEEEEEALFQQFNLLLLLVVLLVCLCSDPDPLNSLNRSRYTYTYGSHLAPQCNVVRHGADHNLNDRLQQCLQPHDCNSRVSSVSSSVVQVCCCPVVVHHHQAYEYEGEDGHDADADLADDPVPDDPDDDPSNCSGPQNNCCVPRVNPRRDYHYHYQAFHCDDPGHPPGDGSVSSSVNSVVVSVVVVVSVVDDPPPDDD

Nearest PDB structures (foldseek):
  8v4k-assembly1_E  TM=8.500E-01  e=2.910E-28  Homo sapiens
  8v4l-assembly1_E  TM=8.237E-01  e=3.485E-28  Homo sapiens
  8v3m-assembly1_A  TM=8.468E-01  e=1.995E-27  Homo sapiens
  8v3p-assembly1_A  TM=8.253E-01  e=1.477E-27  Homo sapiens
  8v3o-assembly1_A  TM=7.948E-01  e=1.233E-27  Homo sapiens

Organism: NCBI:txid637853

Radius of gyration: 21.68 Å; Cα contacts (8 Å, |Δi|>4): 780; chains: 1; bounding box: 56×43×66 Å